Protein AF-0000000086532317 (afdb_homodimer)

InterPro domains:
  IPR041468 ParB/Spo0J, HTH domain [PF17762] (161-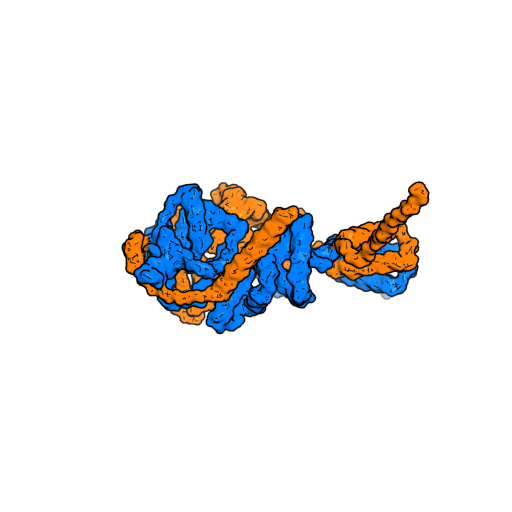223)
  IPR050336 Chromosome-partitioning and nucleoid occlusion protein [PTHR33375] (38-298)

Radius of gyration: 32.98 Å; Cα contacts (8 Å, |Δi|>4): 822; chains: 2; bounding box: 125×92×76 Å

Foldseek 3Di:
DVVVVVVVVVVVVVVVVVVVVVVCVVPPDDDDDDDDPVVVCVVVVPDDDDWDFAFLVQEDADPPLQLDDDDPVLVVVLQVLLVVCLVPNDDQVDFWEWAWDQDPNDTGTHTLACPSNSSSPVVNVVVPHDGGTTTYDYDDPPDDPLNSLLCSQQRPPVPHDALLSVLVSLVVNVVVVDDLVRSCVSNVHDSVSSVLSVVLVVDDPLLSVCCVQQQEPSVVLSVLCVVPPPCSNVQSVVLSVVCVVVVHRHRDPLSRVCNVVVVVCVVCVVVVLVVLVVLVVDPCVVVDDPVVNVVSVVVNVVVVVVVPPDVPPPPPPPDPPPPPPPPDDD/DVVVVVVVVVVVVVVVVVVVVVVCVVPPDDDDDDDDPVVVCVVVVPDDDDWDFAFLVQEDADPPLQLDDDDPVLVVVLQVLLVVCLVPNDDQVDFWEWAWDQDPNDTGTHTLACPSNSSSPVVNVVVPHDGGTTTYDYDDPPDDPLNSLLCSQQRCPVPHDALLSVLVSLVVNVVVVDDLVRSCVSNVHDSVSSVLSVVLVVDDPLLSVCCVQQQEPSVVLSVLCVVPPPCSNVQSVVLSVVCVVVVHRHRDPLSRVCNVVVVVCVVCVVVVLVVLVVLVVDPCVVVDDPVVNVVSVVVNVVVVVVVPPDVPPPPPPPDPPPPPPPPDDD

Structure (mmCIF, N/CA/C/O backbone):
data_AF-0000000086532317-model_v1
#
loop_
_entity.id
_entity.type
_entity.pdbx_description
1 polymer 'ParB/Spo0J HTH domain-containing protein'
#
loop_
_atom_site.group_PDB
_atom_site.id
_atom_site.type_symbol
_atom_site.label_atom_id
_atom_site.label_alt_id
_atom_site.label_comp_id
_atom_site.label_asym_id
_atom_site.label_entity_id
_atom_site.label_seq_id
_atom_site.pdbx_PDB_ins_code
_atom_site.Cartn_x
_atom_site.Cartn_y
_atom_site.Cartn_z
_atom_site.occupancy
_atom_site.B_iso_or_equiv
_atom_site.auth_seq_id
_atom_site.auth_comp_id
_atom_site.auth_asym_id
_atom_site.auth_atom_id
_atom_site.pdbx_PDB_model_num
ATOM 1 N N . MET A 1 1 ? -40.656 24.016 -9.508 1 51.88 1 MET A N 1
ATOM 2 C CA . MET A 1 1 ? -41.125 23.297 -8.328 1 51.88 1 MET A CA 1
ATOM 3 C C . MET A 1 1 ? -41 21.797 -8.508 1 51.88 1 MET A C 1
ATOM 5 O O . MET A 1 1 ? -40.656 21.078 -7.559 1 51.88 1 MET A O 1
ATOM 9 N N . ASN A 1 2 ? -41.062 21.281 -9.781 1 57.91 2 ASN A N 1
ATOM 10 C CA . ASN A 1 2 ? -41.062 19.859 -10.094 1 57.91 2 ASN A CA 1
ATOM 11 C C . ASN A 1 2 ? -39.625 19.312 -10.133 1 57.91 2 ASN A C 1
ATOM 13 O O . ASN A 1 2 ? -39.375 18.172 -9.742 1 57.91 2 ASN A O 1
ATOM 17 N N . ALA A 1 3 ? -38.75 20.141 -10.484 1 60.56 3 ALA A N 1
ATOM 18 C CA . ALA A 1 3 ? -37.375 19.688 -10.633 1 60.56 3 ALA A CA 1
ATOM 19 C C . ALA A 1 3 ? -36.719 19.484 -9.266 1 60.56 3 ALA A C 1
ATOM 21 O O . ALA A 1 3 ? -35.969 18.516 -9.07 1 60.56 3 ALA A O 1
ATOM 22 N N . THR A 1 4 ? -36.969 20.422 -8.297 1 58.62 4 THR A N 1
ATOM 23 C CA . THR A 1 4 ? -36.438 20.297 -6.945 1 58.62 4 THR A CA 1
ATOM 24 C C . THR A 1 4 ? -37 19.062 -6.25 1 58.62 4 THR A C 1
ATOM 26 O O . THR A 1 4 ? -36.25 18.359 -5.543 1 58.62 4 THR A O 1
ATOM 29 N N . ALA A 1 5 ? -38.312 18.828 -6.516 1 60.84 5 ALA A N 1
ATOM 30 C CA . ALA A 1 5 ? -38.938 17.641 -5.953 1 60.84 5 ALA A CA 1
ATOM 31 C C . ALA A 1 5 ? -38.375 16.359 -6.543 1 60.84 5 ALA A C 1
ATOM 33 O O . ALA A 1 5 ? -38.156 15.383 -5.828 1 60.84 5 ALA A O 1
ATOM 34 N N . GLN A 1 6 ? -38.031 16.453 -7.754 1 56.06 6 GLN A N 1
ATOM 35 C CA . GLN A 1 6 ? -37.5 15.281 -8.422 1 56.06 6 GLN A CA 1
ATOM 36 C C . GLN A 1 6 ? -36.062 15.008 -7.969 1 56.06 6 GLN A C 1
ATOM 38 O O . GLN A 1 6 ? -35.688 13.852 -7.773 1 56.06 6 GLN A O 1
ATOM 43 N N . ALA A 1 7 ? -35.281 15.992 -7.762 1 59.16 7 ALA A N 1
ATOM 44 C CA . ALA A 1 7 ? -33.906 15.852 -7.277 1 59.16 7 ALA A CA 1
ATOM 45 C C . ALA A 1 7 ? -33.875 15.32 -5.844 1 59.16 7 ALA A C 1
ATOM 47 O O . ALA A 1 7 ? -33.062 14.461 -5.508 1 59.16 7 ALA A O 1
ATOM 48 N N . THR A 1 8 ? -34.75 15.773 -5.09 1 63.38 8 THR A N 1
ATOM 49 C CA . THR A 1 8 ? -34.875 15.297 -3.715 1 63.38 8 THR A CA 1
ATOM 50 C C . THR A 1 8 ? -35.312 13.836 -3.688 1 63.38 8 THR A C 1
ATOM 52 O O . THR A 1 8 ? -34.812 13.047 -2.881 1 63.38 8 THR A O 1
ATOM 55 N N . GLU A 1 9 ? -36.188 13.5 -4.57 1 65.88 9 GLU A N 1
ATOM 56 C CA . GLU A 1 9 ? -36.656 12.125 -4.641 1 65.88 9 GLU A CA 1
ATOM 57 C C . GLU A 1 9 ? -35.562 11.18 -5.117 1 65.88 9 GLU A C 1
ATOM 59 O O . GLU A 1 9 ? -35.406 10.078 -4.582 1 65.88 9 GLU A O 1
ATOM 64 N N . ASN A 1 10 ? -34.875 11.602 -6.105 1 68.25 10 ASN A N 1
ATOM 65 C CA . ASN A 1 10 ? -33.75 10.797 -6.609 1 68.25 10 ASN A CA 1
ATOM 66 C C . ASN A 1 10 ? -32.656 10.641 -5.562 1 68.25 10 ASN A C 1
ATOM 68 O O . ASN A 1 10 ? -32.062 9.562 -5.43 1 68.25 10 ASN A O 1
ATOM 72 N N . SER A 1 11 ? -32.5 11.695 -4.809 1 73.31 11 SER A N 1
ATOM 73 C CA . SER A 1 11 ? -31.516 11.664 -3.748 1 73.31 11 SER A CA 1
ATOM 74 C C . SER A 1 11 ? -31.922 10.719 -2.627 1 73.31 11 SER A C 1
ATOM 76 O O . SER A 1 11 ? -31.094 9.977 -2.1 1 73.31 11 SER A O 1
ATOM 78 N N . ASP A 1 12 ? -33.188 10.734 -2.35 1 75.44 12 ASP A N 1
ATOM 79 C CA . ASP A 1 12 ? -33.719 9.844 -1.308 1 75.44 12 ASP A CA 1
ATOM 80 C C . ASP A 1 12 ? -33.625 8.383 -1.736 1 75.44 12 ASP A C 1
ATOM 82 O O . ASP A 1 12 ? -33.281 7.512 -0.928 1 75.44 12 ASP A O 1
ATOM 86 N N . LYS A 1 13 ? -34 8.148 -3.02 1 82 13 LYS A N 1
ATOM 87 C CA . LYS A 1 13 ? -33.906 6.785 -3.531 1 82 13 LYS A CA 1
ATOM 88 C C . LYS A 1 13 ? -32.438 6.297 -3.557 1 82 13 LYS A C 1
ATOM 90 O O . LYS A 1 13 ? -32.188 5.141 -3.242 1 82 13 LYS A O 1
ATOM 95 N N . ASP A 1 14 ? -31.547 7.227 -3.85 1 83.31 14 ASP A N 1
ATOM 96 C CA . ASP A 1 14 ? -30.125 6.898 -3.871 1 83.31 14 ASP A CA 1
ATOM 97 C C . ASP A 1 14 ? -29.609 6.594 -2.465 1 83.31 14 ASP A C 1
ATOM 99 O O . ASP A 1 14 ? -28.828 5.66 -2.273 1 83.31 14 ASP A O 1
ATOM 103 N N . GLU A 1 15 ? -30.156 7.336 -1.586 1 86.06 15 GLU A N 1
ATOM 104 C CA . GLU A 1 15 ? -29.766 7.133 -0.192 1 86.06 15 GLU A CA 1
ATOM 105 C C . GLU A 1 15 ? -30.297 5.801 0.338 1 86.06 15 GLU A C 1
ATOM 107 O O . GLU A 1 15 ? -29.578 5.09 1.055 1 86.06 15 GLU A O 1
ATOM 112 N N . GLU A 1 16 ? -31.484 5.504 -0.015 1 87.31 16 GLU A N 1
ATOM 113 C CA . GLU A 1 16 ? -32.062 4.238 0.411 1 87.31 16 GLU A CA 1
ATOM 114 C C . GLU A 1 16 ? -31.312 3.053 -0.176 1 87.31 16 GLU A C 1
ATOM 116 O O . GLU A 1 16 ? -31.078 2.053 0.509 1 87.31 16 GLU A O 1
ATOM 121 N N . ARG A 1 17 ? -31.016 3.184 -1.4 1 88.44 17 ARG A N 1
ATOM 122 C CA . ARG A 1 17 ? -30.234 2.135 -2.057 1 88.44 17 ARG A CA 1
ATOM 123 C C . ARG A 1 17 ? -28.891 1.941 -1.375 1 88.44 17 ARG A C 1
ATOM 125 O O . ARG A 1 17 ? -28.438 0.811 -1.211 1 88.44 17 ARG A O 1
ATOM 132 N N . PHE A 1 18 ? -28.359 3.018 -1.024 1 90.25 18 PHE A N 1
ATOM 133 C CA . PHE A 1 18 ? -27.078 2.973 -0.315 1 90.25 18 PHE A CA 1
ATOM 134 C C . PHE A 1 18 ? -27.219 2.217 1.001 1 90.25 18 PHE A C 1
ATOM 136 O O . PHE A 1 18 ? -26.406 1.342 1.31 1 90.25 18 PHE A O 1
ATOM 143 N N . PHE A 1 19 ? -28.203 2.49 1.719 1 89.06 19 PHE A N 1
ATOM 144 C CA . PHE A 1 19 ? -28.375 1.883 3.031 1 89.06 19 PHE A CA 1
ATOM 145 C C . PHE A 1 19 ? -28.656 0.39 2.906 1 89.06 19 PHE A C 1
ATOM 147 O O . PHE A 1 19 ? -28.156 -0.408 3.707 1 89.06 19 PHE A O 1
ATOM 154 N N . GLN A 1 20 ? -29.391 0.058 1.906 1 89.56 20 GLN A N 1
ATOM 155 C CA . GLN A 1 20 ? -29.688 -1.354 1.68 1 89.56 20 GLN A CA 1
ATOM 156 C C . GLN A 1 20 ? -28.422 -2.123 1.298 1 89.56 20 GLN A C 1
ATOM 158 O O . GLN A 1 20 ? -28.172 -3.215 1.816 1 89.56 20 GLN A O 1
ATOM 163 N N . MET A 1 21 ? -27.719 -1.496 0.453 1 88.56 21 MET A N 1
ATOM 164 C CA . MET A 1 21 ? -26.469 -2.121 0.028 1 88.56 21 MET A CA 1
ATOM 165 C C . MET A 1 21 ? -25.5 -2.271 1.202 1 88.56 21 MET A C 1
ATOM 167 O O . MET A 1 21 ? -24.891 -3.328 1.381 1 88.56 21 MET A O 1
ATOM 171 N N . LEU A 1 22 ? -25.391 -1.288 1.943 1 90.25 22 LEU A N 1
ATOM 172 C CA . LEU A 1 22 ? -24.484 -1.296 3.086 1 90.25 22 LEU A CA 1
ATOM 173 C C . LEU A 1 22 ? -24.891 -2.367 4.094 1 90.25 22 LEU A C 1
ATOM 175 O O . LEU A 1 22 ? -24.031 -3.084 4.617 1 90.25 22 LEU A O 1
ATOM 179 N N . GLU A 1 23 ? -26.172 -2.457 4.316 1 89.62 23 GLU A N 1
ATOM 180 C CA . GLU A 1 23 ? -26.656 -3.457 5.266 1 89.62 23 GLU A CA 1
ATOM 181 C C . GLU A 1 23 ? -26.328 -4.871 4.793 1 89.62 23 GLU A C 1
ATOM 183 O O . GLU A 1 23 ? -25.938 -5.723 5.594 1 89.62 23 GLU A O 1
ATOM 188 N N . LYS A 1 24 ? -26.469 -5.059 3.51 1 89.69 24 LYS A N 1
ATOM 189 C CA . LYS A 1 24 ? -26.125 -6.363 2.941 1 89.69 24 LYS A CA 1
ATOM 190 C C . LYS A 1 24 ? -24.641 -6.672 3.127 1 89.69 24 LYS A C 1
ATOM 192 O O . LYS A 1 24 ? -24.281 -7.805 3.434 1 89.69 24 LYS A O 1
ATOM 197 N N . MET A 1 25 ? -23.891 -5.699 3.006 1 89.31 25 MET A N 1
ATOM 198 C CA . MET A 1 25 ? -22.438 -5.887 3.133 1 89.31 25 MET A CA 1
ATOM 199 C C . MET A 1 25 ? -22.047 -6.105 4.59 1 89.31 25 MET A C 1
ATOM 201 O O . MET A 1 25 ? -21.219 -6.965 4.887 1 89.31 25 MET A O 1
ATOM 205 N N . LEU A 1 26 ? -22.703 -5.406 5.473 1 90.12 26 LEU A N 1
ATOM 206 C CA . LEU A 1 26 ? -22.375 -5.469 6.891 1 90.12 26 LEU A CA 1
ATOM 207 C C . LEU A 1 26 ? -22.75 -6.828 7.477 1 90.12 26 LEU A C 1
ATOM 209 O O . LEU A 1 26 ? -22.078 -7.332 8.375 1 90.12 26 LEU A O 1
ATOM 213 N N . THR A 1 27 ? -23.828 -7.402 6.93 1 90.62 27 THR A N 1
ATOM 214 C CA . THR A 1 27 ? -24.359 -8.633 7.508 1 90.62 27 THR A CA 1
ATOM 215 C C . THR A 1 27 ? -24.109 -9.82 6.574 1 90.62 27 THR A C 1
ATOM 217 O O . THR A 1 27 ? -24.812 -10.828 6.645 1 90.62 27 THR A O 1
ATOM 220 N N . PHE A 1 28 ? -23.172 -9.672 5.68 1 92.25 28 PHE A N 1
ATOM 221 C CA . PHE A 1 28 ? -22.906 -10.719 4.703 1 92.25 28 PHE A CA 1
ATOM 222 C C . PHE A 1 28 ? -22.578 -12.039 5.398 1 92.25 28 PHE A C 1
ATOM 224 O O . PHE A 1 28 ? -21.75 -12.078 6.305 1 92.25 28 PHE A O 1
ATOM 231 N N . GLU A 1 29 ? -23.281 -13.047 5.023 1 89.19 29 GLU A N 1
ATOM 232 C CA . GLU A 1 29 ? -23.047 -14.422 5.473 1 89.19 29 GLU A CA 1
ATOM 233 C C . GLU A 1 29 ? -23.391 -15.422 4.375 1 89.19 29 GLU A C 1
ATOM 235 O O . GLU A 1 29 ? -24.312 -15.211 3.596 1 89.19 29 GLU A O 1
ATOM 240 N N . THR A 1 30 ? -22.547 -16.312 4.246 1 89.5 30 THR A N 1
ATOM 241 C CA . THR A 1 30 ? -22.812 -17.391 3.295 1 89.5 30 THR A CA 1
ATOM 242 C C . THR A 1 30 ? -22.156 -18.688 3.74 1 89.5 30 THR A C 1
ATOM 244 O O . THR A 1 30 ? -21.297 -18.688 4.633 1 89.5 30 THR A O 1
ATOM 247 N N . THR A 1 31 ? -22.672 -19.812 3.285 1 87.75 31 THR A N 1
ATOM 248 C CA . THR A 1 31 ? -22.031 -21.109 3.469 1 87.75 31 THR A CA 1
ATOM 249 C C . THR A 1 31 ? -21.141 -21.453 2.277 1 87.75 31 THR A C 1
ATOM 251 O O . THR A 1 31 ? -21.547 -21.328 1.125 1 87.75 31 THR A O 1
ATOM 254 N N . LEU A 1 32 ? -19.906 -21.75 2.625 1 87.81 32 LEU A N 1
ATOM 255 C CA . LEU A 1 32 ? -18.984 -22.156 1.563 1 87.81 32 LEU A CA 1
ATOM 256 C C . LEU A 1 32 ? -19.141 -23.641 1.246 1 87.81 32 LEU A C 1
ATOM 258 O O . LEU A 1 32 ? -18.781 -24.5 2.062 1 87.81 32 LEU A O 1
ATOM 262 N N . ASP A 1 33 ? -19.781 -23.953 0.149 1 87.62 33 ASP A N 1
ATOM 263 C CA . ASP A 1 33 ? -19.891 -25.312 -0.336 1 87.62 33 ASP A CA 1
ATOM 264 C C . ASP A 1 33 ? -18.875 -25.594 -1.445 1 87.62 33 ASP A C 1
ATOM 266 O O . ASP A 1 33 ? -19.078 -25.188 -2.592 1 87.62 33 ASP A O 1
ATOM 270 N N . PHE A 1 34 ? -17.844 -26.312 -1.051 1 86.94 34 PHE A N 1
ATOM 271 C CA . PHE A 1 34 ? -16.719 -26.5 -1.977 1 86.94 34 PHE A CA 1
ATOM 272 C C . PHE A 1 34 ? -17.016 -27.641 -2.945 1 86.94 34 PHE A C 1
ATOM 274 O O . PHE A 1 34 ? -17.562 -28.672 -2.553 1 86.94 34 PHE A O 1
ATOM 281 N N . GLY A 1 35 ? -16.75 -27.344 -4.215 1 82.62 35 GLY A N 1
ATOM 282 C CA . GLY A 1 35 ? -16.734 -28.391 -5.23 1 82.62 35 GLY A CA 1
ATOM 283 C C . GLY A 1 35 ? -15.336 -28.891 -5.555 1 82.62 35 GLY A C 1
ATOM 284 O O . GLY A 1 35 ? -14.359 -28.469 -4.93 1 82.62 35 GLY A O 1
ATOM 285 N N . GLY A 1 36 ? -15.211 -29.875 -6.449 1 78.88 36 GLY A N 1
ATOM 286 C CA . GLY A 1 36 ? -13.93 -30.422 -6.848 1 78.88 36 GLY A CA 1
ATOM 287 C C . GLY A 1 36 ? -13.203 -29.578 -7.875 1 78.88 36 GLY A C 1
ATOM 288 O O . GLY A 1 36 ? -13.656 -29.453 -9.016 1 78.88 36 GLY A O 1
ATOM 289 N N . SER A 1 37 ? -12.141 -28.953 -7.465 1 82.81 37 SER A N 1
ATOM 290 C CA . SER A 1 37 ? -11.391 -28.078 -8.367 1 82.81 37 SER A CA 1
ATOM 291 C C . SER A 1 37 ? -10.797 -28.859 -9.531 1 82.81 37 SER A C 1
ATOM 293 O O . SER A 1 37 ? -10.914 -28.453 -10.688 1 82.81 37 SER A O 1
ATOM 295 N N . LYS A 1 38 ? -10.203 -30.062 -9.234 1 80.56 38 LYS A N 1
ATOM 296 C CA . LYS A 1 38 ? -9.555 -30.844 -10.281 1 80.56 38 LYS A CA 1
ATOM 297 C C . LYS A 1 38 ? -10.57 -31.297 -11.328 1 80.56 38 LYS A C 1
ATOM 299 O O . LYS A 1 38 ? -10.312 -31.188 -12.531 1 80.56 38 LYS A O 1
ATOM 304 N N . ALA A 1 39 ? -11.711 -31.75 -10.875 1 79.25 39 ALA A N 1
ATOM 305 C CA . ALA A 1 39 ? -12.766 -32.219 -11.781 1 79.25 39 ALA A CA 1
ATOM 306 C C . ALA A 1 39 ? -13.266 -31.062 -12.664 1 79.25 39 ALA A C 1
ATOM 308 O O . ALA A 1 39 ? -13.43 -31.234 -13.875 1 79.25 39 ALA A O 1
ATOM 309 N N . LEU A 1 40 ? -13.461 -29.906 -12.086 1 84.38 40 LEU A N 1
ATOM 310 C CA . LEU A 1 40 ? -13.953 -28.766 -12.852 1 84.38 40 LEU A CA 1
ATOM 311 C C . LEU A 1 40 ? -12.922 -28.297 -13.867 1 84.38 40 LEU A C 1
ATOM 313 O O . LEU A 1 40 ? -13.266 -27.969 -15 1 84.38 40 LEU A O 1
ATOM 317 N N . MET A 1 41 ? -11.68 -28.219 -13.5 1 84.44 41 MET A N 1
ATOM 318 C CA . MET A 1 41 ? -10.633 -27.75 -14.406 1 84.44 41 MET A CA 1
ATOM 319 C C . MET A 1 41 ? -10.539 -28.656 -15.633 1 84.44 41 MET A C 1
ATOM 321 O O . MET A 1 41 ? -10.352 -28.172 -16.75 1 84.44 41 MET A O 1
ATOM 325 N N . ASN A 1 42 ? -10.672 -29.938 -15.398 1 83.12 42 ASN A N 1
ATOM 326 C CA . ASN A 1 42 ? -10.703 -30.859 -16.516 1 83.12 42 ASN A CA 1
ATOM 327 C C . ASN A 1 42 ? -11.914 -30.625 -17.422 1 83.12 42 ASN A C 1
ATOM 329 O O . ASN A 1 42 ? -11.805 -30.641 -18.641 1 83.12 42 ASN A O 1
ATOM 333 N N . GLU A 1 43 ? -13.023 -30.391 -16.766 1 83.62 43 GLU A N 1
ATOM 334 C CA . GLU A 1 43 ? -14.273 -30.188 -17.484 1 83.62 43 GLU A CA 1
ATOM 335 C C . GLU A 1 43 ? -14.203 -28.953 -18.359 1 83.62 43 GLU A C 1
ATOM 337 O O . GLU A 1 43 ? -14.711 -28.953 -19.484 1 83.62 43 GLU A O 1
ATOM 342 N N . ILE A 1 44 ? -13.523 -27.938 -17.938 1 85.69 44 ILE A N 1
ATOM 343 C CA . ILE A 1 44 ? -13.57 -26.672 -18.656 1 85.69 44 ILE A CA 1
ATOM 344 C C . ILE A 1 44 ? -12.312 -26.516 -19.516 1 85.69 44 ILE A C 1
ATOM 346 O O . ILE A 1 44 ? -12.094 -25.453 -20.109 1 85.69 44 ILE A O 1
ATOM 350 N N . GLY A 1 45 ? -11.406 -27.453 -19.547 1 79.69 45 GLY A N 1
ATOM 351 C CA . GLY A 1 45 ? -10.227 -27.453 -20.391 1 79.69 45 GLY A CA 1
ATOM 352 C C . GLY A 1 45 ? -9.133 -26.531 -19.891 1 79.69 45 GLY A C 1
ATOM 353 O O . GLY A 1 45 ? -8.383 -25.953 -20.688 1 79.69 45 GLY A O 1
ATOM 354 N N . ALA A 1 46 ? -9.148 -26.266 -18.562 1 80.25 46 ALA A N 1
ATOM 355 C CA . ALA A 1 46 ? -8.078 -25.438 -18 1 80.25 46 ALA A CA 1
ATOM 356 C C . ALA A 1 46 ? -6.762 -26.203 -17.953 1 80.25 46 ALA A C 1
ATOM 358 O O . ALA A 1 46 ? -6.703 -27.344 -17.469 1 80.25 46 ALA A O 1
ATOM 359 N N . LYS A 1 47 ? -5.68 -25.578 -18.516 1 77.38 47 LYS A N 1
ATOM 360 C CA . LYS A 1 47 ? -4.363 -26.203 -18.547 1 77.38 47 LYS A CA 1
ATOM 361 C C . LYS A 1 47 ? -3.551 -25.859 -17.312 1 77.38 47 LYS A C 1
ATOM 363 O O . LYS A 1 47 ? -3.68 -24.766 -16.766 1 77.38 47 LYS A O 1
ATOM 368 N N . SER A 1 48 ? -2.822 -26.828 -16.906 1 77.81 48 SER A N 1
ATOM 369 C CA . SER A 1 48 ? -1.935 -26.578 -15.766 1 77.81 48 SER A CA 1
ATOM 370 C C . SER A 1 48 ? -0.636 -25.922 -16.219 1 77.81 48 SER A C 1
ATOM 372 O O . SER A 1 48 ? -0.101 -26.25 -17.281 1 77.81 48 SER A O 1
ATOM 374 N N . ARG A 1 49 ? -0.325 -24.812 -15.547 1 74.69 49 ARG A N 1
ATOM 375 C CA . ARG A 1 49 ? 0.979 -24.188 -15.734 1 74.69 49 ARG A CA 1
ATOM 376 C C . ARG A 1 49 ? 1.877 -24.422 -14.523 1 74.69 49 ARG A C 1
ATOM 378 O O . ARG A 1 49 ? 1.432 -24.953 -13.508 1 74.69 49 ARG A O 1
ATOM 385 N N . ASP A 1 50 ? 3.125 -23.969 -14.805 1 74.88 50 ASP A N 1
ATOM 386 C CA . ASP A 1 50 ? 4.098 -24.422 -13.812 1 74.88 50 ASP A CA 1
ATOM 387 C C . ASP A 1 50 ? 4.109 -23.484 -12.594 1 74.88 50 ASP A C 1
ATOM 389 O O . ASP A 1 50 ? 4.426 -22.297 -12.719 1 74.88 50 ASP A O 1
ATOM 393 N N . LEU A 1 51 ? 3.539 -23.891 -11.562 1 86.5 51 LEU A N 1
ATOM 394 C CA . LEU A 1 51 ? 3.801 -23.531 -10.172 1 86.5 51 LEU A CA 1
ATOM 395 C C . LEU A 1 51 ? 4.602 -24.625 -9.469 1 86.5 51 LEU A C 1
ATOM 397 O O . LEU A 1 51 ? 4.094 -25.719 -9.234 1 86.5 51 LEU A O 1
ATOM 401 N N . TYR A 1 52 ? 5.895 -24.266 -9.18 1 89.5 52 TYR A N 1
ATOM 402 C CA . TYR A 1 52 ? 6.762 -25.297 -8.617 1 89.5 52 TYR A CA 1
ATOM 403 C C . TYR A 1 52 ? 6.914 -25.125 -7.109 1 89.5 52 TYR A C 1
ATOM 405 O O . TYR A 1 52 ? 6.961 -24 -6.613 1 89.5 52 TYR A O 1
ATOM 413 N N . GLN A 1 53 ? 6.914 -26.234 -6.441 1 92.62 53 GLN A N 1
ATOM 414 C CA . GLN A 1 53 ? 7.344 -26.234 -5.047 1 92.62 53 GLN A CA 1
ATOM 415 C C . GLN A 1 53 ? 8.859 -26.359 -4.938 1 92.62 53 GLN A C 1
ATOM 417 O O . GLN A 1 53 ? 9.398 -27.469 -4.953 1 92.62 53 GLN A O 1
ATOM 422 N N . VAL A 1 54 ? 9.508 -25.266 -4.773 1 93.62 54 VAL A N 1
ATOM 423 C CA . VAL A 1 54 ? 10.961 -25.188 -4.871 1 93.62 54 VAL A CA 1
ATOM 424 C C . VAL A 1 54 ? 11.578 -25.312 -3.48 1 93.62 54 VAL A C 1
ATOM 426 O O . VAL A 1 54 ? 11.172 -24.609 -2.553 1 93.62 54 VAL A O 1
ATOM 429 N N . PRO A 1 55 ? 12.539 -26.25 -3.289 1 94.12 55 PRO A N 1
ATOM 430 C CA . PRO A 1 55 ? 13.258 -26.281 -2.01 1 94.12 55 PRO A CA 1
ATOM 431 C C . PRO A 1 55 ? 13.938 -24.953 -1.68 1 94.12 55 PRO A C 1
ATOM 433 O O . PRO A 1 55 ? 14.609 -24.375 -2.533 1 94.12 55 PRO A O 1
ATOM 436 N N . ILE A 1 56 ? 13.742 -24.516 -0.452 1 95.5 56 ILE A N 1
ATOM 437 C CA . ILE A 1 56 ? 14.172 -23.188 0.009 1 95.5 56 ILE A CA 1
ATOM 438 C C . ILE A 1 56 ? 15.68 -23.047 -0.191 1 95.5 56 ILE A C 1
ATOM 440 O O . ILE A 1 56 ? 16.156 -21.953 -0.521 1 95.5 56 ILE A O 1
ATOM 444 N N . ALA A 1 57 ? 16.453 -24.062 -0.094 1 92.94 57 ALA A N 1
ATOM 445 C CA . ALA A 1 57 ? 17.922 -24.047 -0.132 1 92.94 57 ALA A CA 1
ATOM 446 C C . ALA A 1 57 ? 18.422 -23.609 -1.502 1 92.94 57 ALA A C 1
ATOM 448 O O . ALA A 1 57 ? 19.562 -23.156 -1.632 1 92.94 57 ALA A O 1
ATOM 449 N N . TYR A 1 58 ? 17.625 -23.656 -2.533 1 93.19 58 TYR A N 1
ATOM 450 C CA . TYR A 1 58 ? 18.062 -23.391 -3.896 1 93.19 58 TYR A CA 1
ATOM 451 C C . TYR A 1 58 ? 17.734 -21.969 -4.305 1 93.19 58 TYR A C 1
ATOM 453 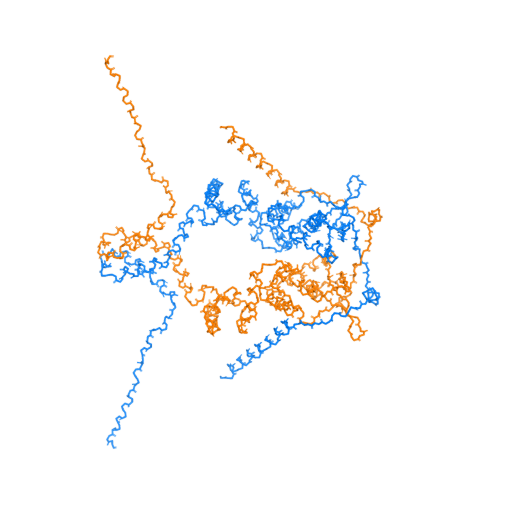O O . TYR A 1 58 ? 18.172 -21.5 -5.359 1 93.19 58 TYR A O 1
ATOM 461 N N . ILE A 1 59 ? 16.938 -21.297 -3.506 1 95.5 59 ILE A N 1
ATOM 462 C CA . ILE A 1 59 ? 16.516 -19.938 -3.818 1 95.5 59 ILE A CA 1
ATOM 463 C C . ILE A 1 59 ? 17.547 -18.938 -3.301 1 95.5 59 ILE A C 1
ATOM 465 O O . ILE A 1 59 ? 17.891 -18.953 -2.117 1 95.5 59 ILE A O 1
ATOM 469 N N . LYS A 1 60 ? 18.062 -18.109 -4.211 1 95.56 60 LYS A N 1
ATOM 470 C CA . LYS A 1 60 ? 19.078 -17.125 -3.848 1 95.56 60 LYS A CA 1
ATOM 471 C C . LYS A 1 60 ? 18.641 -15.719 -4.25 1 95.56 60 LYS A C 1
ATOM 473 O O . LYS A 1 60 ? 17.719 -15.547 -5.059 1 95.56 60 LYS A O 1
ATOM 478 N N . GLU A 1 61 ? 19.25 -14.797 -3.629 1 95.5 61 GLU A N 1
ATOM 479 C CA . GLU A 1 61 ? 19.078 -13.398 -4.023 1 95.5 61 GLU A CA 1
ATOM 480 C C . GLU A 1 61 ? 20.25 -12.914 -4.863 1 95.5 61 GLU A C 1
ATOM 482 O O . GLU A 1 61 ? 21.406 -13.242 -4.574 1 95.5 61 GLU A O 1
ATOM 487 N N . LEU A 1 62 ? 19.969 -12.203 -5.957 1 92.81 62 LEU A N 1
ATOM 488 C CA . LEU A 1 62 ? 21.016 -11.555 -6.734 1 92.81 62 LEU A CA 1
ATOM 489 C C . LEU A 1 62 ? 21.672 -10.445 -5.93 1 92.81 62 LEU A C 1
ATOM 491 O O . LEU A 1 62 ? 21.016 -9.492 -5.516 1 92.81 62 LEU A O 1
ATOM 495 N N . PRO A 1 63 ? 22.922 -10.523 -5.695 1 90.94 63 PRO A N 1
ATOM 496 C CA . PRO A 1 63 ? 23.594 -9.531 -4.852 1 90.94 63 PRO A CA 1
ATOM 497 C C . PRO A 1 63 ? 23.438 -8.109 -5.375 1 90.94 63 PRO A C 1
ATOM 499 O O . PRO A 1 63 ? 23.562 -7.871 -6.582 1 90.94 63 PRO A O 1
ATOM 502 N N . ASP A 1 64 ? 23.062 -7.16 -4.508 1 91.56 64 ASP A N 1
ATOM 503 C CA . ASP A 1 64 ? 23.031 -5.719 -4.719 1 91.56 64 ASP A CA 1
ATOM 504 C C . ASP A 1 64 ? 21.875 -5.32 -5.633 1 91.56 64 ASP A C 1
ATOM 506 O O . ASP A 1 64 ? 21.703 -4.137 -5.945 1 91.56 64 ASP A O 1
ATOM 510 N N . PHE A 1 65 ? 21.125 -6.289 -6.047 1 95.31 65 PHE A N 1
ATOM 511 C CA . PHE A 1 65 ? 20.016 -5.965 -6.945 1 95.31 65 PHE A CA 1
ATOM 512 C C . PHE A 1 65 ? 18.875 -5.324 -6.18 1 95.31 65 PHE A C 1
ATOM 514 O O . PHE A 1 65 ? 18.344 -4.289 -6.594 1 95.31 65 PHE A O 1
ATOM 521 N N . ASN A 1 66 ? 18.422 -6.008 -5.074 1 95 66 ASN A N 1
ATOM 522 C CA . ASN A 1 66 ? 17.359 -5.438 -4.25 1 95 66 ASN A CA 1
ATOM 523 C C . ASN A 1 66 ? 17.844 -4.184 -3.516 1 95 66 ASN A C 1
ATOM 525 O O . ASN A 1 66 ? 18.906 -4.184 -2.908 1 95 66 ASN A O 1
ATOM 529 N N . VAL A 1 67 ? 17.062 -3.115 -3.529 1 95.56 67 VAL A N 1
ATOM 530 C CA . VAL A 1 67 ? 17.5 -1.812 -3.049 1 95.56 67 VAL A CA 1
ATOM 531 C C . VAL A 1 67 ? 16.969 -1.57 -1.639 1 95.56 67 VAL A C 1
ATOM 533 O O . VAL A 1 67 ? 17.234 -0.527 -1.038 1 95.56 67 VAL A O 1
ATOM 536 N N . ARG A 1 68 ? 16.25 -2.51 -1.126 1 93.81 68 ARG A N 1
ATOM 537 C CA . ARG A 1 68 ? 15.594 -2.35 0.167 1 93.81 68 ARG A CA 1
ATOM 538 C C . ARG A 1 68 ? 16.625 -2.203 1.287 1 93.81 68 ARG A C 1
ATOM 540 O O . ARG A 1 68 ? 17.578 -2.975 1.364 1 93.81 68 ARG A O 1
ATOM 547 N N . VAL A 1 69 ? 16.375 -1.184 2.123 1 9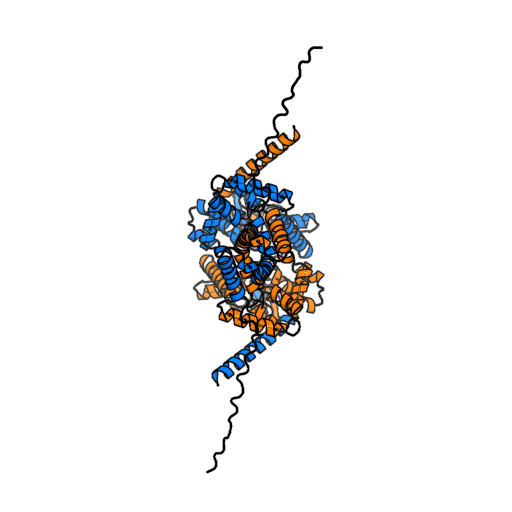0.94 69 VAL A N 1
ATOM 548 C CA . VAL A 1 69 ? 17.188 -0.989 3.326 1 90.94 69 VAL A CA 1
ATOM 549 C C . VAL A 1 69 ? 16.625 -1.836 4.465 1 90.94 69 VAL A C 1
ATOM 551 O O . VAL A 1 69 ? 15.414 -1.82 4.723 1 90.94 69 VAL A O 1
ATOM 554 N N . HIS A 1 70 ? 17.484 -2.578 5.129 1 92.06 70 HIS A N 1
ATOM 555 C CA . HIS A 1 70 ? 17.047 -3.439 6.223 1 92.06 70 HIS A CA 1
ATOM 556 C C . HIS A 1 70 ? 17.172 -2.727 7.566 1 92.06 70 HIS A C 1
ATOM 558 O O . HIS A 1 70 ? 18.078 -3.002 8.344 1 92.06 70 HIS A O 1
ATOM 564 N N . ASP A 1 71 ? 16.219 -1.902 7.773 1 90.06 71 ASP A N 1
ATOM 565 C CA . ASP A 1 71 ? 16.172 -1.146 9.023 1 90.06 71 ASP A CA 1
ATOM 566 C C . ASP A 1 71 ? 15.188 -1.779 10.008 1 90.06 71 ASP A C 1
ATOM 568 O O . ASP A 1 71 ? 14.688 -2.881 9.773 1 90.06 71 ASP A O 1
ATOM 572 N N . GLU A 1 72 ? 15 -1.097 11.094 1 90.19 72 GLU A N 1
ATOM 573 C CA . GLU A 1 72 ? 14.141 -1.626 12.148 1 90.19 72 GLU A CA 1
ATOM 574 C C . GLU A 1 72 ? 12.703 -1.773 11.664 1 90.19 72 GLU A C 1
ATOM 576 O O . GLU A 1 72 ? 12.031 -2.76 11.984 1 90.19 72 GLU A O 1
ATOM 581 N N . ALA A 1 73 ? 12.281 -0.838 10.93 1 85.94 73 ALA A N 1
ATOM 582 C CA . ALA A 1 73 ? 10.922 -0.886 10.406 1 85.94 73 ALA A CA 1
ATOM 583 C C . ALA A 1 73 ? 10.727 -2.088 9.484 1 85.94 73 ALA A C 1
ATOM 585 O O . ALA A 1 73 ? 9.688 -2.746 9.523 1 85.94 73 ALA A O 1
ATOM 586 N N . TYR A 1 74 ? 11.641 -2.314 8.695 1 91.19 74 TYR A N 1
ATOM 587 C CA . TYR A 1 74 ? 11.578 -3.482 7.824 1 91.19 74 TYR A CA 1
ATOM 588 C C . TYR A 1 74 ? 11.609 -4.77 8.641 1 91.19 74 TYR A C 1
ATOM 590 O O . TYR A 1 74 ? 10.867 -5.711 8.352 1 91.19 74 TYR A O 1
ATOM 598 N N . ASP A 1 75 ? 12.422 -4.785 9.609 1 94.75 75 ASP A N 1
ATOM 599 C CA . ASP A 1 75 ? 12.516 -5.965 10.461 1 94.75 75 ASP A CA 1
ATOM 600 C C . ASP A 1 75 ? 11.18 -6.27 11.125 1 94.75 75 ASP A C 1
ATOM 602 O O . ASP A 1 75 ? 10.773 -7.434 11.219 1 94.75 75 ASP A O 1
ATOM 606 N N . GLN A 1 76 ? 10.578 -5.281 11.531 1 90.94 76 GLN A N 1
ATOM 607 C CA . GLN A 1 76 ? 9.258 -5.449 12.125 1 90.94 76 GLN A CA 1
ATOM 608 C C . GLN A 1 76 ? 8.266 -6 11.102 1 90.94 76 GLN A C 1
ATOM 610 O O . GLN A 1 76 ? 7.406 -6.82 11.445 1 90.94 76 GLN A O 1
ATOM 615 N N . HIS A 1 77 ? 8.391 -5.504 9.922 1 89.88 77 HIS A N 1
ATOM 616 C CA . HIS A 1 77 ? 7.539 -6.012 8.852 1 89.88 77 HIS A CA 1
ATOM 617 C C . HIS A 1 77 ? 7.785 -7.496 8.609 1 89.88 77 HIS A C 1
ATOM 619 O O . HIS A 1 77 ? 6.836 -8.273 8.453 1 89.88 77 HIS A O 1
ATOM 625 N N . ILE A 1 78 ? 9.031 -7.883 8.664 1 95.5 78 ILE A N 1
ATOM 626 C CA . ILE A 1 78 ? 9.391 -9.281 8.461 1 95.5 78 ILE A CA 1
ATOM 627 C C . ILE A 1 78 ? 8.852 -10.125 9.625 1 95.5 78 ILE A C 1
ATOM 629 O O . ILE A 1 78 ? 8.375 -11.242 9.414 1 95.5 78 ILE A O 1
ATOM 633 N N . ASP A 1 79 ? 8.891 -9.586 10.797 1 93.12 79 ASP A N 1
ATOM 634 C CA . ASP A 1 79 ? 8.336 -10.273 11.953 1 93.12 79 ASP A CA 1
ATOM 635 C C . ASP A 1 79 ? 6.848 -10.531 11.773 1 93.12 79 ASP A C 1
ATOM 637 O O . ASP A 1 79 ? 6.359 -11.625 12.086 1 93.12 79 ASP A O 1
ATOM 641 N N . PHE A 1 80 ? 6.316 -9.602 11.305 1 86.5 80 PHE A N 1
ATOM 642 C CA . PHE A 1 80 ? 4.883 -9.711 11.062 1 86.5 80 PHE A CA 1
ATOM 643 C C . PHE A 1 80 ? 4.59 -10.805 10.039 1 86.5 80 PHE A C 1
ATOM 645 O O . PHE A 1 80 ? 3.709 -11.641 10.25 1 86.5 80 PHE A O 1
ATOM 652 N N . LEU A 1 81 ? 5.25 -10.773 8.969 1 91.69 81 LEU A N 1
ATOM 653 C CA . LEU A 1 81 ? 5.078 -11.797 7.945 1 91.69 81 LEU A CA 1
ATOM 654 C C . LEU A 1 81 ? 5.379 -13.18 8.5 1 91.69 81 LEU A C 1
ATOM 656 O O . LEU A 1 81 ? 4.652 -14.141 8.227 1 91.69 81 LEU A O 1
ATOM 660 N N . ALA A 1 82 ? 6.402 -13.25 9.281 1 95.69 82 ALA A N 1
ATOM 661 C CA . ALA A 1 82 ? 6.816 -14.523 9.859 1 95.69 82 ALA A CA 1
ATOM 662 C C . ALA A 1 82 ? 5.723 -15.102 10.75 1 95.69 82 ALA A C 1
ATOM 664 O O . ALA A 1 82 ? 5.461 -16.312 10.711 1 95.69 82 ALA A O 1
ATOM 665 N N . GLU A 1 83 ? 5.145 -14.242 11.5 1 90.69 83 GLU A N 1
ATOM 666 C CA . GLU A 1 83 ? 4.062 -14.695 12.375 1 90.69 83 GLU A CA 1
ATOM 667 C C . GLU A 1 83 ? 2.869 -15.195 11.562 1 90.69 83 GLU A C 1
ATOM 669 O O . GLU A 1 83 ? 2.264 -16.203 11.898 1 90.69 83 GLU A O 1
ATOM 674 N N . SER A 1 84 ? 2.568 -14.492 10.508 1 87.81 84 SER A N 1
ATOM 675 C CA . SER A 1 84 ? 1.489 -14.914 9.617 1 87.81 84 SER A CA 1
ATOM 676 C C . SER A 1 84 ? 1.799 -16.266 8.977 1 87.81 84 SER A C 1
ATOM 678 O O . SER A 1 84 ? 0.939 -17.156 8.93 1 87.81 84 SER A O 1
ATOM 680 N N . ILE A 1 85 ? 2.986 -16.438 8.57 1 93.81 85 ILE A N 1
ATOM 681 C CA . ILE A 1 85 ? 3.41 -17.672 7.906 1 93.81 85 ILE A CA 1
ATOM 682 C C . ILE A 1 85 ? 3.41 -18.828 8.906 1 93.81 85 ILE A C 1
ATOM 684 O O . ILE A 1 85 ? 3.029 -19.953 8.562 1 93.81 85 ILE A O 1
ATOM 688 N N . ARG A 1 86 ? 3.801 -18.547 10.094 1 93.69 86 ARG A N 1
ATOM 689 C CA . ARG A 1 86 ? 3.799 -19.578 11.141 1 93.69 86 ARG A CA 1
ATOM 690 C C . ARG A 1 86 ? 2.381 -20.062 11.43 1 93.69 86 ARG A C 1
ATOM 692 O O . ARG A 1 86 ? 2.154 -21.25 11.602 1 93.69 86 ARG A O 1
ATOM 699 N N . LEU A 1 87 ? 1.474 -19.141 11.398 1 84.88 87 LEU A N 1
ATOM 700 C CA . LEU A 1 87 ? 0.097 -19.453 11.773 1 84.88 87 LEU A CA 1
ATOM 701 C C . LEU A 1 87 ? -0.659 -20.062 10.602 1 84.88 87 LEU A C 1
ATOM 703 O O . LEU A 1 87 ? -1.465 -20.984 10.781 1 84.88 87 LEU A O 1
ATOM 707 N N . ASN A 1 88 ? -0.376 -19.609 9.383 1 85.12 88 ASN A N 1
ATOM 708 C CA . ASN A 1 88 ? -1.239 -19.953 8.258 1 85.12 88 ASN A CA 1
ATOM 709 C C . ASN A 1 88 ? -0.487 -20.75 7.195 1 85.12 88 ASN A C 1
ATOM 711 O O . ASN A 1 88 ? -1.09 -21.234 6.242 1 85.12 88 ASN A O 1
ATOM 715 N N . GLY A 1 89 ? 0.821 -20.922 7.41 1 91.25 89 GLY A N 1
ATOM 716 C CA . GLY A 1 89 ? 1.63 -21.438 6.32 1 91.25 89 GLY A CA 1
ATOM 717 C C . GLY A 1 89 ? 1.876 -20.422 5.223 1 91.25 89 GLY A C 1
ATOM 718 O O . GLY A 1 89 ? 1.426 -19.281 5.32 1 91.25 89 GLY A O 1
ATOM 719 N N . PHE A 1 90 ? 2.643 -20.844 4.27 1 93.25 90 PHE A N 1
ATOM 720 C CA . PHE A 1 90 ? 2.885 -19.984 3.115 1 93.25 90 PHE A CA 1
ATOM 721 C C . PHE A 1 90 ? 1.751 -20.094 2.104 1 93.25 90 PHE A C 1
ATOM 723 O O . PHE A 1 90 ? 1.388 -21.203 1.697 1 93.25 90 PHE A O 1
ATOM 730 N N . TYR A 1 91 ? 1.193 -19.031 1.72 1 89.38 91 TYR A N 1
ATOM 731 C CA . TYR A 1 91 ? 0.055 -19.047 0.809 1 89.38 91 TYR A CA 1
ATOM 732 C C . TYR A 1 91 ? 0.479 -19.469 -0.591 1 89.38 91 TYR A C 1
ATOM 734 O O . TYR A 1 91 ? 1.392 -18.875 -1.177 1 89.38 91 TYR A O 1
ATOM 742 N N . GLN A 1 92 ? -0.258 -20.406 -1.118 1 88.88 92 GLN A N 1
ATOM 743 C CA . GLN A 1 92 ? 0.066 -20.938 -2.434 1 88.88 92 GLN A CA 1
ATOM 744 C C . GLN A 1 92 ? -0.302 -19.953 -3.539 1 88.88 92 GLN A C 1
ATOM 746 O O . GLN A 1 92 ? 0.309 -19.969 -4.609 1 88.88 92 GLN A O 1
ATOM 751 N N . ASP A 1 93 ? -1.245 -19.141 -3.281 1 89.88 93 ASP A N 1
ATOM 752 C CA . ASP A 1 93 ? -1.744 -18.219 -4.297 1 89.88 93 ASP A CA 1
ATOM 753 C C . ASP A 1 93 ? -0.917 -16.938 -4.328 1 89.88 93 ASP A C 1
ATOM 755 O O . ASP A 1 93 ? -1.238 -16 -5.062 1 89.88 93 ASP A O 1
ATOM 759 N N . LYS A 1 94 ? 0.102 -16.906 -3.529 1 91.38 94 LYS A N 1
ATOM 760 C CA . LYS A 1 94 ? 1.074 -15.812 -3.559 1 91.38 94 LYS A CA 1
ATOM 761 C C . LYS A 1 94 ? 2.488 -16.344 -3.781 1 91.38 94 LYS A C 1
ATOM 763 O O . LYS A 1 94 ? 3.367 -16.156 -2.939 1 91.38 94 LYS A O 1
ATOM 768 N N . PRO A 1 95 ? 2.701 -16.875 -4.887 1 94.56 95 PRO A N 1
ATOM 769 C CA . PRO A 1 95 ? 3.996 -17.516 -5.129 1 94.56 95 PRO A CA 1
ATOM 770 C C . PRO A 1 95 ? 5.141 -16.5 -5.246 1 94.56 95 PRO A C 1
ATOM 772 O O . PRO A 1 95 ? 4.906 -15.328 -5.535 1 94.56 95 PRO A O 1
ATOM 775 N N . LEU A 1 96 ? 6.332 -17.016 -4.945 1 95.69 96 LEU A N 1
ATOM 776 C CA . LEU A 1 96 ? 7.531 -16.266 -5.305 1 95.69 96 LEU A CA 1
ATOM 777 C C . LEU A 1 96 ? 7.742 -16.266 -6.816 1 95.69 96 LEU A C 1
ATOM 779 O O . LEU A 1 96 ? 7.191 -17.125 -7.52 1 95.69 96 LEU A O 1
ATOM 783 N N . ALA A 1 97 ? 8.484 -15.312 -7.305 1 95.38 97 ALA A N 1
ATOM 784 C CA . ALA A 1 97 ? 8.938 -15.328 -8.688 1 95.38 97 ALA A CA 1
ATOM 785 C C . ALA A 1 97 ? 10.461 -15.305 -8.766 1 95.38 97 ALA A C 1
ATOM 787 O O . ALA A 1 97 ? 11.125 -14.758 -7.887 1 95.38 97 ALA A O 1
ATOM 788 N N . GLY A 1 98 ? 10.969 -15.953 -9.719 1 94.5 98 GLY A N 1
ATOM 789 C CA . GLY A 1 98 ? 12.398 -15.977 -9.969 1 94.5 98 GLY A CA 1
ATOM 790 C C . GLY A 1 98 ? 12.758 -16.344 -11.391 1 94.5 98 GLY A C 1
ATOM 791 O O . GLY A 1 98 ? 11.883 -16.391 -12.266 1 94.5 98 GLY A O 1
ATOM 792 N N . TYR A 1 99 ? 14.055 -16.422 -11.664 1 92.25 99 TYR A N 1
ATOM 793 C CA . TYR A 1 99 ? 14.562 -16.953 -12.93 1 92.25 99 TYR A CA 1
ATOM 794 C C . TYR A 1 99 ? 15.766 -17.859 -12.695 1 92.25 99 TYR A C 1
ATOM 796 O O . TYR A 1 99 ? 16.453 -17.734 -11.68 1 92.25 99 TYR A O 1
ATOM 804 N N . VAL A 1 100 ? 15.883 -18.828 -13.516 1 91.5 100 VAL A N 1
ATOM 805 C CA . VAL A 1 100 ? 17.031 -19.719 -13.453 1 91.5 100 VAL A CA 1
ATOM 806 C C . VAL A 1 100 ? 18.203 -19.125 -14.234 1 91.5 100 VAL A C 1
ATOM 808 O O . VAL A 1 100 ? 18.078 -18.859 -15.438 1 91.5 100 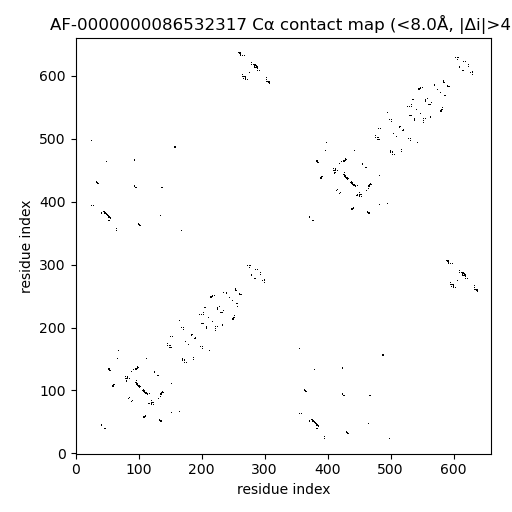VAL A O 1
ATOM 811 N N . ALA A 1 101 ? 19.219 -18.859 -13.523 1 90.69 101 ALA A N 1
ATOM 812 C CA . ALA A 1 101 ? 20.422 -18.312 -14.141 1 90.69 101 ALA A CA 1
ATOM 813 C C . ALA A 1 101 ? 21.469 -19.406 -14.375 1 90.69 101 ALA A C 1
ATOM 815 O O . ALA A 1 101 ? 21.609 -20.312 -13.562 1 90.69 101 ALA A O 1
ATOM 816 N N . SER A 1 102 ? 22.125 -19.25 -15.484 1 87.38 102 SER A N 1
ATOM 817 C CA . SER A 1 102 ? 23.312 -20.062 -15.711 1 87.38 102 SER A CA 1
ATOM 818 C C . SER A 1 102 ? 24.578 -19.344 -15.227 1 87.38 102 SER A C 1
ATOM 820 O O . SER A 1 102 ? 25 -18.359 -15.836 1 87.38 102 SER A O 1
ATOM 822 N N . VAL A 1 103 ? 25.078 -19.766 -14.102 1 83.75 103 VAL A N 1
ATOM 823 C CA . VAL A 1 103 ? 26.266 -19.172 -13.508 1 83.75 103 VAL A CA 1
ATOM 824 C C . VAL A 1 103 ? 27.391 -20.203 -13.453 1 83.75 103 VAL A C 1
ATOM 826 O O . VAL A 1 103 ? 27.312 -21.172 -12.695 1 83.75 103 VAL A O 1
ATOM 829 N N . GLY A 1 104 ? 28.438 -19.953 -14.195 1 84 104 GLY A N 1
ATOM 830 C CA . GLY A 1 104 ? 29.562 -20.875 -14.227 1 84 104 GLY A CA 1
ATOM 831 C C . GLY A 1 104 ? 29.172 -22.297 -14.586 1 84 104 GLY A C 1
ATOM 832 O O . GLY A 1 104 ? 29.656 -23.266 -13.992 1 84 104 GLY A O 1
ATOM 833 N N . GLY A 1 105 ? 28.172 -22.5 -15.336 1 80.31 105 GLY A N 1
ATOM 834 C CA . GLY A 1 105 ? 27.734 -23.812 -15.766 1 80.31 105 GLY A CA 1
ATOM 835 C C . GLY A 1 105 ? 26.719 -24.438 -14.828 1 80.31 105 GLY A C 1
ATOM 836 O O . GLY A 1 105 ? 26.297 -25.578 -15.039 1 80.31 105 GLY A O 1
ATOM 837 N N . LYS A 1 106 ? 26.469 -23.719 -13.758 1 83.69 106 LYS A N 1
ATOM 838 C CA . LYS A 1 106 ? 25.484 -24.219 -12.805 1 83.69 106 LYS A CA 1
ATOM 839 C C . LYS A 1 106 ? 24.219 -23.375 -12.82 1 83.69 106 LYS A C 1
ATOM 841 O O . LYS A 1 106 ? 24.281 -22.172 -13.062 1 83.69 106 LYS A O 1
ATOM 846 N N . ASN A 1 107 ? 23.125 -24.078 -12.586 1 88.19 107 ASN A N 1
ATOM 847 C CA . ASN A 1 107 ? 21.844 -23.375 -12.516 1 88.19 107 ASN A CA 1
ATOM 848 C C . ASN A 1 107 ? 21.562 -22.875 -11.102 1 88.19 107 ASN A C 1
ATOM 850 O O . ASN A 1 107 ? 21.703 -23.625 -10.141 1 88.19 107 ASN A O 1
ATOM 854 N N . VAL A 1 108 ? 21.312 -21.641 -11.078 1 88.75 108 VAL A N 1
ATOM 855 C CA . VAL A 1 108 ? 20.984 -21 -9.812 1 88.75 108 VAL A CA 1
ATOM 856 C C . VAL A 1 108 ? 19.641 -20.281 -9.93 1 88.75 108 VAL A C 1
ATOM 858 O O . VAL A 1 108 ? 19.328 -19.672 -10.953 1 88.75 108 VAL A O 1
ATOM 861 N N . ILE A 1 109 ? 18.781 -20.453 -8.898 1 95.31 109 ILE A N 1
ATOM 862 C CA . ILE A 1 109 ? 17.516 -19.719 -8.883 1 95.31 109 ILE A CA 1
ATOM 863 C C . ILE A 1 109 ? 17.688 -18.375 -8.18 1 95.31 109 ILE A C 1
ATOM 865 O O . ILE A 1 109 ? 18.031 -18.328 -6.996 1 95.31 109 ILE A O 1
ATOM 869 N N . TYR A 1 110 ? 17.438 -17.297 -8.914 1 95.5 110 TYR A N 1
ATOM 870 C CA . TYR A 1 110 ? 17.453 -15.961 -8.32 1 95.5 110 TYR A CA 1
ATOM 871 C C . TYR A 1 110 ? 16.031 -15.43 -8.133 1 95.5 110 TYR A C 1
ATOM 873 O O . TYR A 1 110 ? 15.234 -15.453 -9.07 1 95.5 110 TYR A O 1
ATOM 881 N N . LEU A 1 111 ? 15.797 -14.977 -6.977 1 96.38 111 LEU A N 1
ATOM 882 C CA . LEU A 1 111 ? 14.523 -14.367 -6.609 1 96.38 111 LEU A CA 1
ATOM 883 C C . LEU A 1 111 ? 14.359 -13.008 -7.289 1 96.38 111 LEU A C 1
ATOM 885 O O . LEU A 1 111 ? 15.297 -12.219 -7.336 1 96.38 111 LEU A O 1
ATOM 889 N N . THR A 1 112 ? 13.203 -12.805 -7.863 1 95.06 112 THR A N 1
ATOM 890 C CA . THR A 1 112 ? 12.93 -11.523 -8.508 1 95.06 112 THR A CA 1
ATOM 891 C C . THR A 1 112 ? 11.742 -10.828 -7.848 1 95.06 112 THR A C 1
ATOM 893 O O . THR A 1 112 ? 11.555 -9.617 -8 1 95.06 112 THR A O 1
ATOM 896 N N . ASP A 1 113 ? 10.852 -11.57 -7.172 1 94.81 113 ASP A N 1
ATOM 897 C CA . ASP A 1 113 ? 9.695 -11.055 -6.453 1 94.81 113 ASP A CA 1
ATOM 898 C C . ASP A 1 113 ? 9.406 -11.875 -5.203 1 94.81 113 ASP A C 1
ATOM 900 O O . ASP A 1 113 ? 9.508 -13.109 -5.23 1 94.81 113 ASP A O 1
ATOM 904 N N . GLY A 1 114 ? 9.086 -11.227 -4.152 1 95.56 114 GLY A N 1
ATOM 905 C CA . GLY A 1 114 ? 8.758 -11.922 -2.916 1 95.56 114 GLY A CA 1
ATOM 906 C C . GLY A 1 114 ? 9.906 -11.945 -1.925 1 95.56 114 GLY A C 1
ATOM 907 O O . GLY A 1 114 ? 10.008 -12.867 -1.111 1 95.56 114 GLY A O 1
ATOM 908 N N . TYR A 1 115 ? 10.75 -10.945 -1.919 1 95.88 115 TYR A N 1
ATOM 909 C CA . TYR A 1 115 ? 11.922 -10.883 -1.046 1 95.88 115 TYR A CA 1
ATOM 910 C C . TYR A 1 115 ? 11.508 -10.883 0.42 1 95.88 115 TYR A C 1
ATOM 912 O O . TYR A 1 115 ? 12.07 -11.617 1.231 1 95.88 115 TYR A O 1
ATOM 920 N N . SER A 1 116 ? 10.516 -10.094 0.719 1 95 116 SER A N 1
ATOM 921 C CA . SER A 1 116 ? 10.07 -10 2.105 1 95 116 SER A CA 1
ATOM 922 C C . SER A 1 116 ? 9.406 -11.289 2.562 1 95 116 SER A C 1
ATOM 924 O O . SER A 1 116 ? 9.617 -11.734 3.693 1 95 116 SER A O 1
ATOM 926 N N . ARG A 1 117 ? 8.578 -11.891 1.715 1 95.38 117 ARG A N 1
ATOM 927 C CA . ARG A 1 117 ? 7.965 -13.172 2.045 1 95.38 117 ARG A CA 1
ATOM 928 C C . ARG A 1 117 ? 9.023 -14.25 2.252 1 95.38 117 ARG A C 1
ATOM 930 O O . ARG A 1 117 ? 8.906 -15.078 3.16 1 95.38 117 ARG A O 1
ATOM 937 N N . PHE A 1 118 ? 10.039 -14.227 1.402 1 97.5 118 PHE A N 1
ATOM 938 C CA . PHE A 1 118 ? 11.133 -15.188 1.515 1 97.5 118 PHE A CA 1
ATOM 939 C C . PHE A 1 118 ? 11.852 -15.031 2.848 1 97.5 118 PHE A C 1
ATOM 941 O O . PHE A 1 118 ? 12.109 -16.016 3.539 1 97.5 118 PHE A O 1
ATOM 948 N N . LYS A 1 119 ? 12.125 -13.812 3.213 1 96.88 119 LYS A N 1
ATOM 949 C CA . LYS A 1 119 ? 12.742 -13.539 4.508 1 96.88 119 LYS A CA 1
ATOM 950 C C . LYS A 1 119 ? 11.812 -13.93 5.652 1 96.88 119 LYS A C 1
ATOM 952 O O . LYS A 1 119 ? 12.266 -14.438 6.684 1 96.88 119 LYS A O 1
ATOM 957 N N . GLY A 1 120 ? 10.562 -13.633 5.441 1 97.12 120 GLY A N 1
ATOM 958 C CA . GLY A 1 120 ? 9.562 -14.023 6.426 1 97.12 120 GLY A CA 1
ATOM 959 C C . GLY A 1 120 ? 9.523 -15.516 6.676 1 97.12 120 GLY A C 1
ATOM 960 O O . GLY A 1 120 ? 9.383 -15.961 7.82 1 97.12 120 GLY A O 1
ATOM 961 N N . VAL A 1 121 ? 9.656 -16.328 5.617 1 97.62 121 VAL A N 1
ATOM 962 C CA . VAL A 1 121 ? 9.625 -17.781 5.734 1 97.62 121 VAL A CA 1
ATOM 963 C C . VAL A 1 121 ? 10.828 -18.266 6.547 1 97.62 121 VAL A C 1
ATOM 965 O O . VAL A 1 121 ? 10.695 -19.141 7.406 1 97.62 121 VAL A O 1
ATOM 968 N N . LYS A 1 122 ? 11.969 -17.703 6.246 1 97.19 122 LYS A N 1
ATOM 969 C CA . LYS A 1 122 ? 13.172 -18.078 6.98 1 97.19 122 LYS A CA 1
ATOM 970 C C . LYS A 1 122 ? 13.016 -17.812 8.477 1 97.19 122 LYS A C 1
ATOM 972 O O . LYS A 1 122 ? 13.344 -18.656 9.305 1 97.19 122 LYS A O 1
ATOM 977 N N . ARG A 1 123 ? 12.477 -16.656 8.766 1 97.56 123 ARG A N 1
ATOM 978 C CA . ARG A 1 123 ? 12.242 -16.312 10.156 1 97.56 123 ARG A CA 1
ATOM 979 C C . ARG A 1 123 ? 11.172 -17.219 10.773 1 97.56 123 ARG A C 1
ATOM 981 O O . ARG A 1 123 ? 11.281 -17.594 11.945 1 97.56 123 ARG A O 1
ATOM 988 N N . ALA A 1 124 ? 10.188 -17.516 10.055 1 97.69 124 ALA A N 1
ATOM 989 C CA . ALA A 1 124 ? 9.148 -18.422 10.539 1 97.69 124 ALA A CA 1
ATOM 990 C C . ALA A 1 124 ? 9.727 -19.797 10.867 1 97.69 124 ALA A C 1
ATOM 992 O O . ALA A 1 124 ? 9.367 -20.406 11.883 1 97.69 124 ALA A O 1
ATOM 993 N N . ILE A 1 125 ? 10.602 -20.266 10.023 1 97.38 125 ILE A N 1
ATOM 994 C CA . ILE A 1 125 ? 11.25 -21.562 10.234 1 97.38 125 ILE A CA 1
ATOM 995 C C . ILE A 1 125 ? 12.086 -21.516 11.508 1 97.38 125 ILE A C 1
ATOM 997 O O . ILE A 1 125 ? 12.047 -22.438 12.32 1 97.38 125 ILE A O 1
ATOM 1001 N N . GLU A 1 126 ? 12.75 -20.391 11.688 1 96.81 126 GLU A N 1
ATOM 1002 C CA . GLU A 1 126 ? 13.516 -20.203 12.914 1 96.81 126 GLU A CA 1
ATOM 1003 C C . GLU A 1 126 ? 12.617 -20.25 14.141 1 96.81 126 GLU A C 1
ATOM 1005 O O . GLU A 1 126 ? 13.055 -20.641 15.227 1 96.81 126 GLU A O 1
ATOM 1010 N N . ARG A 1 127 ? 11.422 -19.953 13.953 1 96.19 127 ARG A N 1
ATOM 1011 C CA . ARG A 1 127 ? 10.469 -19.891 15.055 1 96.19 127 ARG A CA 1
ATOM 1012 C C . ARG A 1 127 ? 9.648 -21.188 15.133 1 96.19 127 ARG A C 1
ATOM 1014 O O . ARG A 1 127 ? 8.648 -21.25 15.852 1 96.19 127 ARG A O 1
ATOM 1021 N N . GLY A 1 128 ? 9.969 -22.094 14.273 1 95.62 128 GLY A N 1
ATOM 1022 C CA . GLY A 1 128 ? 9.383 -23.406 14.477 1 95.62 128 GLY A CA 1
ATOM 1023 C C . GLY A 1 128 ? 8.484 -23.844 13.336 1 95.62 128 GLY A C 1
ATOM 1024 O O . GLY A 1 128 ? 7.914 -24.938 13.367 1 95.62 128 GLY A O 1
ATOM 1025 N N . ALA A 1 129 ? 8.336 -23 12.352 1 95.62 129 ALA A N 1
ATOM 1026 C CA . ALA A 1 129 ? 7.535 -23.438 11.211 1 95.62 129 ALA A CA 1
ATOM 1027 C C . ALA A 1 129 ? 8.234 -24.531 10.43 1 95.62 129 ALA A C 1
ATOM 1029 O O . ALA A 1 129 ? 9.461 -24.516 10.273 1 95.62 129 ALA A O 1
ATOM 1030 N N . ASN A 1 130 ? 7.457 -25.5 9.953 1 95.62 130 ASN A N 1
ATOM 1031 C CA . ASN A 1 130 ? 7.988 -26.594 9.148 1 95.62 130 ASN A CA 1
ATOM 1032 C C . ASN A 1 130 ? 7.695 -26.391 7.664 1 95.62 130 ASN A C 1
ATOM 1034 O O . ASN A 1 130 ? 6.75 -26.969 7.125 1 95.62 130 ASN A O 1
ATOM 1038 N N . ILE A 1 131 ? 8.453 -25.609 7.031 1 96 131 ILE A N 1
ATOM 1039 C CA . ILE A 1 131 ? 8.344 -25.281 5.613 1 96 131 ILE A CA 1
ATOM 1040 C C . ILE A 1 131 ? 9.664 -25.594 4.914 1 96 131 ILE A C 1
ATOM 1042 O O . ILE A 1 131 ? 10.719 -25.094 5.316 1 96 131 ILE A O 1
ATOM 1046 N N . THR A 1 132 ? 9.609 -26.422 3.881 1 95 132 THR A N 1
ATOM 1047 C CA . THR A 1 132 ? 10.852 -26.812 3.221 1 95 132 THR A CA 1
ATOM 1048 C C . THR A 1 132 ? 10.867 -26.344 1.769 1 95 132 THR A C 1
ATOM 1050 O O . THR A 1 132 ? 11.922 -26.297 1.138 1 95 132 THR A O 1
ATOM 1053 N N . THR A 1 133 ? 9.641 -26.141 1.232 1 94.88 133 THR A N 1
ATOM 1054 C CA . THR A 1 133 ? 9.516 -25.703 -0.155 1 94.88 133 THR A CA 1
ATOM 1055 C C . THR A 1 133 ? 8.586 -24.5 -0.261 1 94.88 133 THR A C 1
ATOM 1057 O O . THR A 1 133 ? 7.773 -24.25 0.629 1 94.88 133 THR A O 1
ATOM 1060 N N . LEU A 1 134 ? 8.758 -23.75 -1.256 1 95.06 134 LEU A N 1
ATOM 1061 C CA . LEU A 1 134 ? 7.934 -22.578 -1.524 1 95.06 134 LEU A CA 1
ATOM 1062 C C . LEU A 1 134 ? 7.406 -22.594 -2.955 1 95.06 134 LEU A C 1
ATOM 1064 O O . LEU A 1 134 ? 8.117 -23 -3.877 1 95.06 134 LEU A O 1
ATOM 1068 N N . PRO A 1 135 ? 6.148 -22.219 -3.137 1 94.19 135 PRO A N 1
ATOM 1069 C CA . PRO A 1 135 ? 5.641 -22.062 -4.504 1 94.19 135 PRO A CA 1
ATOM 1070 C C . PRO A 1 135 ? 6.344 -20.953 -5.277 1 94.19 135 PRO A C 1
ATOM 1072 O O . PRO A 1 135 ? 6.543 -19.859 -4.742 1 94.19 135 PRO A O 1
ATOM 1075 N N . MET A 1 136 ? 6.746 -21.266 -6.516 1 93.44 136 MET A N 1
ATOM 1076 C CA . MET A 1 136 ? 7.477 -20.281 -7.312 1 93.44 136 MET A CA 1
ATOM 1077 C C . MET A 1 136 ? 7.07 -20.359 -8.781 1 93.44 136 MET A C 1
ATOM 1079 O O . MET A 1 136 ? 6.801 -21.438 -9.297 1 93.44 136 MET A O 1
ATOM 1083 N N . VAL A 1 137 ? 6.996 -19.266 -9.406 1 93.19 137 VAL A N 1
ATOM 1084 C CA . VAL A 1 137 ? 6.812 -19.125 -10.852 1 93.19 137 VAL A CA 1
ATOM 1085 C C . VAL A 1 137 ? 8.07 -18.516 -11.469 1 93.19 137 VAL A C 1
ATOM 1087 O O . VAL A 1 137 ? 8.656 -17.578 -10.922 1 93.19 137 VAL A O 1
ATOM 1090 N N . PHE A 1 138 ? 8.508 -19 -12.602 1 91.31 138 PHE A N 1
ATOM 1091 C CA . PHE A 1 138 ? 9.758 -18.547 -13.195 1 91.31 138 PHE A CA 1
ATOM 1092 C C . PHE A 1 138 ? 9.5 -17.625 -14.375 1 91.31 138 PHE A C 1
ATOM 1094 O O . PHE A 1 138 ? 8.578 -17.844 -15.156 1 91.31 138 PHE A O 1
ATOM 1101 N N . LYS A 1 139 ? 10.32 -16.609 -14.43 1 91 139 LYS A N 1
ATOM 1102 C CA . LYS A 1 139 ? 10.266 -15.641 -15.523 1 91 139 LYS A CA 1
ATOM 1103 C C . LYS A 1 139 ? 10.734 -16.266 -16.828 1 91 139 LYS A C 1
ATOM 1105 O O . LYS A 1 139 ? 11.633 -17.109 -16.844 1 91 139 LYS A O 1
ATOM 1110 N N . PRO A 1 140 ? 10.148 -15.797 -17.922 1 85.56 140 PRO A N 1
ATOM 1111 C CA . PRO A 1 140 ? 10.609 -16.281 -19.219 1 85.56 140 PRO A CA 1
ATOM 1112 C C . PRO A 1 140 ? 11.969 -15.711 -19.625 1 85.56 140 PRO A C 1
ATOM 1114 O O . PRO A 1 140 ? 12.383 -14.672 -19.094 1 85.56 140 PRO A O 1
ATOM 1117 N N . ALA A 1 141 ? 12.609 -16.266 -20.625 1 87.56 141 ALA A N 1
ATOM 1118 C CA . ALA A 1 141 ? 13.93 -15.859 -21.094 1 87.56 141 ALA A CA 1
ATOM 1119 C C . ALA A 1 141 ? 13.875 -14.492 -21.75 1 87.56 141 ALA A C 1
ATOM 1121 O O . ALA A 1 141 ? 14.906 -13.844 -21.953 1 87.56 141 ALA A O 1
ATOM 1122 N N . SER A 1 142 ? 12.68 -14.016 -22.094 1 87.69 142 SER A N 1
ATOM 1123 C CA . SER A 1 142 ? 12.516 -12.727 -22.75 1 87.69 142 SER A CA 1
ATOM 1124 C C . SER A 1 142 ? 12.539 -11.586 -21.734 1 87.69 142 SER A C 1
ATOM 1126 O O . SER A 1 142 ? 12.531 -10.414 -22.109 1 87.69 142 SER A O 1
ATOM 1128 N N . THR A 1 143 ? 12.641 -11.906 -20.438 1 90.5 143 THR A N 1
ATOM 1129 C CA . THR A 1 143 ? 12.664 -10.891 -19.391 1 90.5 143 THR A CA 1
ATOM 1130 C C . THR A 1 143 ? 13.969 -10.094 -19.438 1 90.5 143 THR A C 1
ATOM 1132 O O . THR A 1 143 ? 15.047 -10.68 -19.562 1 90.5 143 THR A O 1
ATOM 1135 N N . SER A 1 144 ? 13.867 -8.758 -19.391 1 93.44 144 SER A N 1
ATOM 1136 C CA . SER A 1 144 ? 15.047 -7.891 -19.406 1 93.44 144 SER A CA 1
ATOM 1137 C C . SER A 1 144 ? 15.414 -7.43 -18 1 93.44 144 SER A C 1
ATOM 1139 O O . SER A 1 144 ? 14.617 -7.559 -17.062 1 93.44 144 SER A O 1
ATOM 1141 N N . LEU A 1 145 ? 16.641 -6.977 -17.891 1 94.5 145 LEU A N 1
ATOM 1142 C CA . LEU A 1 145 ? 17.078 -6.395 -16.625 1 94.5 145 LEU A CA 1
ATOM 1143 C C . LEU A 1 145 ? 16.219 -5.184 -16.266 1 94.5 145 LEU A C 1
ATOM 1145 O O . LEU A 1 145 ? 15.93 -4.953 -15.086 1 94.5 145 LEU A O 1
ATOM 1149 N N . GLU A 1 146 ? 15.82 -4.395 -17.281 1 94.75 146 GLU A N 1
ATOM 1150 C CA . GLU A 1 146 ? 14.938 -3.256 -17.078 1 94.75 146 GLU A CA 1
ATOM 1151 C C . GLU A 1 146 ? 13.609 -3.697 -16.453 1 94.75 146 GLU A C 1
ATOM 1153 O O . GLU A 1 146 ? 13.109 -3.064 -15.523 1 94.75 146 GLU A O 1
ATOM 1158 N N . ASP A 1 147 ? 13.117 -4.844 -16.953 1 92.38 147 ASP A N 1
ATOM 1159 C CA . ASP A 1 147 ? 11.867 -5.383 -16.422 1 92.38 147 ASP A CA 1
ATOM 1160 C C . ASP A 1 147 ? 12 -5.746 -14.945 1 92.38 147 ASP A C 1
ATOM 1162 O O . ASP A 1 147 ? 11.125 -5.426 -14.141 1 92.38 147 ASP A O 1
ATOM 1166 N N . LEU A 1 148 ? 13.109 -6.402 -14.656 1 94.62 148 LEU A N 1
ATOM 1167 C CA . LEU A 1 148 ? 13.336 -6.82 -13.281 1 94.62 148 LEU A CA 1
ATOM 1168 C C . LEU A 1 148 ? 13.508 -5.609 -12.367 1 94.62 148 LEU A C 1
ATOM 1170 O O . LEU A 1 148 ? 13.023 -5.617 -11.227 1 94.62 148 LEU A O 1
ATOM 1174 N N . THR A 1 149 ? 14.172 -4.586 -12.883 1 96.5 149 THR A N 1
ATOM 1175 C CA . THR A 1 149 ? 14.422 -3.383 -12.102 1 96.5 149 THR A CA 1
ATOM 1176 C C . THR A 1 149 ? 13.117 -2.631 -11.836 1 96.5 149 THR A C 1
ATOM 1178 O O . THR A 1 149 ? 12.867 -2.188 -10.711 1 96.5 149 THR A O 1
ATOM 1181 N N . VAL A 1 150 ? 12.266 -2.525 -12.789 1 94.31 150 VAL A N 1
ATOM 1182 C CA . VAL A 1 150 ? 10.969 -1.885 -12.656 1 94.31 150 VAL A CA 1
ATOM 1183 C C . VAL A 1 150 ? 10.125 -2.631 -11.625 1 94.31 150 VAL A C 1
ATOM 1185 O O . VAL A 1 150 ? 9.438 -2.01 -10.812 1 94.31 150 VAL A O 1
ATOM 1188 N N . ALA A 1 151 ? 10.219 -3.926 -11.594 1 92.94 151 ALA A N 1
ATOM 1189 C CA . ALA A 1 151 ? 9.422 -4.777 -10.711 1 92.94 151 ALA A CA 1
ATOM 1190 C C . ALA A 1 151 ? 9.797 -4.562 -9.25 1 92.94 151 ALA A C 1
ATOM 1192 O O . ALA A 1 151 ? 9 -4.844 -8.352 1 92.94 151 ALA A O 1
ATOM 1193 N N . LEU A 1 152 ? 11 -4.035 -8.992 1 94.69 152 LEU A N 1
ATOM 1194 C CA . LEU A 1 152 ? 11.383 -3.73 -7.613 1 94.69 152 LEU A CA 1
ATOM 1195 C C . LEU A 1 152 ? 10.43 -2.715 -6.996 1 94.69 152 LEU A C 1
ATOM 1197 O O . LEU A 1 152 ? 10.211 -2.721 -5.785 1 94.69 152 LEU A O 1
ATOM 1201 N N . VAL A 1 153 ? 9.867 -1.85 -7.844 1 93.19 153 VAL A N 1
ATOM 1202 C CA . VAL A 1 153 ? 8.945 -0.826 -7.355 1 93.19 153 VAL A CA 1
ATOM 1203 C C . VAL A 1 153 ? 7.508 -1.312 -7.504 1 93.19 153 VAL A C 1
ATOM 1205 O O . VAL A 1 153 ? 6.738 -1.292 -6.543 1 93.19 153 VAL A O 1
ATOM 1208 N N . THR A 1 154 ? 7.152 -1.88 -8.633 1 87.31 154 THR A N 1
ATOM 1209 C CA . THR A 1 154 ? 5.758 -2.127 -8.992 1 87.31 154 THR A CA 1
ATOM 1210 C C . THR A 1 154 ? 5.242 -3.389 -8.305 1 87.31 154 THR A C 1
ATOM 1212 O O . THR A 1 154 ? 4.027 -3.576 -8.172 1 87.31 154 THR A O 1
ATOM 1215 N N . SER A 1 155 ? 6.172 -4.227 -7.82 1 84.25 155 SER A N 1
ATOM 1216 C CA . SER A 1 155 ? 5.754 -5.477 -7.195 1 84.25 155 SER A CA 1
ATOM 1217 C C . SER A 1 155 ? 5.887 -5.406 -5.676 1 84.25 155 SER A C 1
ATOM 1219 O O . SER A 1 155 ? 5.727 -6.418 -4.988 1 84.25 155 SER A O 1
ATOM 1221 N N . ASN A 1 156 ? 6.273 -4.27 -5.199 1 79.5 156 ASN A N 1
ATOM 1222 C CA . ASN A 1 156 ? 6.508 -4.117 -3.768 1 79.5 156 ASN A CA 1
ATOM 1223 C C . ASN A 1 156 ? 5.41 -3.287 -3.107 1 79.5 156 ASN A C 1
ATOM 1225 O O . ASN A 1 156 ? 5.699 -2.369 -2.338 1 79.5 156 ASN A O 1
ATOM 1229 N N . GLU A 1 157 ? 4.203 -3.73 -3.342 1 75.38 157 GLU A N 1
ATOM 1230 C CA . GLU A 1 157 ? 3.096 -2.939 -2.814 1 75.38 157 GLU A CA 1
ATOM 1231 C C . GLU A 1 157 ? 2.791 -3.312 -1.367 1 75.38 157 GLU A C 1
ATOM 1233 O O . GLU A 1 157 ? 2.176 -2.533 -0.636 1 75.38 157 GLU A O 1
ATOM 1238 N N . GLY A 1 158 ? 3.279 -4.492 -0.917 1 76.94 158 GLY A N 1
ATOM 1239 C CA . GLY A 1 158 ? 3.1 -4.883 0.472 1 76.94 158 GLY A CA 1
ATOM 1240 C C . GLY A 1 158 ? 3.756 -3.926 1.45 1 76.94 158 GLY A C 1
ATOM 1241 O O . GLY A 1 158 ? 3.182 -3.604 2.492 1 76.94 158 GLY A O 1
ATOM 1242 N N . LYS A 1 159 ? 4.934 -3.568 1.131 1 86.56 159 LYS A N 1
ATOM 1243 C CA . LYS A 1 159 ? 5.68 -2.496 1.782 1 86.56 159 LYS A CA 1
ATOM 1244 C C . LYS A 1 159 ? 6.414 -1.636 0.757 1 86.56 159 LYS A C 1
ATOM 1246 O O . LYS A 1 159 ? 7.559 -1.925 0.401 1 86.56 159 LYS A O 1
ATOM 1251 N N . PRO A 1 160 ? 5.82 -0.64 0.432 1 88.5 160 PRO A N 1
ATOM 1252 C CA . PRO A 1 160 ? 6.387 0.164 -0.653 1 88.5 160 PRO A CA 1
ATOM 1253 C C . PRO A 1 160 ? 7.793 0.67 -0.339 1 88.5 160 PRO A C 1
ATOM 1255 O O . PRO A 1 160 ? 8.109 0.936 0.823 1 88.5 160 PRO A O 1
ATOM 1258 N N . LEU A 1 161 ? 8.578 0.788 -1.437 1 93.88 161 LEU A N 1
ATOM 1259 C CA . LEU A 1 161 ? 9.914 1.367 -1.296 1 93.88 161 LEU A CA 1
ATOM 1260 C C . LEU A 1 161 ? 9.828 2.818 -0.837 1 93.88 161 LEU A C 1
ATOM 1262 O O . LEU A 1 161 ? 8.906 3.545 -1.227 1 93.88 161 LEU A O 1
ATOM 1266 N N . THR A 1 162 ? 10.773 3.209 -0.037 1 93.62 162 THR A N 1
ATOM 1267 C CA . THR A 1 162 ? 10.883 4.602 0.386 1 93.62 162 THR A CA 1
ATOM 1268 C C . THR A 1 162 ? 11.367 5.48 -0.764 1 93.62 162 THR A C 1
ATOM 1270 O O . THR A 1 162 ? 11.875 4.977 -1.768 1 93.62 162 THR A O 1
ATOM 1273 N N . PRO A 1 163 ? 11.227 6.777 -0.562 1 95.19 163 PRO A N 1
ATOM 1274 C CA . PRO A 1 163 ? 11.742 7.668 -1.603 1 95.19 163 PRO A CA 1
ATOM 1275 C C . PRO A 1 163 ? 13.227 7.457 -1.881 1 95.19 163 PRO A C 1
ATOM 1277 O O . PRO A 1 163 ? 13.656 7.523 -3.035 1 95.19 163 PRO A O 1
ATOM 1280 N N . PHE A 1 164 ? 13.945 7.148 -0.86 1 96.25 164 PHE A N 1
ATOM 1281 C CA . PHE A 1 164 ? 15.367 6.875 -1.04 1 96.25 164 PHE A CA 1
ATOM 1282 C C . PHE A 1 164 ? 15.57 5.633 -1.897 1 96.25 164 PHE A C 1
ATOM 1284 O O . PHE A 1 164 ? 16.328 5.664 -2.873 1 96.25 164 PHE A O 1
ATOM 1291 N N . GLU A 1 165 ? 14.93 4.582 -1.612 1 96.75 165 GLU A N 1
ATOM 1292 C CA . GLU A 1 165 ? 15.039 3.324 -2.342 1 96.75 165 GLU A CA 1
ATOM 1293 C C . GLU A 1 165 ? 14.547 3.473 -3.777 1 96.75 165 GLU A C 1
ATOM 1295 O O . GLU A 1 165 ? 15.188 2.996 -4.715 1 96.75 165 GLU A O 1
ATOM 1300 N N . LYS A 1 166 ? 13.438 4.168 -3.938 1 97.44 166 LYS A N 1
ATOM 1301 C CA . LYS A 1 166 ? 12.898 4.422 -5.273 1 97.44 166 LYS A CA 1
ATOM 1302 C C . LYS A 1 166 ? 13.875 5.25 -6.105 1 97.44 166 LYS A C 1
ATOM 1304 O O . LYS A 1 166 ? 13.961 5.074 -7.32 1 97.44 166 LYS A O 1
ATOM 1309 N N . GLY A 1 167 ? 14.516 6.195 -5.383 1 98.25 167 GLY A N 1
ATOM 1310 C CA . GLY A 1 167 ? 15.508 6.996 -6.078 1 98.25 167 GLY A CA 1
ATOM 1311 C C . GLY A 1 167 ? 16.625 6.168 -6.699 1 98.25 167 GLY A C 1
ATOM 1312 O O . GLY A 1 167 ? 17.062 6.445 -7.816 1 98.25 167 GLY A O 1
ATOM 1313 N N . ILE A 1 168 ? 17.031 5.16 -6 1 97.81 168 ILE A N 1
ATOM 1314 C CA . ILE A 1 168 ? 18.062 4.258 -6.508 1 97.81 168 ILE A CA 1
ATOM 1315 C C . ILE A 1 168 ? 17.562 3.568 -7.777 1 97.81 168 ILE A C 1
ATOM 1317 O O . ILE A 1 168 ? 18.281 3.502 -8.773 1 97.81 168 ILE A O 1
ATOM 1321 N N . VAL A 1 169 ? 16.344 3.111 -7.754 1 98.06 169 VAL A N 1
ATOM 1322 C CA . VAL A 1 169 ? 15.766 2.412 -8.891 1 98.06 169 VAL A CA 1
ATOM 1323 C C . VAL A 1 169 ? 15.68 3.357 -10.094 1 98.06 169 VAL A C 1
ATOM 1325 O O . VAL A 1 169 ? 16.031 2.98 -11.211 1 98.06 169 VAL A O 1
ATOM 1328 N N . CYS A 1 170 ? 15.273 4.586 -9.828 1 98.25 170 CYS A N 1
ATOM 1329 C CA . CYS A 1 170 ? 15.164 5.566 -10.898 1 98.25 170 CYS A CA 1
ATOM 1330 C C . CYS A 1 170 ? 16.531 5.848 -11.523 1 98.25 170 CYS A C 1
ATOM 1332 O O . CYS A 1 170 ? 16.656 5.906 -12.742 1 98.25 170 CYS A O 1
ATOM 1334 N N . LYS A 1 171 ? 17.453 6.004 -10.656 1 97.81 171 LYS A N 1
ATOM 1335 C CA . LYS A 1 171 ? 18.797 6.285 -11.148 1 97.81 171 LYS A CA 1
ATOM 1336 C C . LYS A 1 171 ? 19.344 5.117 -11.969 1 97.81 171 LYS A C 1
ATOM 1338 O O . LYS A 1 171 ? 19.984 5.32 -13 1 97.81 171 LYS A O 1
ATOM 1343 N N . ARG A 1 172 ? 19.078 3.904 -11.5 1 97.25 172 ARG A N 1
ATOM 1344 C CA . ARG A 1 172 ? 19.469 2.709 -12.242 1 97.25 172 ARG A CA 1
ATOM 1345 C C . ARG A 1 172 ? 18.844 2.701 -13.633 1 97.25 172 ARG A C 1
ATOM 1347 O O . ARG A 1 172 ? 19.516 2.447 -14.625 1 97.25 172 ARG A O 1
ATOM 1354 N N . LEU A 1 173 ? 17.578 2.961 -13.695 1 97.69 173 LEU A N 1
ATOM 1355 C CA . LEU A 1 173 ? 16.859 2.941 -14.961 1 97.69 173 LEU A CA 1
ATOM 1356 C C . LEU A 1 173 ? 17.359 4.035 -15.898 1 97.69 173 LEU A C 1
ATOM 1358 O O . LEU A 1 173 ? 17.469 3.824 -17.109 1 97.69 173 LEU A O 1
ATOM 1362 N N . GLU A 1 174 ? 17.656 5.168 -15.312 1 97.5 174 GLU A N 1
ATOM 1363 C CA . GLU A 1 174 ? 18.297 6.227 -16.094 1 97.5 174 GLU A CA 1
ATOM 1364 C C . GLU A 1 174 ? 19.625 5.754 -16.688 1 97.5 174 GLU A C 1
ATOM 1366 O O . GLU A 1 174 ? 19.922 6.027 -17.859 1 97.5 174 GLU A O 1
ATOM 1371 N N . GLY A 1 175 ? 20.328 5.047 -15.859 1 96.38 175 GLY A N 1
ATOM 1372 C CA . GLY A 1 175 ? 21.594 4.5 -16.312 1 96.38 175 GLY A CA 1
ATOM 1373 C C . GLY A 1 175 ? 21.453 3.502 -17.453 1 96.38 175 GLY A C 1
ATOM 1374 O O . GLY A 1 175 ? 22.375 3.305 -18.234 1 96.38 175 GLY A O 1
ATOM 1375 N N . TYR A 1 176 ? 20.328 2.834 -17.5 1 96.38 176 TYR A N 1
ATOM 1376 C CA . TYR A 1 176 ? 20.047 1.881 -18.562 1 96.38 176 TYR A CA 1
ATOM 1377 C C . TYR A 1 176 ? 19.625 2.6 -19.844 1 96.38 176 TYR A C 1
ATOM 1379 O O . TYR A 1 176 ? 19.375 1.964 -20.859 1 96.38 176 TYR A O 1
ATOM 1387 N N . GLY A 1 177 ? 19.438 3.926 -19.797 1 96.31 177 GLY A N 1
ATOM 1388 C CA . GLY A 1 177 ? 19.125 4.707 -20.984 1 96.31 177 GLY A CA 1
ATOM 1389 C C . GLY A 1 177 ? 17.688 5.16 -21.047 1 96.31 177 GLY A C 1
ATOM 1390 O O . GLY A 1 177 ? 17.25 5.734 -22.047 1 96.31 177 GLY A O 1
ATOM 1391 N N . MET A 1 178 ? 16.938 4.988 -20.031 1 96.75 178 MET A N 1
ATOM 1392 C CA . MET A 1 178 ? 15.531 5.379 -20.047 1 96.75 178 MET A CA 1
ATOM 1393 C C . MET A 1 178 ? 15.383 6.859 -19.703 1 96.75 178 MET A C 1
ATOM 1395 O O . MET A 1 178 ? 16.078 7.375 -18.828 1 96.75 178 MET A O 1
ATOM 1399 N N . GLU A 1 179 ? 14.414 7.453 -20.344 1 97.75 179 GLU A N 1
ATOM 1400 C CA . GLU A 1 179 ? 14.102 8.852 -20.062 1 97.75 179 GLU A CA 1
ATOM 1401 C C . GLU A 1 179 ? 13.078 8.969 -18.938 1 97.75 179 GLU A C 1
ATOM 1403 O O . GLU A 1 179 ? 12.414 7.984 -18.594 1 97.75 179 GLU A O 1
ATOM 1408 N N . ILE A 1 180 ? 12.953 10.148 -18.453 1 97.75 180 ILE A N 1
ATOM 1409 C CA . ILE A 1 180 ? 12.125 10.422 -17.281 1 97.75 180 ILE A CA 1
ATOM 1410 C C . ILE A 1 180 ? 10.688 9.984 -17.562 1 97.75 180 ILE A C 1
ATOM 1412 O O . ILE A 1 180 ? 10.07 9.312 -16.734 1 97.75 180 ILE A O 1
ATOM 1416 N N . ASP A 1 181 ? 10.18 10.258 -18.703 1 96.62 181 ASP A N 1
ATOM 1417 C CA . ASP A 1 181 ? 8.797 9.945 -19.016 1 96.62 181 ASP A CA 1
ATOM 1418 C C . ASP A 1 181 ? 8.586 8.43 -19.109 1 96.62 181 ASP A C 1
ATOM 1420 O O . ASP A 1 181 ? 7.539 7.926 -18.688 1 96.62 181 ASP A O 1
ATOM 1424 N N . GLU A 1 182 ? 9.531 7.781 -19.625 1 95.88 182 GLU A N 1
ATOM 1425 C CA . GLU A 1 182 ? 9.453 6.328 -19.719 1 95.88 182 GLU A CA 1
ATOM 1426 C C . GLU A 1 182 ? 9.492 5.691 -18.328 1 95.88 182 GLU A C 1
ATOM 1428 O O . GLU A 1 182 ? 8.711 4.785 -18.031 1 95.88 182 GLU A O 1
ATOM 1433 N N . ILE A 1 183 ? 10.406 6.191 -17.469 1 97.44 183 ILE A N 1
ATOM 1434 C CA . ILE A 1 183 ? 10.5 5.699 -16.109 1 97.44 183 ILE A CA 1
ATOM 1435 C C . ILE A 1 183 ? 9.18 5.926 -15.383 1 97.44 183 ILE A C 1
ATOM 1437 O O . ILE A 1 183 ? 8.664 5.02 -14.719 1 97.44 183 ILE A O 1
ATOM 1441 N N . ALA A 1 184 ? 8.625 7.133 -15.539 1 95.5 184 ALA A N 1
ATOM 1442 C CA . ALA A 1 184 ? 7.355 7.5 -14.922 1 95.5 184 ALA A CA 1
ATOM 1443 C C . ALA A 1 184 ? 6.246 6.535 -15.336 1 95.5 184 ALA A C 1
ATOM 1445 O O . ALA A 1 184 ? 5.52 6.016 -14.492 1 95.5 184 ALA A O 1
ATOM 1446 N N . SER A 1 185 ? 6.203 6.238 -16.578 1 90.5 185 SER A N 1
ATOM 1447 C CA . SER A 1 185 ? 5.172 5.359 -17.109 1 90.5 185 SER A CA 1
ATOM 1448 C C . SER A 1 185 ? 5.336 3.934 -16.594 1 90.5 185 SER A C 1
ATOM 1450 O O . SER A 1 185 ? 4.363 3.309 -16.172 1 90.5 185 SER A O 1
ATOM 1452 N N . ARG A 1 186 ? 6.559 3.451 -16.547 1 90.88 186 ARG A N 1
ATOM 1453 C CA . ARG A 1 186 ? 6.816 2.064 -16.172 1 90.88 186 ARG A CA 1
ATOM 1454 C C . ARG A 1 186 ? 6.648 1.857 -14.68 1 90.88 186 ARG A C 1
ATOM 1456 O O . ARG A 1 186 ? 6.203 0.796 -14.234 1 90.88 186 ARG A O 1
ATOM 1463 N N . LEU A 1 187 ? 6.977 2.887 -13.906 1 92.69 187 LEU A N 1
ATOM 1464 C CA . LEU A 1 187 ? 6.883 2.775 -12.453 1 92.69 187 LEU A CA 1
ATOM 1465 C C . LEU A 1 187 ? 5.512 3.229 -11.961 1 92.69 187 LEU A C 1
ATOM 1467 O O . LEU A 1 187 ? 5.188 3.066 -10.781 1 92.69 187 LEU A O 1
ATOM 1471 N N . LYS A 1 188 ? 4.762 3.783 -12.711 1 84.88 188 LYS A N 1
ATOM 1472 C CA . LYS A 1 188 ? 3.426 4.27 -12.375 1 84.88 188 LYS A CA 1
ATOM 1473 C C . LYS A 1 188 ? 3.494 5.395 -11.352 1 84.88 188 LYS A C 1
ATOM 1475 O O . LYS A 1 188 ? 2.766 5.383 -10.352 1 84.88 188 LYS A O 1
ATOM 1480 N N . ILE A 1 189 ? 4.449 6.305 -11.609 1 89 189 ILE A N 1
ATOM 1481 C CA . ILE A 1 189 ? 4.551 7.52 -10.805 1 89 189 ILE A CA 1
ATOM 1482 C C . ILE A 1 189 ? 4.707 8.727 -11.727 1 89 189 ILE A C 1
ATOM 1484 O O . ILE A 1 189 ? 4.891 8.578 -12.938 1 89 189 ILE A O 1
ATOM 1488 N N . SER A 1 190 ? 4.566 9.883 -11.227 1 92.19 190 SER A N 1
ATOM 1489 C CA . SER A 1 190 ? 4.594 11.086 -12.055 1 92.19 190 SER A CA 1
ATOM 1490 C C . SER A 1 190 ? 6.012 11.414 -12.5 1 92.19 190 SER A C 1
ATOM 1492 O O . SER A 1 190 ? 6.977 11.109 -11.797 1 92.19 190 SER A O 1
ATOM 1494 N N . ALA A 1 191 ? 6.066 12.047 -13.672 1 95.62 191 ALA A N 1
ATOM 1495 C CA . ALA A 1 191 ? 7.359 12.523 -14.164 1 95.62 191 ALA A CA 1
ATOM 1496 C C . ALA A 1 191 ? 7.988 13.508 -13.188 1 95.62 191 ALA A C 1
ATOM 1498 O O . ALA A 1 191 ? 9.203 13.492 -12.977 1 95.62 191 ALA A O 1
ATOM 1499 N N . LEU A 1 192 ? 7.16 14.312 -12.586 1 93.75 192 LEU A N 1
ATOM 1500 C CA . LEU A 1 192 ? 7.641 15.273 -11.594 1 93.75 192 LEU A CA 1
ATOM 1501 C C . LEU A 1 192 ? 8.297 14.562 -10.414 1 93.75 192 LEU A C 1
ATOM 1503 O O . LEU A 1 192 ? 9.375 14.953 -9.969 1 93.75 192 LEU A O 1
ATOM 1507 N N . TYR A 1 193 ? 7.691 13.531 -9.969 1 94.69 193 TYR A N 1
ATOM 1508 C CA . TYR A 1 193 ? 8.227 12.773 -8.844 1 94.69 193 TYR A CA 1
ATOM 1509 C C . TYR A 1 193 ? 9.508 12.047 -9.234 1 94.69 193 TYR A C 1
ATOM 1511 O O . TYR A 1 193 ? 10.453 11.977 -8.453 1 94.69 193 TYR A O 1
ATOM 1519 N N . VAL A 1 194 ? 9.555 11.469 -10.438 1 97.81 194 VAL A N 1
ATOM 1520 C CA . VAL A 1 194 ? 10.789 10.859 -10.938 1 97.81 194 VAL A CA 1
ATOM 1521 C C . VAL A 1 194 ? 11.922 11.883 -10.906 1 97.81 194 VAL A C 1
ATOM 1523 O O . VAL A 1 194 ? 13.031 11.578 -10.461 1 97.81 194 VAL A O 1
ATOM 1526 N N . GLY A 1 195 ? 11.586 13.086 -11.383 1 97.25 195 GLY A N 1
ATOM 1527 C CA . GLY A 1 195 ? 12.578 14.148 -11.336 1 97.25 195 GLY A CA 1
ATOM 1528 C C . GLY A 1 195 ? 13.086 14.43 -9.938 1 97.25 195 GLY A C 1
ATOM 1529 O O . GLY A 1 195 ? 14.289 14.594 -9.727 1 97.25 195 GLY A O 1
ATOM 1530 N N . GLN A 1 196 ? 12.195 14.422 -9.016 1 95.62 196 GLN A N 1
ATOM 1531 C CA . GLN A 1 196 ? 12.562 14.648 -7.617 1 95.62 196 GLN A CA 1
ATOM 1532 C C . GLN A 1 196 ? 13.461 13.531 -7.098 1 95.62 196 GLN A C 1
ATOM 1534 O O . GLN A 1 196 ? 14.438 13.789 -6.387 1 95.62 196 GLN A O 1
ATOM 1539 N N . LEU A 1 197 ? 13.141 12.375 -7.438 1 97.81 197 LEU A N 1
ATOM 1540 C CA . LEU A 1 197 ? 13.898 11.219 -6.977 1 97.81 197 LEU A CA 1
ATOM 1541 C C . LEU A 1 197 ? 15.305 11.227 -7.562 1 97.81 197 LEU A C 1
ATOM 1543 O O . LEU A 1 197 ? 16.266 10.898 -6.867 1 97.81 197 LEU A O 1
ATOM 1547 N N . LEU A 1 198 ? 15.398 11.586 -8.828 1 98 198 LEU A N 1
ATOM 1548 C CA . LEU A 1 198 ? 16.703 11.664 -9.469 1 98 198 LEU A CA 1
ATOM 1549 C C . LEU A 1 198 ? 17.547 12.781 -8.859 1 98 198 LEU A C 1
ATOM 1551 O O . LEU A 1 198 ? 18.75 12.617 -8.664 1 98 198 LEU A O 1
ATOM 1555 N N . ARG A 1 199 ? 16.891 13.867 -8.547 1 97.56 199 ARG A N 1
ATOM 1556 C CA . ARG A 1 199 ? 17.594 14.953 -7.871 1 97.56 199 ARG A CA 1
ATOM 1557 C C . ARG A 1 199 ? 18.062 14.523 -6.492 1 97.56 199 ARG A C 1
ATOM 1559 O O . ARG A 1 199 ? 19.156 14.891 -6.062 1 97.56 199 ARG A O 1
ATOM 1566 N N . LEU A 1 200 ? 17.281 13.773 -5.836 1 97.69 200 LEU A N 1
ATOM 1567 C CA . LEU A 1 200 ? 17.656 13.242 -4.531 1 97.69 200 LEU A CA 1
ATOM 1568 C C . LEU A 1 200 ? 18.953 12.43 -4.625 1 97.69 200 LEU A C 1
ATOM 1570 O O . LEU A 1 200 ? 19.812 12.539 -3.754 1 97.69 200 LEU A O 1
ATOM 1574 N N . MET A 1 201 ? 19.078 11.641 -5.711 1 97.12 201 MET A N 1
ATOM 1575 C CA . MET A 1 201 ? 20.25 10.789 -5.895 1 97.12 201 MET A CA 1
ATOM 1576 C C . MET A 1 201 ? 21.469 11.633 -6.262 1 97.12 201 MET A C 1
ATOM 1578 O O . MET A 1 201 ? 22.594 11.141 -6.211 1 97.12 201 MET A O 1
ATOM 1582 N N . GLY A 1 202 ? 21.234 12.859 -6.562 1 95.31 202 GLY A N 1
ATOM 1583 C CA . GLY A 1 202 ? 22.328 13.758 -6.898 1 95.31 202 GLY A CA 1
ATOM 1584 C C . GLY A 1 202 ? 22.781 14.609 -5.723 1 95.31 202 GLY A C 1
ATOM 1585 O O . GLY A 1 202 ? 23.766 15.352 -5.832 1 95.31 202 GLY A O 1
ATOM 1586 N N . LEU A 1 203 ? 22.156 14.508 -4.645 1 96.38 203 LEU A N 1
ATOM 1587 C CA . LEU A 1 203 ? 22.531 15.273 -3.457 1 96.38 203 LEU A CA 1
ATOM 1588 C C . LEU A 1 203 ? 23.844 14.781 -2.873 1 96.38 203 LEU A C 1
ATOM 1590 O O . LEU A 1 203 ? 24.281 13.664 -3.162 1 96.38 203 LEU A O 1
ATOM 1594 N N . PRO A 1 204 ? 24.406 15.617 -2.072 1 94.94 204 PRO A N 1
ATOM 1595 C CA . PRO A 1 204 ? 25.609 15.156 -1.373 1 94.94 204 PRO A CA 1
ATOM 1596 C C . PRO A 1 204 ? 25.375 13.883 -0.567 1 94.94 204 PRO A C 1
ATOM 1598 O O . PRO A 1 204 ? 24.281 13.703 0.002 1 94.94 204 PRO A O 1
ATOM 1601 N N . GLY A 1 205 ? 26.375 13.047 -0.511 1 94.06 205 GLY A N 1
ATOM 1602 C CA . GLY A 1 205 ? 26.266 11.734 0.112 1 94.06 205 GLY A CA 1
ATOM 1603 C C . GLY A 1 205 ? 25.75 11.789 1.534 1 94.06 205 GLY A C 1
ATOM 1604 O O . GLY A 1 205 ? 24.938 10.953 1.933 1 94.06 205 GLY A O 1
ATOM 1605 N N . LYS A 1 206 ? 26.219 12.75 2.178 1 93.75 206 LYS A N 1
ATOM 1606 C CA . LYS A 1 206 ? 25.812 12.875 3.576 1 93.75 206 LYS A CA 1
ATOM 1607 C C . LYS A 1 206 ? 24.312 13.133 3.701 1 93.75 206 LYS A C 1
ATOM 1609 O O . LYS A 1 206 ? 23.672 12.617 4.613 1 93.75 206 LYS A O 1
ATOM 1614 N N . ILE A 1 207 ? 23.781 13.867 2.828 1 94.88 207 ILE A N 1
ATOM 1615 C CA . ILE A 1 207 ? 22.344 14.156 2.844 1 94.88 207 ILE A CA 1
ATOM 1616 C C . ILE A 1 207 ? 21.562 12.906 2.457 1 94.88 207 ILE A C 1
ATOM 1618 O O . ILE A 1 207 ? 20.547 12.586 3.086 1 94.88 207 ILE A O 1
ATOM 1622 N N . ARG A 1 208 ? 22 12.219 1.429 1 95.88 208 ARG A N 1
ATOM 1623 C CA . ARG A 1 208 ? 21.359 10.977 1.028 1 95.88 208 ARG A CA 1
ATOM 1624 C C . ARG A 1 208 ? 21.328 9.977 2.178 1 95.88 208 ARG A C 1
ATOM 1626 O O . ARG A 1 208 ? 20.328 9.281 2.389 1 95.88 208 ARG A O 1
ATOM 1633 N N . LYS A 1 209 ? 22.422 9.953 2.912 1 94.12 209 LYS A N 1
ATOM 1634 C CA . LYS A 1 209 ? 22.484 9.062 4.062 1 94.12 209 LYS A CA 1
ATOM 1635 C C . LYS A 1 209 ? 21.453 9.445 5.125 1 94.12 209 LYS A C 1
ATOM 1637 O O . LYS A 1 209 ? 20.812 8.578 5.711 1 94.12 209 LYS A O 1
ATOM 1642 N N . MET A 1 210 ? 21.281 10.742 5.371 1 92.69 210 MET A N 1
ATOM 1643 C CA . MET A 1 210 ? 20.297 11.227 6.332 1 92.69 210 MET A CA 1
ATOM 1644 C C . MET A 1 210 ? 18.891 10.812 5.918 1 92.69 210 MET A C 1
ATOM 1646 O O . MET A 1 210 ? 18.062 10.461 6.762 1 92.69 210 MET A O 1
ATOM 1650 N N . VAL A 1 211 ? 18.656 10.859 4.637 1 94.06 211 VAL A N 1
ATOM 1651 C CA . VAL A 1 211 ? 17.359 10.477 4.113 1 94.06 211 VAL A CA 1
ATOM 1652 C C . VAL A 1 211 ? 17.156 8.969 4.293 1 94.06 211 VAL A C 1
ATOM 1654 O O . VAL A 1 211 ? 16.094 8.531 4.73 1 94.06 211 VAL A O 1
ATOM 1657 N N . GLN A 1 212 ? 18.188 8.242 3.979 1 93.88 212 GLN A N 1
ATOM 1658 C CA . GLN A 1 212 ? 18.125 6.797 4.133 1 93.88 212 GLN A CA 1
ATOM 1659 C C . GLN A 1 212 ? 17.828 6.41 5.582 1 93.88 212 GLN A C 1
ATOM 1661 O O . GLN A 1 212 ? 17.062 5.473 5.836 1 93.88 212 GLN A O 1
ATOM 1666 N N . GLU A 1 213 ? 18.344 7.168 6.488 1 91.25 213 GLU A N 1
ATOM 1667 C CA . GLU A 1 213 ? 18.219 6.867 7.91 1 91.25 213 GLU A CA 1
ATOM 1668 C C . GLU A 1 213 ? 16.906 7.426 8.477 1 91.25 213 GLU A C 1
ATOM 1670 O O . GLU A 1 213 ? 16.609 7.238 9.656 1 91.25 213 GLU A O 1
ATOM 1675 N N . GLY A 1 214 ? 16.234 8.148 7.676 1 89.19 214 GLY A N 1
ATOM 1676 C CA . GLY A 1 214 ? 14.961 8.703 8.117 1 89.19 214 GLY A CA 1
ATOM 1677 C C . GLY A 1 214 ? 15.117 9.953 8.961 1 89.19 214 GLY A C 1
ATOM 1678 O O . GLY A 1 214 ? 14.164 10.406 9.594 1 89.19 214 GLY A O 1
ATOM 1679 N N . LYS A 1 215 ? 16.266 10.523 9.008 1 88.56 215 LYS A N 1
ATOM 1680 C CA . LYS A 1 215 ? 16.516 11.727 9.797 1 88.56 215 LYS A CA 1
ATOM 1681 C C . LYS A 1 215 ? 15.867 12.953 9.148 1 88.56 215 LYS A C 1
ATOM 1683 O O . LYS A 1 215 ? 15.578 13.938 9.828 1 88.56 215 LYS A O 1
ATOM 1688 N N . ILE A 1 216 ? 15.727 12.859 7.832 1 90.31 216 ILE A N 1
ATOM 1689 C CA . ILE A 1 216 ? 15.07 13.922 7.082 1 90.31 216 ILE A CA 1
ATOM 1690 C C . ILE A 1 216 ? 14.305 13.328 5.898 1 90.31 216 ILE A C 1
ATOM 1692 O O . ILE A 1 216 ? 14.719 12.32 5.332 1 90.31 216 ILE A O 1
ATOM 1696 N N . SER A 1 217 ? 13.188 13.93 5.613 1 91.81 217 SER A N 1
ATOM 1697 C CA . SER A 1 217 ? 12.422 13.461 4.465 1 91.81 217 SER A CA 1
ATOM 1698 C C . SER A 1 217 ? 13.086 13.867 3.152 1 91.81 217 SER A C 1
ATOM 1700 O O . SER A 1 217 ? 13.867 14.82 3.111 1 91.81 217 SER A O 1
ATOM 1702 N N . ALA A 1 218 ? 12.734 13.148 2.145 1 92.69 218 ALA A N 1
ATOM 1703 C CA . ALA A 1 218 ? 13.242 13.469 0.813 1 92.69 218 ALA A CA 1
ATOM 1704 C C . ALA A 1 218 ? 12.852 14.891 0.407 1 92.69 218 ALA A C 1
ATOM 1706 O O . ALA A 1 218 ? 13.68 15.641 -0.123 1 92.69 218 ALA A O 1
ATOM 1707 N N . GLU A 1 219 ? 11.641 15.234 0.694 1 89.5 219 GLU A N 1
ATOM 1708 C CA . GLU A 1 219 ? 11.133 16.547 0.333 1 89.5 219 GLU A CA 1
ATOM 1709 C C . GLU A 1 219 ? 11.914 17.656 1.055 1 89.5 219 GLU A C 1
ATOM 1711 O O . GLU A 1 219 ? 12.328 18.641 0.436 1 89.5 219 GLU A O 1
ATOM 1716 N N . ASN A 1 220 ? 12.117 17.453 2.277 1 89.25 220 ASN A N 1
ATOM 1717 C CA . ASN A 1 220 ? 12.836 18.453 3.066 1 89.25 220 ASN A CA 1
ATOM 1718 C C . ASN A 1 220 ? 14.312 18.516 2.68 1 89.25 220 ASN A C 1
ATOM 1720 O O . ASN A 1 220 ? 14.914 19.594 2.705 1 89.25 220 ASN A O 1
ATOM 1724 N N . ALA A 1 221 ? 14.891 17.422 2.377 1 94.06 221 ALA A N 1
ATOM 1725 C CA . ALA A 1 221 ? 16.281 17.375 1.926 1 94.06 221 ALA A CA 1
ATOM 1726 C C . ALA A 1 221 ? 16.453 18.172 0.639 1 94.06 221 ALA A C 1
ATOM 1728 O O . ALA A 1 221 ? 17.391 18.984 0.526 1 94.06 221 ALA A O 1
ATOM 1729 N N . LEU A 1 222 ? 15.57 17.953 -0.262 1 93.12 222 LEU A N 1
ATOM 1730 C CA . LEU A 1 222 ? 15.625 18.672 -1.532 1 93.12 222 LEU A CA 1
ATOM 1731 C C . LEU A 1 222 ? 15.422 20.172 -1.321 1 93.12 222 LEU A C 1
ATOM 1733 O O . LEU A 1 222 ? 16.109 20.984 -1.932 1 93.12 222 LEU A O 1
ATOM 1737 N N . ALA A 1 223 ? 14.492 20.469 -0.468 1 90.31 223 ALA A N 1
ATOM 1738 C CA . ALA A 1 223 ? 14.227 21.875 -0.158 1 90.31 223 ALA A CA 1
ATOM 1739 C C . ALA A 1 223 ? 15.445 22.531 0.468 1 90.31 223 ALA A C 1
ATOM 1741 O O . ALA A 1 223 ? 15.781 23.672 0.13 1 90.31 223 ALA A O 1
ATOM 1742 N N . ALA A 1 224 ? 16.094 21.844 1.342 1 90.38 224 ALA A N 1
ATOM 1743 C CA . ALA A 1 224 ? 17.281 22.359 2.004 1 90.38 224 ALA A CA 1
ATOM 1744 C C . ALA A 1 224 ? 18.406 22.609 1 1 90.38 224 ALA A C 1
ATOM 1746 O O . ALA A 1 224 ? 19.094 23.625 1.068 1 90.38 224 ALA A O 1
ATOM 1747 N N . GLN A 1 225 ? 18.578 21.672 0.137 1 93.19 225 GLN A N 1
ATOM 1748 C CA . GLN A 1 225 ? 19.609 21.812 -0.88 1 93.19 225 GLN A CA 1
ATOM 1749 C C . GLN A 1 225 ? 19.328 23.031 -1.771 1 93.19 225 GLN A C 1
ATOM 1751 O O . GLN A 1 225 ? 20.25 23.766 -2.121 1 93.19 225 GLN A O 1
ATOM 1756 N N . LYS A 1 226 ? 18.125 23.125 -2.143 1 91.88 226 LYS A N 1
ATOM 1757 C CA . LYS A 1 226 ? 17.734 24.266 -2.979 1 91.88 226 LYS A CA 1
ATOM 1758 C C . LYS A 1 226 ? 17.969 25.578 -2.254 1 91.88 226 LYS A C 1
ATOM 1760 O O . LYS A 1 226 ? 18.484 26.531 -2.842 1 91.88 226 LYS A O 1
ATOM 1765 N N . LYS A 1 227 ? 17.703 25.641 -0.997 1 89 227 LYS A N 1
ATOM 1766 C CA . LYS A 1 227 ? 17.75 26.859 -0.207 1 89 227 LYS A CA 1
ATOM 1767 C C . LYS A 1 227 ? 19.188 27.203 0.202 1 89 227 LYS A C 1
ATOM 1769 O O . LYS A 1 227 ? 19.578 28.375 0.193 1 89 227 LYS A O 1
ATOM 1774 N N . HIS A 1 228 ? 19.984 26.172 0.514 1 91.31 228 HIS A N 1
ATOM 1775 C CA . HIS A 1 228 ? 21.25 26.453 1.178 1 91.31 228 HIS A CA 1
ATOM 1776 C C . HIS A 1 228 ? 22.422 26.062 0.296 1 91.31 228 HIS A C 1
ATOM 1778 O O . HIS A 1 228 ? 23.578 26.312 0.648 1 91.31 228 HIS A O 1
ATOM 1784 N N . GLY A 1 229 ? 22.172 25.391 -0.796 1 92.25 229 GLY A N 1
ATOM 1785 C CA . GLY A 1 229 ? 23.234 25.016 -1.717 1 92.25 229 GLY A CA 1
ATOM 1786 C C . GLY A 1 229 ? 24.344 24.234 -1.055 1 92.25 229 GLY A C 1
ATOM 1787 O O . GLY A 1 229 ? 24.094 23.219 -0.388 1 92.25 229 GLY A O 1
ATOM 1788 N N . ASP A 1 230 ? 25.516 24.828 -1.074 1 92.38 230 ASP A N 1
ATOM 1789 C CA . ASP A 1 230 ? 26.703 24.141 -0.587 1 92.38 230 ASP A CA 1
ATOM 1790 C C . ASP A 1 230 ? 26.703 24.031 0.936 1 92.38 230 ASP A C 1
ATOM 1792 O O . ASP A 1 230 ? 27.422 23.219 1.512 1 92.38 230 ASP A O 1
ATOM 1796 N N . GLN A 1 231 ? 25.906 24.797 1.525 1 93.19 231 GLN A N 1
ATOM 1797 C CA . GLN A 1 231 ? 25.859 24.797 2.984 1 93.19 231 GLN A CA 1
ATOM 1798 C C . GLN A 1 231 ? 24.812 23.828 3.504 1 93.19 231 GLN A C 1
ATOM 1800 O O . GLN A 1 231 ? 24.656 23.641 4.715 1 93.19 231 GLN A O 1
ATOM 1805 N N . ALA A 1 232 ? 24.141 23.172 2.662 1 92.5 232 ALA A N 1
ATOM 1806 C CA . ALA A 1 232 ? 23 22.328 3.029 1 92.5 232 ALA A CA 1
ATOM 1807 C C . ALA A 1 232 ? 23.438 21.203 3.975 1 92.5 232 ALA A C 1
ATOM 1809 O O . ALA A 1 232 ? 22.75 20.906 4.953 1 92.5 232 ALA A O 1
ATOM 1810 N N . VAL A 1 233 ? 24.516 20.656 3.732 1 93.38 233 VAL A N 1
ATOM 1811 C CA . VAL A 1 233 ? 25 19.562 4.559 1 93.38 233 VAL A CA 1
ATOM 1812 C C . VAL A 1 233 ? 25.172 20.031 6 1 93.38 233 VAL A C 1
ATOM 1814 O O . VAL A 1 233 ? 24.672 19.406 6.93 1 93.38 233 VAL A O 1
ATOM 1817 N N . THR A 1 234 ? 25.875 21.125 6.082 1 92.19 234 THR A N 1
ATOM 1818 C CA . THR A 1 234 ? 26.172 21.672 7.402 1 92.19 234 THR A CA 1
ATOM 1819 C C . THR A 1 234 ? 24.875 22.047 8.133 1 92.19 234 THR A C 1
ATOM 1821 O O . THR A 1 234 ? 24.719 21.75 9.32 1 92.19 234 THR A O 1
ATOM 1824 N N . VAL A 1 235 ? 24.047 22.641 7.422 1 89.31 235 VAL A N 1
ATOM 1825 C CA . VAL A 1 235 ? 22.766 23.094 7.996 1 89.31 235 VAL A CA 1
ATOM 1826 C C . VAL A 1 235 ? 21.984 21.875 8.484 1 89.31 235 VAL A C 1
ATOM 1828 O O . VAL A 1 235 ? 21.453 21.875 9.602 1 89.31 235 VAL A O 1
ATOM 1831 N N . LEU A 1 236 ? 21.922 20.875 7.727 1 90.5 236 LEU A N 1
ATOM 1832 C CA . LEU A 1 236 ? 21.125 19.688 8.039 1 90.5 236 LEU A CA 1
ATOM 1833 C C . LEU A 1 236 ? 21.781 18.875 9.156 1 90.5 236 LEU A C 1
ATOM 1835 O O . LEU A 1 236 ? 21.078 18.297 9.992 1 90.5 236 LEU A O 1
ATOM 1839 N N . GLU A 1 237 ? 23.078 18.812 9.141 1 88.44 237 GLU A N 1
ATOM 1840 C CA . GLU A 1 237 ? 23.781 18.125 10.227 1 88.44 237 GLU A CA 1
ATOM 1841 C C . GLU A 1 237 ? 23.516 18.797 11.57 1 88.44 237 GLU A C 1
ATOM 1843 O O . GLU A 1 237 ? 23.297 18.109 12.57 1 88.44 237 GLU A O 1
ATOM 1848 N N . THR A 1 238 ? 23.547 20.047 11.531 1 85.75 238 THR A N 1
ATOM 1849 C CA . THR A 1 238 ? 23.281 20.812 12.742 1 85.75 238 THR A CA 1
ATOM 1850 C C . THR A 1 238 ? 21.828 20.594 13.203 1 85.75 238 THR A C 1
ATOM 1852 O O . THR A 1 238 ? 21.578 20.375 14.391 1 85.75 238 THR A O 1
ATOM 1855 N N . ALA A 1 239 ? 20.969 20.672 12.25 1 83.38 239 ALA A N 1
ATOM 1856 C CA . ALA A 1 239 ? 19.547 20.469 12.555 1 83.38 239 ALA A CA 1
ATOM 1857 C C . ALA A 1 239 ? 19.297 19.078 13.117 1 83.38 239 ALA A C 1
ATOM 1859 O O . ALA A 1 239 ? 18.516 18.906 14.047 1 83.38 239 ALA A O 1
ATOM 1860 N N . SER A 1 240 ? 19.953 18.094 12.562 1 84.19 240 SER A N 1
ATOM 1861 C CA . SER A 1 240 ? 19.797 16.719 13 1 84.19 240 SER A CA 1
ATOM 1862 C C . SER A 1 240 ? 20.344 16.531 14.414 1 84.19 240 SER A C 1
ATOM 1864 O O . SER A 1 240 ? 19.75 15.805 15.219 1 84.19 240 SER A O 1
ATOM 1866 N N . ALA A 1 241 ? 21.406 17.156 14.656 1 80.56 241 ALA A N 1
ATOM 1867 C CA . ALA A 1 241 ? 22 17.078 15.984 1 80.56 241 ALA A CA 1
ATOM 1868 C C . ALA A 1 241 ? 21.094 17.734 17.031 1 80.56 241 ALA A C 1
ATOM 1870 O O . ALA A 1 241 ? 20.938 17.219 18.125 1 80.56 241 ALA A O 1
ATOM 1871 N N . LEU A 1 242 ? 20.516 18.766 16.688 1 75.81 242 LEU A N 1
ATOM 1872 C CA . LEU A 1 242 ? 19.594 19.469 17.578 1 75.81 242 LEU A CA 1
ATOM 1873 C C . LEU A 1 242 ? 18.344 18.641 17.812 1 75.81 242 LEU A C 1
ATOM 1875 O O . LEU A 1 242 ? 17.828 18.578 18.938 1 75.81 242 LEU A O 1
ATOM 1879 N N . ALA A 1 243 ? 17.922 18.094 16.75 1 76.38 243 ALA A N 1
ATOM 1880 C CA . ALA A 1 243 ? 16.734 17.234 16.859 1 76.38 243 ALA A CA 1
ATOM 1881 C C . ALA A 1 243 ? 17 16.047 17.781 1 76.38 243 ALA A C 1
ATOM 1883 O O . ALA A 1 243 ? 16.188 15.742 18.656 1 76.38 243 ALA A O 1
ATOM 1884 N N . LYS A 1 244 ? 18.109 15.469 17.625 1 75.69 244 LYS A N 1
ATOM 1885 C CA . LYS A 1 244 ? 18.484 14.336 18.469 1 75.69 244 LYS A CA 1
ATOM 1886 C C . LYS A 1 244 ? 18.578 14.742 19.938 1 75.69 244 LYS A C 1
ATOM 1888 O O . LYS A 1 244 ? 18.141 14.008 20.812 1 75.69 244 LYS A O 1
ATOM 1893 N N . ALA A 1 245 ? 19.078 15.844 20.109 1 68.62 245 ALA A N 1
ATOM 1894 C CA . ALA A 1 245 ? 19.234 16.359 21.469 1 68.62 245 ALA A CA 1
ATOM 1895 C C . ALA A 1 245 ? 17.891 16.641 22.109 1 68.62 245 ALA A C 1
ATOM 1897 O O . ALA A 1 245 ? 17.734 16.516 23.328 1 68.62 245 ALA A O 1
ATOM 1898 N N . SER A 1 246 ? 16.953 16.922 21.328 1 69.25 246 SER A N 1
ATOM 1899 C CA . SER A 1 246 ? 15.609 17.219 21.828 1 69.25 246 SER A CA 1
ATOM 1900 C C . SER A 1 246 ? 14.734 15.977 21.844 1 69.25 246 SER A C 1
ATOM 1902 O O . SER A 1 246 ? 13.523 16.062 22.047 1 69.25 246 SER A O 1
ATOM 1904 N N . GLY A 1 247 ? 15.305 14.852 21.5 1 71 247 GLY A N 1
ATOM 1905 C CA . GLY A 1 247 ? 14.602 13.586 21.562 1 71 247 GLY A CA 1
ATOM 1906 C C . GLY A 1 247 ? 13.797 13.289 20.312 1 71 247 GLY A C 1
ATOM 1907 O O . GLY A 1 247 ? 12.969 12.375 20.297 1 71 247 GLY A O 1
ATOM 1908 N N . LYS A 1 248 ? 14.062 14.148 19.344 1 66.06 248 LYS A N 1
ATOM 1909 C CA . LYS A 1 248 ? 13.344 13.922 18.094 1 66.06 248 LYS A CA 1
ATOM 1910 C C . LYS A 1 248 ? 14.164 13.062 17.141 1 66.06 248 LYS A C 1
ATOM 1912 O O . LYS A 1 248 ? 15.398 13.125 17.141 1 66.06 248 LYS A O 1
ATOM 1917 N N . THR A 1 249 ? 13.469 12.32 16.312 1 68.38 249 THR A N 1
ATOM 1918 C CA . THR A 1 249 ? 14.188 11.406 15.438 1 68.38 249 THR A CA 1
ATOM 1919 C C . THR A 1 249 ? 14.25 11.961 14.016 1 68.38 249 THR A C 1
ATOM 1921 O O . THR A 1 249 ? 15.047 11.492 13.195 1 68.38 249 THR A O 1
ATOM 1924 N N . ARG A 1 250 ? 13.375 12.969 13.766 1 71.38 250 ARG A N 1
ATOM 1925 C CA . ARG A 1 250 ? 13.344 13.43 12.383 1 71.38 250 ARG A CA 1
ATOM 1926 C C . ARG A 1 250 ? 13.414 14.953 12.305 1 71.38 250 ARG A C 1
ATOM 1928 O O . ARG A 1 250 ? 12.867 15.648 13.164 1 71.38 250 ARG A O 1
ATOM 1935 N N . VAL A 1 251 ? 14.266 15.469 11.406 1 70.19 251 VAL A N 1
ATOM 1936 C CA . VAL A 1 251 ? 14.312 16.891 11.102 1 70.19 251 VAL A CA 1
ATOM 1937 C C . VAL A 1 251 ? 13.062 17.297 10.312 1 70.19 251 VAL A C 1
ATOM 1939 O O . VAL A 1 251 ? 12.766 16.703 9.281 1 70.19 251 VAL A O 1
ATOM 1942 N N . THR A 1 252 ? 12.148 17.844 10.898 1 62.47 252 THR A N 1
ATOM 1943 C CA . THR A 1 252 ? 10.977 18.344 10.195 1 62.47 252 THR A CA 1
ATOM 1944 C C . THR A 1 252 ? 11.203 19.797 9.75 1 62.47 252 THR A C 1
ATOM 1946 O O . THR A 1 252 ? 12.195 20.422 10.125 1 62.47 252 THR A O 1
ATOM 1949 N N . GLY A 1 253 ? 10.391 20.141 8.602 1 57.94 253 GLY A N 1
ATOM 1950 C CA . GLY A 1 253 ? 10.484 21.531 8.211 1 57.94 253 GLY A CA 1
ATOM 1951 C C . GLY A 1 253 ? 10.508 22.484 9.391 1 57.94 253 GLY A C 1
ATOM 1952 O O . GLY A 1 253 ? 11.133 23.547 9.336 1 57.94 253 GLY A O 1
ATOM 1953 N N . LYS A 1 254 ? 9.844 21.953 10.445 1 53.94 254 LYS A N 1
ATOM 1954 C CA . LYS A 1 254 ? 9.719 22.797 11.633 1 53.94 254 LYS A CA 1
ATOM 1955 C C . LYS A 1 254 ? 11.047 22.891 12.375 1 53.94 254 LYS A C 1
ATOM 1957 O O . LYS A 1 254 ? 11.273 23.828 13.141 1 53.94 254 LYS A O 1
ATOM 1962 N N . ASN A 1 255 ? 11.844 21.844 12.148 1 51.69 255 ASN A N 1
ATOM 1963 C CA . ASN A 1 255 ? 13.102 21.797 12.883 1 51.69 255 ASN A CA 1
ATOM 1964 C C . ASN A 1 255 ? 14.242 22.406 12.086 1 51.69 255 ASN A C 1
ATOM 1966 O O . ASN A 1 255 ? 15.398 22.359 12.508 1 51.69 255 ASN A O 1
ATOM 1970 N N . LEU A 1 256 ? 13.922 22.781 10.938 1 50.28 256 LEU A N 1
ATOM 1971 C CA . LEU A 1 256 ? 14.945 23.547 10.227 1 50.28 256 LEU A CA 1
ATOM 1972 C C . LEU A 1 256 ? 15.219 24.875 10.93 1 50.28 256 LEU A C 1
ATOM 1974 O O . LEU A 1 256 ? 14.344 25.422 11.594 1 50.28 256 LEU A O 1
ATOM 1978 N N . PRO A 1 257 ? 16.359 25.281 11.031 1 43.22 257 PRO A N 1
ATOM 1979 C CA . PRO A 1 257 ? 16.578 26.578 11.664 1 43.22 257 PRO A CA 1
ATOM 1980 C C . PRO A 1 257 ? 15.547 27.625 11.242 1 43.22 257 PRO A C 1
ATOM 1982 O O . PRO A 1 257 ? 15.289 27.797 10.047 1 43.22 257 PRO A O 1
ATOM 1985 N N . GLY A 1 258 ? 14.609 28.109 12.188 1 47.16 258 GLY A N 1
ATOM 1986 C CA . GLY A 1 258 ? 13.523 29.047 11.953 1 47.16 258 GLY A CA 1
ATOM 1987 C C . GLY A 1 258 ? 12.148 28.406 12.023 1 47.16 258 GLY A C 1
ATOM 1988 O O . GLY A 1 258 ? 11.133 29.109 12.117 1 47.16 258 GLY A O 1
ATOM 1989 N N . ALA A 1 259 ? 12.094 27.141 11.891 1 51.53 259 ALA A N 1
ATOM 1990 C CA . ALA A 1 259 ? 10.805 26.453 11.82 1 51.53 259 ALA A CA 1
ATOM 1991 C C . ALA A 1 259 ? 10.148 26.375 13.203 1 51.53 259 ALA A C 1
ATOM 1993 O O . ALA A 1 259 ? 8.93 26.484 13.32 1 51.53 259 ALA A O 1
ATOM 1994 N N . GLN A 1 260 ? 10.898 26.125 14.164 1 51.62 260 GLN A N 1
ATOM 1995 C CA . GLN A 1 260 ? 10.344 26.125 15.516 1 51.62 260 GLN A CA 1
ATOM 1996 C C . GLN A 1 260 ? 9.656 27.453 15.82 1 51.62 260 GLN A C 1
ATOM 1998 O O . GLN A 1 260 ? 8.594 27.484 16.453 1 51.62 260 GLN A O 1
ATOM 2003 N N . LEU A 1 261 ? 10.352 28.469 15.375 1 53.38 261 LEU A N 1
ATOM 2004 C CA . LEU A 1 261 ? 9.734 29.781 15.516 1 53.38 261 LEU A CA 1
ATOM 2005 C C . LEU A 1 261 ? 8.359 29.812 14.852 1 53.38 261 LEU A C 1
ATOM 2007 O O . LEU A 1 261 ? 7.395 30.312 15.43 1 53.38 261 LEU A O 1
ATOM 2011 N N . ASP A 1 262 ? 8.32 29.203 13.773 1 59.53 262 ASP A N 1
ATOM 2012 C CA . ASP A 1 262 ? 7.07 29.219 13.023 1 59.53 262 ASP A CA 1
ATOM 2013 C C . ASP A 1 262 ? 6 28.375 13.719 1 59.53 262 ASP A C 1
ATOM 2015 O O . ASP A 1 262 ? 4.836 28.766 13.773 1 59.53 262 ASP A O 1
ATOM 2019 N N . LYS A 1 263 ? 6.344 27.359 14.281 1 62.84 263 LYS A N 1
ATOM 2020 C CA . LYS A 1 263 ? 5.414 26.484 14.992 1 62.84 263 LYS A CA 1
ATOM 2021 C C . LYS A 1 263 ? 4.859 27.172 16.234 1 62.84 263 LYS A C 1
ATOM 2023 O O . LYS A 1 263 ? 3.656 27.125 16.5 1 62.84 263 LYS A O 1
ATOM 2028 N N . VAL A 1 264 ? 5.734 27.766 17.031 1 60.12 264 VAL A N 1
ATOM 2029 C CA . VAL A 1 264 ? 5.312 28.438 18.25 1 60.12 264 VAL A CA 1
ATOM 2030 C C . VAL A 1 264 ? 4.438 29.641 17.906 1 60.12 264 VAL A C 1
ATOM 2032 O O . VAL A 1 264 ? 3.424 29.891 18.562 1 60.12 264 VAL A O 1
ATOM 2035 N N . VAL A 1 265 ? 4.801 30.281 16.844 1 64.81 265 VAL A N 1
ATOM 2036 C CA . VAL A 1 265 ? 4.031 31.453 16.406 1 64.81 265 VAL A CA 1
ATOM 2037 C C . VAL A 1 265 ? 2.645 31 15.938 1 64.81 265 VAL A C 1
ATOM 2039 O O . VAL A 1 265 ? 1.638 31.625 16.281 1 64.81 265 VAL A O 1
ATOM 2042 N N . LYS A 1 266 ? 2.627 29.875 15.352 1 71.12 266 LYS A N 1
ATOM 2043 C CA . LYS A 1 266 ? 1.347 29.375 14.852 1 71.12 266 LYS A CA 1
ATOM 2044 C C . LYS A 1 266 ? 0.486 28.844 15.992 1 71.12 266 LYS A C 1
ATOM 2046 O O . LYS A 1 266 ? -0.731 29.031 16 1 71.12 266 LYS A O 1
ATOM 2051 N N . LYS A 1 267 ? 1.083 28.281 16.922 1 70.62 267 LYS A N 1
ATOM 2052 C CA . LYS A 1 267 ? 0.356 27.75 18.078 1 70.62 267 LYS A CA 1
ATOM 2053 C C . LYS A 1 267 ? -0.27 28.875 18.891 1 70.62 267 LYS A C 1
ATOM 2055 O O . LYS A 1 267 ? -1.359 28.719 19.438 1 70.62 267 LYS A O 1
ATOM 2060 N N . GLN A 1 268 ? 0.366 29.953 18.922 1 71.06 268 GLN A N 1
ATOM 2061 C CA . GLN A 1 268 ? -0.096 31.062 19.734 1 71.06 268 GLN A CA 1
ATOM 2062 C C . GLN A 1 268 ? -0.993 32 18.922 1 71.06 268 GLN A C 1
ATOM 2064 O O . GLN A 1 268 ? -1.384 33.062 19.406 1 71.06 268 GLN A O 1
ATOM 2069 N N . ALA A 1 269 ? -1.304 31.5 17.781 1 78.56 269 ALA A N 1
ATOM 2070 C CA . ALA A 1 269 ? -2.018 32.375 16.844 1 78.56 269 ALA A CA 1
ATOM 2071 C C . ALA A 1 269 ? -3.363 32.812 17.438 1 78.56 269 ALA A C 1
ATOM 2073 O O . ALA A 1 269 ? -3.703 34 17.406 1 78.56 269 ALA A O 1
ATOM 2074 N N . PRO A 1 270 ? -4.09 31.891 18.062 1 76.19 270 PRO A N 1
ATOM 2075 C CA . PRO A 1 270 ? -5.359 32.344 18.641 1 76.19 270 PRO A CA 1
ATOM 2076 C C . PRO A 1 270 ? -5.172 33.344 19.781 1 76.19 270 PRO A C 1
ATOM 2078 O O . PRO A 1 270 ? -5.91 34.312 19.891 1 76.19 270 PRO A O 1
ATOM 2081 N N . ALA A 1 271 ? -4.211 33.125 20.578 1 78.75 271 ALA A N 1
ATOM 2082 C CA . ALA A 1 271 ? -3.934 34.031 21.688 1 78.75 271 ALA A CA 1
ATOM 2083 C C . ALA A 1 271 ? -3.465 35.375 21.172 1 78.75 271 ALA A C 1
ATOM 2085 O O . ALA A 1 271 ? -3.816 36.406 21.734 1 78.75 271 ALA A O 1
ATOM 2086 N N . MET A 1 272 ? -2.766 35.375 20.125 1 83.5 272 MET A N 1
ATOM 2087 C CA . MET A 1 272 ? -2.281 36.594 19.531 1 83.5 272 MET A CA 1
ATOM 2088 C C . MET A 1 272 ? -3.434 37.406 18.938 1 83.5 272 MET A C 1
ATOM 2090 O O . MET A 1 272 ? -3.49 38.625 19.094 1 83.5 272 MET A O 1
ATOM 2094 N N . ALA A 1 273 ? -4.32 36.688 18.328 1 82.19 273 ALA A N 1
ATOM 2095 C CA . ALA A 1 273 ? -5.492 37.344 17.781 1 82.19 273 ALA A CA 1
ATOM 2096 C C . ALA A 1 273 ? -6.34 38 18.875 1 82.19 273 ALA A C 1
ATOM 2098 O O . ALA A 1 273 ? -6.785 39.125 18.734 1 82.19 273 ALA A O 1
ATOM 2099 N N . ASP A 1 274 ? -6.5 37.25 19.891 1 83.38 274 ASP A N 1
ATOM 2100 C CA . ASP A 1 274 ? -7.262 37.75 21.031 1 83.38 274 ASP A CA 1
ATOM 2101 C C . ASP A 1 274 ? -6.586 38.969 21.641 1 83.38 274 ASP A C 1
ATOM 2103 O O . ASP A 1 274 ? -7.262 39.938 22.016 1 83.38 274 ASP A O 1
ATOM 2107 N N . THR A 1 275 ? -5.309 38.938 21.75 1 85.81 275 THR A N 1
ATOM 2108 C CA . THR A 1 275 ? -4.566 40.062 22.312 1 85.81 275 THR A CA 1
ATOM 2109 C C . THR A 1 275 ? -4.66 41.281 21.422 1 85.81 275 THR A C 1
ATOM 2111 O O . THR A 1 275 ? -4.84 42.406 21.906 1 85.81 275 THR A O 1
ATOM 2114 N N . LEU A 1 276 ? -4.57 41.062 20.203 1 87.56 276 LEU A N 1
ATOM 2115 C CA . LEU A 1 276 ? -4.68 42.188 19.266 1 87.56 276 LEU A CA 1
ATOM 2116 C C . LEU A 1 276 ? -6.066 42.812 19.328 1 87.56 276 LEU A C 1
ATOM 2118 O O . LEU A 1 276 ? -6.203 44.031 19.25 1 87.56 276 LEU A O 1
ATOM 2122 N N . ARG A 1 277 ? -7.039 42 19.5 1 86.25 277 ARG A N 1
ATOM 2123 C CA . ARG A 1 277 ? -8.398 42.5 19.672 1 86.25 277 ARG A CA 1
ATOM 2124 C C . ARG A 1 277 ? -8.531 43.312 20.953 1 86.25 277 ARG A C 1
ATOM 2126 O O . ARG A 1 277 ? -9.195 44.344 20.969 1 86.25 277 ARG A O 1
ATOM 2133 N N . SER A 1 278 ? -7.922 42.844 21.938 1 87.56 278 SER A N 1
ATOM 2134 C CA . SER A 1 278 ? -7.941 43.562 23.219 1 87.56 278 SER A CA 1
ATOM 2135 C C . SER A 1 278 ? -7.227 44.906 23.109 1 87.56 278 SER A C 1
ATOM 2137 O O . SER A 1 278 ? -7.664 45.875 23.703 1 87.56 278 SER A O 1
ATOM 2139 N N . VAL A 1 279 ? -6.188 44.875 22.359 1 88.75 279 VAL A N 1
ATOM 2140 C CA . VAL A 1 279 ? -5.449 46.125 22.141 1 88.75 279 VAL A CA 1
ATOM 2141 C C . VAL A 1 279 ? -6.332 47.125 21.406 1 88.75 279 VAL A C 1
ATOM 2143 O O . VAL A 1 279 ? -6.395 48.281 21.781 1 88.75 279 VAL A O 1
ATOM 2146 N N . LYS A 1 280 ? -7.02 46.656 20.469 1 90.25 280 LYS A N 1
ATOM 2147 C CA . LYS A 1 280 ? -7.883 47.531 19.688 1 90.25 280 LYS A CA 1
ATOM 2148 C C . LYS A 1 280 ? -9.031 48.094 20.531 1 90.25 280 LYS A C 1
ATOM 2150 O O . LYS A 1 280 ? -9.422 49.25 20.375 1 90.25 280 LYS A O 1
ATOM 2155 N N . ALA A 1 281 ? -9.461 47.312 21.438 1 88.25 281 ALA A N 1
ATOM 2156 C CA . ALA A 1 281 ? -10.617 47.688 22.266 1 88.25 281 ALA A CA 1
ATOM 2157 C C . ALA A 1 281 ? -10.211 48.594 23.422 1 88.25 281 ALA A C 1
ATOM 2159 O O . ALA A 1 281 ? -11.062 49.219 24.062 1 88.25 281 ALA A O 1
ATOM 2160 N N . ASP A 1 282 ? -8.938 48.719 23.625 1 90.75 282 ASP A N 1
ATOM 2161 C CA . ASP A 1 282 ? -8.445 49.469 24.781 1 90.75 282 ASP A CA 1
ATOM 2162 C C . ASP A 1 282 ? -8.469 50.969 24.484 1 90.75 282 ASP A C 1
ATOM 2164 O O . ASP A 1 282 ? -8.148 51.406 23.375 1 90.75 282 ASP A O 1
ATOM 2168 N N . PRO A 1 283 ? -8.844 51.75 25.422 1 89.62 283 PRO A N 1
ATOM 2169 C CA . PRO A 1 283 ? -8.828 53.219 25.25 1 89.62 283 PRO A CA 1
ATOM 2170 C C . PRO A 1 283 ? -7.441 53.75 24.891 1 89.62 283 PRO A C 1
ATOM 2172 O O . PRO A 1 283 ? -7.328 54.781 24.219 1 89.62 283 PRO A O 1
ATOM 2175 N N . GLY A 1 284 ? -6.406 53.125 25.297 1 88.31 284 GLY A N 1
ATOM 2176 C CA . GLY A 1 284 ? -5.039 53.531 25.016 1 88.31 284 GLY A CA 1
ATOM 2177 C C . GLY A 1 284 ? -4.613 53.25 23.594 1 88.31 284 GLY A C 1
ATOM 2178 O O . GLY A 1 284 ? -3.516 53.625 23.172 1 88.31 284 GLY A O 1
ATOM 2179 N N . TYR A 1 285 ? -5.496 52.531 22.891 1 92.38 285 TYR A N 1
ATOM 2180 C CA . TYR A 1 285 ? -5.223 52.156 21.5 1 92.38 285 TYR A CA 1
ATOM 2181 C C . TYR A 1 285 ? -4.895 53.375 20.656 1 92.38 285 TYR A C 1
ATOM 2183 O O . TYR A 1 285 ? -4.012 53.312 19.797 1 92.38 285 TYR A O 1
ATOM 2191 N N . THR A 1 286 ? -5.473 54.5 20.906 1 91.12 286 THR A N 1
ATOM 2192 C CA . THR A 1 286 ? -5.336 55.719 20.109 1 91.12 286 THR A CA 1
ATOM 2193 C C . THR A 1 286 ? -3.955 56.344 20.312 1 91.12 286 THR A C 1
ATOM 2195 O O . THR A 1 286 ? -3.529 57.188 19.516 1 91.12 286 THR A O 1
ATOM 2198 N N . ALA A 1 287 ? -3.242 55.906 21.312 1 90.19 287 ALA A N 1
ATOM 2199 C CA . ALA A 1 287 ? -1.918 56.438 21.594 1 90.19 287 ALA A CA 1
ATOM 2200 C C . ALA A 1 287 ? -0.85 55.75 20.75 1 90.19 287 ALA A C 1
ATOM 2202 O O . ALA A 1 287 ? 0.281 56.25 20.656 1 90.19 287 ALA A O 1
ATOM 2203 N N . LEU A 1 288 ? -1.237 54.719 20.078 1 91.75 288 LEU A N 1
ATOM 2204 C CA . LEU A 1 288 ? -0.285 54 19.234 1 91.75 288 LEU A CA 1
ATOM 2205 C C . LEU A 1 288 ? -0.095 54.719 17.891 1 91.75 288 LEU A C 1
ATOM 2207 O O . LEU A 1 288 ? -0.998 55.406 17.422 1 91.75 288 LEU A O 1
ATOM 2211 N N . ALA A 1 289 ? 1.093 54.531 17.312 1 91.5 289 ALA A N 1
ATOM 2212 C CA . ALA A 1 289 ? 1.407 55.125 16.031 1 91.5 289 ALA A CA 1
ATOM 2213 C C . ALA A 1 289 ? 0.391 54.719 14.961 1 91.5 289 ALA A C 1
ATOM 2215 O O . ALA A 1 289 ? -0.051 53.594 14.922 1 91.5 289 ALA A O 1
ATOM 2216 N N . PRO A 1 290 ? 0.045 55.719 14.156 1 90.81 290 PRO A N 1
ATOM 2217 C CA . PRO A 1 290 ? -0.946 55.438 13.117 1 90.81 290 PRO A CA 1
ATOM 2218 C C . PRO A 1 290 ? -0.567 54.219 12.242 1 90.81 290 PRO A C 1
ATOM 2220 O O . PRO A 1 290 ? -1.439 53.469 11.82 1 90.81 290 PRO A O 1
ATOM 2223 N N . GLU A 1 291 ? 0.672 54.062 12.016 1 88.31 291 GLU A N 1
ATOM 2224 C CA . GLU A 1 291 ? 1.115 52.969 11.172 1 88.31 291 GLU A CA 1
ATOM 2225 C C . GLU A 1 291 ? 0.834 51.625 11.836 1 88.31 291 GLU A C 1
ATOM 2227 O O . GLU A 1 291 ? 0.457 50.656 11.172 1 88.31 291 GLU A O 1
ATOM 2232 N N . ILE A 1 292 ? 0.977 51.531 13.094 1 89.5 292 ILE A N 1
ATOM 2233 C CA . ILE A 1 292 ? 0.755 50.312 13.852 1 89.5 292 ILE A CA 1
ATOM 2234 C C . ILE A 1 292 ? -0.74 50 13.922 1 89.5 292 ILE A C 1
ATOM 2236 O O . ILE A 1 292 ? -1.156 48.875 13.766 1 89.5 292 ILE A O 1
ATOM 2240 N N . ARG A 1 293 ? -1.489 51.062 14.125 1 91.12 293 ARG A N 1
ATOM 2241 C CA . ARG A 1 293 ? -2.938 50.906 14.195 1 91.12 293 ARG A CA 1
ATOM 2242 C C . ARG A 1 293 ? -3.496 50.406 12.867 1 91.12 293 ARG A C 1
ATOM 2244 O O . ARG A 1 293 ? -4.367 49.531 12.844 1 91.12 293 ARG A O 1
ATOM 2251 N N . GLU A 1 294 ? -2.998 50.969 11.805 1 87.44 294 GLU A N 1
ATOM 2252 C CA . GLU A 1 294 ? -3.426 50.531 10.477 1 87.44 294 GLU A CA 1
ATOM 2253 C C . GLU A 1 294 ? -3.086 49.062 10.242 1 87.44 294 GLU A C 1
ATOM 2255 O O . GLU A 1 294 ? -3.896 48.312 9.695 1 87.44 294 GLU A O 1
ATOM 2260 N N . LYS A 1 295 ? -1.892 48.719 10.609 1 86.88 295 LYS A N 1
ATOM 2261 C CA . LYS A 1 295 ? -1.453 47.344 10.461 1 86.88 295 LYS A CA 1
ATOM 2262 C C . LYS A 1 295 ? -2.326 46.375 11.281 1 86.88 295 LYS A C 1
ATOM 2264 O O . LYS A 1 295 ? -2.738 45.344 10.789 1 86.88 295 LYS A O 1
ATOM 2269 N N . LEU A 1 296 ? -2.576 46.75 12.484 1 89.12 296 LEU A N 1
ATOM 2270 C CA . LEU A 1 296 ? -3.391 45.938 13.398 1 89.12 296 LEU A CA 1
ATOM 2271 C C . LEU A 1 296 ? -4.809 45.781 12.867 1 89.12 296 LEU A C 1
ATOM 2273 O O . LEU A 1 296 ? -5.355 44.688 12.859 1 89.12 296 LEU A O 1
ATOM 2277 N N . GLU A 1 297 ? -5.406 46.844 12.391 1 87 297 GLU A N 1
ATOM 2278 C CA . GLU A 1 297 ? -6.766 46.812 11.867 1 87 297 GLU A CA 1
ATOM 2279 C C . GLU A 1 297 ? -6.855 45.938 10.609 1 87 297 GLU A C 1
ATOM 2281 O O . GLU A 1 297 ? -7.82 45.188 10.43 1 87 297 GLU A O 1
ATOM 2286 N N . SER A 1 298 ? -5.883 46.062 9.727 1 84.94 298 SER A N 1
ATOM 2287 C CA . SER A 1 298 ? -5.848 45.281 8.508 1 84.94 298 SER A CA 1
ATOM 2288 C C . SER A 1 298 ? -5.777 43.781 8.836 1 84.94 298 SER A C 1
ATOM 2290 O O . SER A 1 298 ? -6.477 42.969 8.219 1 84.94 298 SER A O 1
ATOM 2292 N N . LEU A 1 299 ? -4.973 43.5 9.805 1 84.38 299 LEU A N 1
ATOM 2293 C CA . LEU A 1 299 ? -4.797 42.094 10.203 1 84.38 299 LEU A CA 1
ATOM 2294 C C . LEU A 1 299 ? -6.078 41.531 10.805 1 84.38 299 LEU A C 1
ATOM 2296 O O . LEU A 1 299 ? -6.5 40.438 10.461 1 84.38 299 LEU A O 1
ATOM 2300 N N . LEU A 1 300 ? -6.754 42.312 11.656 1 84 300 LEU A N 1
ATOM 2301 C CA . LEU A 1 300 ? -7.969 41.844 12.32 1 84 300 LEU A CA 1
ATOM 2302 C C . LEU A 1 300 ? -9.117 41.75 11.328 1 84 300 LEU A C 1
ATOM 2304 O O . LEU A 1 300 ? -9.969 40.844 11.445 1 84 300 LEU A O 1
ATOM 2308 N N . THR A 1 301 ? -9.117 42.594 10.352 1 79.38 301 THR A N 1
ATOM 2309 C CA . THR A 1 301 ? -10.117 42.531 9.289 1 79.38 301 THR A CA 1
ATOM 2310 C C . THR A 1 301 ? -9.961 41.25 8.484 1 79.38 301 THR A C 1
ATOM 2312 O O . THR A 1 301 ? -10.953 40.594 8.164 1 79.38 301 THR A O 1
ATOM 2315 N N . ALA A 1 302 ? -8.789 40.906 8.219 1 75.56 302 ALA A N 1
ATOM 2316 C CA . ALA A 1 302 ? -8.516 39.688 7.477 1 75.56 302 ALA A CA 1
ATOM 2317 C C . ALA A 1 302 ? -8.945 38.469 8.273 1 75.56 302 ALA A C 1
ATOM 2319 O O . ALA A 1 302 ? -9.508 37.5 7.707 1 75.56 302 ALA A O 1
ATOM 2320 N N . ILE A 1 303 ? -8.734 38.5 9.5 1 75.38 303 ILE A N 1
ATOM 2321 C CA . ILE A 1 303 ? -9.07 37.375 10.383 1 75.38 303 ILE A CA 1
ATOM 2322 C C . ILE A 1 303 ? -10.586 37.281 10.539 1 75.38 303 ILE A C 1
ATOM 2324 O O . ILE A 1 303 ? -11.156 36.188 10.477 1 75.38 303 ILE A O 1
ATOM 2328 N N . ASP A 1 304 ? -11.242 38.406 10.695 1 71.75 304 ASP A N 1
ATOM 2329 C CA . ASP A 1 304 ? -12.68 38.469 10.898 1 71.75 304 ASP A CA 1
ATOM 2330 C C . ASP A 1 304 ? -13.438 38.094 9.625 1 71.75 304 ASP A C 1
ATOM 2332 O O . ASP A 1 304 ? -14.531 37.531 9.68 1 71.75 304 ASP A O 1
ATOM 2336 N N . ALA A 1 305 ? -12.883 38.5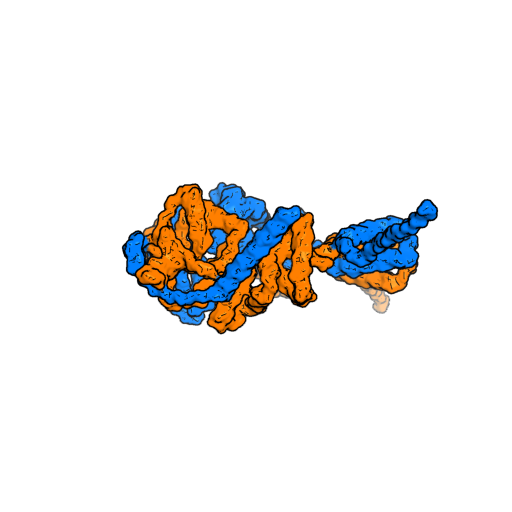 8.547 1 63.88 305 ALA A N 1
ATOM 2337 C CA . ALA A 1 305 ? -13.469 38.125 7.262 1 63.88 305 ALA A CA 1
ATOM 2338 C C . ALA A 1 305 ? -13.531 36.625 7.113 1 63.88 305 ALA A C 1
ATOM 2340 O O . ALA A 1 305 ? -14.422 36.094 6.434 1 63.88 305 ALA A O 1
ATOM 2341 N N . ALA A 1 306 ? -12.68 36.094 7.812 1 58.59 306 ALA A N 1
ATOM 2342 C CA . ALA A 1 306 ? -12.641 34.656 7.727 1 58.59 306 ALA A CA 1
ATOM 2343 C C . ALA A 1 306 ? -13.641 34 8.688 1 58.59 306 ALA A C 1
ATOM 2345 O O . ALA A 1 306 ? -13.938 32.812 8.594 1 58.59 306 ALA A O 1
ATOM 2346 N N . LYS A 1 307 ? -14.133 34.688 9.852 1 54.38 307 LYS A N 1
ATOM 2347 C CA . LYS A 1 307 ? -15.125 34.188 10.805 1 54.38 307 LYS A CA 1
ATOM 2348 C C . LYS A 1 307 ? -16.469 33.969 10.125 1 54.38 307 LYS A C 1
ATOM 2350 O O . LYS A 1 307 ? -17.281 33.188 10.586 1 54.38 307 LYS A O 1
ATOM 2355 N N . GLY A 1 308 ? -16.688 33.781 8.969 1 46.81 308 GLY A N 1
ATOM 2356 C CA . GLY A 1 308 ? -17.969 33.625 8.305 1 46.81 308 GLY A CA 1
ATOM 2357 C C . GLY A 1 308 ? -19.094 34.344 8.992 1 46.81 308 GLY A C 1
ATOM 2358 O O . GLY A 1 308 ? -18.922 34.906 10.078 1 46.81 308 GLY A O 1
ATOM 2359 N N . PRO A 1 309 ? -20.297 34.688 8.398 1 39.31 309 PRO A N 1
ATOM 2360 C CA . PRO A 1 309 ? -21.438 35.438 8.953 1 39.31 309 PRO A CA 1
ATOM 2361 C C . PRO A 1 309 ? -21.875 34.906 10.305 1 39.31 309 PRO A C 1
ATOM 2363 O O . PRO A 1 309 ? -22.078 33.688 10.469 1 39.31 309 PRO A O 1
ATOM 2366 N N . SER A 1 310 ? -21.391 35.375 11.391 1 36.47 310 SER A N 1
ATOM 2367 C CA . SER A 1 310 ? -21.953 35.031 12.695 1 36.47 310 SER A CA 1
ATOM 2368 C C . SER A 1 310 ? -23.469 35.219 12.703 1 36.47 310 SER A C 1
ATOM 2370 O O . SER A 1 310 ? -23.984 36.219 12.156 1 36.47 310 SER A O 1
ATOM 2372 N N . ARG A 1 311 ? -24.312 34.219 12.898 1 36.47 311 ARG A N 1
ATOM 2373 C CA . ARG A 1 311 ? -25.766 34.312 12.977 1 36.47 311 ARG A CA 1
ATOM 2374 C C . ARG A 1 311 ? -26.203 35.469 13.828 1 36.47 311 ARG A C 1
ATOM 2376 O O . ARG A 1 311 ? -27.375 35.875 13.789 1 36.47 311 ARG A O 1
ATOM 2383 N N . ASP A 1 312 ? -25.5 35.812 14.883 1 34.31 312 ASP A N 1
ATOM 2384 C CA . ASP A 1 312 ? -26.203 36.656 15.836 1 34.31 312 ASP A CA 1
ATOM 2385 C C . ASP A 1 312 ? -26.359 38.062 15.289 1 34.31 312 ASP A C 1
ATOM 2387 O O . ASP A 1 312 ? -26.578 39 16.062 1 34.31 312 ASP A O 1
ATOM 2391 N N . ASP A 1 313 ? -25.984 38.375 14.062 1 32.44 313 ASP A N 1
ATOM 2392 C CA . ASP A 1 313 ? -26.484 39.688 13.773 1 32.44 313 ASP A CA 1
ATOM 2393 C C . ASP A 1 313 ? -28 39.75 13.82 1 32.44 313 ASP A C 1
ATOM 2395 O O . ASP A 1 313 ? -28.672 39 13.094 1 32.44 313 ASP A O 1
ATOM 2399 N N . PRO A 1 314 ? -28.531 40.125 14.945 1 32.62 314 PRO A N 1
ATOM 2400 C CA . PRO A 1 314 ? -30 40.25 14.984 1 32.62 314 PRO A CA 1
ATOM 2401 C C . PRO A 1 314 ? -30.578 40.812 13.68 1 32.62 314 PRO A C 1
ATOM 2403 O O . PRO A 1 314 ? -30.016 41.75 13.102 1 32.62 314 PRO A O 1
ATOM 2406 N N . GLN A 1 315 ? -30.984 39.938 12.781 1 32.31 315 GLN A N 1
ATOM 2407 C CA . GLN A 1 315 ? -31.844 40.469 11.727 1 32.31 315 GLN A CA 1
ATOM 2408 C C . GLN A 1 315 ? -32.688 41.625 12.25 1 32.31 315 GLN A C 1
ATOM 2410 O O . GLN A 1 315 ? -33.438 41.469 13.227 1 32.31 315 GLN A O 1
ATOM 2415 N N . ASP A 1 316 ? -32.219 42.844 12.18 1 31.17 316 ASP A N 1
ATOM 2416 C CA . ASP A 1 316 ? -33.125 43.969 12.336 1 31.17 316 ASP A CA 1
ATOM 2417 C C . ASP A 1 316 ? -34.531 43.625 11.844 1 31.17 316 ASP A C 1
ATOM 2419 O O . ASP A 1 316 ? -34.719 43.312 10.672 1 31.17 316 ASP A O 1
ATOM 2423 N N . ALA A 1 317 ? -35.312 43 12.742 1 33.09 317 ALA A N 1
ATOM 2424 C CA . ALA A 1 317 ? -36.75 42.875 12.539 1 33.09 317 ALA A CA 1
ATOM 2425 C C . ALA A 1 317 ? -37.312 44.062 11.766 1 33.09 317 ALA A C 1
ATOM 2427 O O . ALA A 1 317 ? -37.25 45.219 12.234 1 33.09 317 ALA A O 1
ATOM 2428 N N . ALA A 1 318 ? -37.25 44 10.453 1 33.06 318 ALA A N 1
ATOM 2429 C CA . ALA A 1 318 ? -38.094 44.938 9.703 1 33.06 318 ALA A CA 1
ATOM 2430 C C . ALA A 1 318 ? -39.406 45.156 10.422 1 33.06 318 ALA A C 1
ATOM 2432 O O . ALA A 1 318 ? -40.094 44.219 10.805 1 33.06 318 ALA A O 1
ATOM 2433 N N . GLU A 1 319 ? -39.562 46.25 11.164 1 32.41 319 GLU A N 1
ATOM 2434 C CA . GLU A 1 319 ? -40.781 46.75 11.766 1 32.41 319 GLU A CA 1
ATOM 2435 C C . GLU A 1 319 ? -42 46.469 10.875 1 32.41 319 GLU A C 1
ATOM 2437 O O . GLU A 1 319 ? -41.938 46.719 9.664 1 32.41 319 GLU A O 1
ATOM 2442 N N . PRO A 1 320 ? -42.781 45.438 11.258 1 31.66 320 PRO A N 1
ATOM 2443 C CA . PRO A 1 320 ? -44 45.281 10.469 1 31.66 320 PRO A CA 1
ATOM 2444 C C . PRO A 1 320 ? -44.625 46.594 10.047 1 31.66 320 PRO A C 1
ATOM 2446 O O . PRO A 1 320 ? -44.688 47.531 10.828 1 31.66 320 PRO A O 1
ATOM 2449 N N . ALA A 1 321 ? -44.406 46.969 8.758 1 32.66 321 ALA A N 1
ATOM 2450 C CA . ALA A 1 321 ? -45.125 48.125 8.227 1 32.66 321 ALA A CA 1
ATOM 2451 C C . ALA A 1 321 ? -46.562 48.188 8.719 1 32.66 321 ALA A C 1
ATOM 2453 O O . ALA A 1 321 ? -47.312 47.219 8.555 1 32.66 321 ALA A O 1
ATOM 2454 N N . THR A 1 322 ? -46.844 48.719 9.93 1 31.58 322 THR A N 1
ATOM 2455 C CA . THR A 1 322 ? -48.188 49.062 10.391 1 31.58 322 THR A CA 1
ATOM 2456 C C . THR A 1 322 ? -49 49.656 9.258 1 31.58 322 THR A C 1
ATOM 2458 O O . THR A 1 322 ? -48.656 50.656 8.68 1 31.58 322 THR A O 1
ATOM 2461 N N . THR A 1 323 ? -49.594 48.719 8.352 1 31.95 323 THR A N 1
ATOM 2462 C CA . THR A 1 323 ? -50.656 49.156 7.453 1 31.95 323 THR A CA 1
ATOM 2463 C C . THR A 1 323 ? -51.688 50.031 8.195 1 31.95 323 THR A C 1
ATOM 2465 O O . THR A 1 323 ? -52.375 49.531 9.086 1 31.95 323 THR A O 1
ATOM 2468 N N . THR A 1 324 ? -51.281 51.25 8.648 1 29.98 324 THR A N 1
ATOM 2469 C CA . THR A 1 324 ? -52.312 52.188 9.125 1 29.98 324 THR A CA 1
ATOM 2470 C C . THR A 1 324 ? -53.438 52.281 8.117 1 29.98 324 THR A C 1
ATOM 2472 O O . THR A 1 324 ? -53.219 52.656 6.961 1 29.98 324 THR A O 1
ATOM 2475 N N . GLY A 1 325 ? -54.438 51.281 8.141 1 27.69 325 GLY A N 1
ATOM 2476 C CA . GLY A 1 325 ? -55.75 51.375 7.555 1 27.69 325 GLY A CA 1
ATOM 2477 C C . GLY A 1 325 ? -56.438 52.719 7.789 1 27.69 325 GLY A C 1
ATOM 2478 O O . GLY A 1 325 ? -56.938 52.969 8.883 1 27.69 325 GLY A O 1
ATOM 2479 N N . GLU A 1 326 ? -55.75 53.875 7.539 1 26.44 326 GLU A N 1
ATOM 2480 C CA . GLU A 1 326 ? -56.625 55.031 7.641 1 26.44 326 GLU A CA 1
ATOM 2481 C C . GLU A 1 326 ? -57.812 54.875 6.703 1 26.44 326 GLU A C 1
ATOM 2483 O O . GLU A 1 326 ? -57.656 54.844 5.48 1 26.44 326 GLU A O 1
ATOM 2488 N N . ALA A 1 327 ? -58.781 54 7.066 1 29.14 327 ALA A N 1
ATOM 2489 C CA . ALA A 1 327 ? -60.125 54.125 6.492 1 29.14 327 ALA A CA 1
ATOM 2490 C C . ALA A 1 327 ? -60.562 55.594 6.492 1 29.14 327 ALA A C 1
ATOM 2492 O O . ALA A 1 327 ? -60.75 56.188 7.551 1 29.14 327 ALA A O 1
ATOM 2493 N N . SER A 1 328 ? -59.938 56.344 5.578 1 24.09 328 SER A N 1
ATOM 2494 C CA . SER A 1 328 ? -60.562 57.656 5.344 1 24.09 328 SER A CA 1
ATOM 2495 C C . SER A 1 328 ? -62.094 57.531 5.277 1 24.09 328 SER A C 1
ATOM 2497 O O . SER A 1 328 ? -62.625 56.5 4.922 1 24.09 328 SER A O 1
ATOM 2499 N N . ALA A 1 329 ? -62.656 58.531 5.844 1 28.53 329 ALA A N 1
ATOM 2500 C CA . ALA A 1 329 ? -63.969 59.156 6.039 1 28.53 329 ALA A CA 1
ATOM 2501 C C . ALA A 1 329 ? -64.75 59.25 4.723 1 28.53 329 ALA A C 1
ATOM 2503 O O . ALA A 1 329 ? -65.875 59.688 4.695 1 28.53 329 ALA A O 1
ATOM 2504 N N . ALA A 1 330 ? -64.375 58.562 3.506 1 24.05 330 ALA A N 1
ATOM 2505 C CA . ALA A 1 330 ? -65.562 58.938 2.76 1 24.05 330 ALA A CA 1
ATOM 2506 C C . ALA A 1 330 ? -66.75 58.062 3.16 1 24.05 330 ALA A C 1
ATOM 2508 O O . ALA A 1 330 ? -66.562 56.875 3.475 1 24.05 330 ALA A O 1
ATOM 2509 N N . MET B 1 1 ? 40.094 10.969 25.234 1 51.09 1 MET B N 1
ATOM 2510 C CA . MET B 1 1 ? 40.562 11.445 23.938 1 51.09 1 MET B CA 1
ATOM 2511 C C . MET B 1 1 ? 40.5 10.328 22.891 1 51.09 1 MET B C 1
ATOM 2513 O O . MET B 1 1 ? 40.188 10.57 21.734 1 51.09 1 MET B O 1
ATOM 2517 N N . ASN B 1 2 ? 40.625 9.039 23.359 1 56.69 2 ASN B N 1
ATOM 2518 C CA . ASN B 1 2 ? 40.688 7.887 22.469 1 56.69 2 ASN B CA 1
ATOM 2519 C C . ASN B 1 2 ? 39.312 7.422 22.031 1 56.69 2 ASN B C 1
ATOM 2521 O O . ASN B 1 2 ? 39.125 6.941 20.906 1 56.69 2 ASN B O 1
ATOM 2525 N N . ALA B 1 3 ? 38.438 7.621 22.859 1 60.53 3 ALA B N 1
ATOM 2526 C CA . ALA B 1 3 ? 37.094 7.145 22.562 1 60.53 3 ALA B CA 1
ATOM 2527 C C . ALA B 1 3 ? 36.406 8.016 21.5 1 60.53 3 ALA B C 1
ATOM 2529 O O . ALA B 1 3 ? 35.719 7.508 20.609 1 60.53 3 ALA B O 1
ATOM 2530 N N . THR B 1 4 ? 36.562 9.383 21.578 1 57.44 4 THR B N 1
ATOM 2531 C CA . THR B 1 4 ? 36 10.289 20.594 1 57.44 4 THR B CA 1
ATOM 2532 C C . THR B 1 4 ? 36.594 10.031 19.219 1 57.44 4 THR B C 1
ATOM 2534 O O . THR B 1 4 ? 35.906 10.07 18.203 1 57.44 4 THR B O 1
ATOM 2537 N N . ALA B 1 5 ? 37.938 9.742 19.234 1 60.53 5 ALA B N 1
ATOM 2538 C CA . ALA B 1 5 ? 38.625 9.43 17.984 1 60.53 5 ALA B CA 1
ATOM 2539 C C . ALA B 1 5 ? 38.156 8.109 17.391 1 60.53 5 ALA B C 1
ATOM 2541 O O . ALA B 1 5 ? 37.969 8 16.172 1 60.53 5 ALA B O 1
ATOM 2542 N N . GLN B 1 6 ? 37.844 7.223 18.234 1 55.53 6 GLN B N 1
ATOM 2543 C CA . GLN B 1 6 ? 37.406 5.918 17.766 1 55.53 6 GLN B CA 1
ATOM 2544 C C . GLN B 1 6 ? 35.969 6 17.234 1 55.53 6 GLN B C 1
ATOM 2546 O O . GLN B 1 6 ? 35.625 5.367 16.219 1 55.53 6 GLN B O 1
ATOM 2551 N N . ALA B 1 7 ? 35.125 6.758 17.828 1 59 7 ALA B N 1
ATOM 2552 C CA . ALA B 1 7 ? 33.75 6.953 17.359 1 59 7 ALA B CA 1
ATOM 2553 C C . ALA B 1 7 ? 33.719 7.688 16.031 1 59 7 ALA B C 1
ATOM 2555 O O . ALA B 1 7 ? 32.938 7.336 15.133 1 59 7 ALA B O 1
ATOM 2556 N N . THR B 1 8 ? 34.531 8.617 15.891 1 63.19 8 THR B N 1
ATOM 2557 C CA . THR B 1 8 ? 34.625 9.344 14.633 1 63.19 8 THR B CA 1
ATOM 2558 C C . THR B 1 8 ? 35.188 8.438 13.531 1 63.19 8 THR B C 1
ATOM 2560 O O . THR B 1 8 ? 34.719 8.492 12.391 1 63.19 8 THR B O 1
ATOM 2563 N N . GLU B 1 9 ? 36.062 7.602 13.875 1 65.38 9 GLU B N 1
ATOM 2564 C CA . GLU B 1 9 ? 36.625 6.672 12.898 1 65.38 9 GLU B CA 1
ATOM 2565 C C . GLU B 1 9 ? 35.625 5.629 12.477 1 65.38 9 GLU B C 1
ATOM 2567 O O . GLU B 1 9 ? 35.5 5.301 11.289 1 65.38 9 GLU B O 1
ATOM 2572 N N . ASN B 1 10 ? 34.938 5.129 13.422 1 67.69 10 ASN B N 1
ATOM 2573 C CA . ASN B 1 10 ? 33.875 4.152 13.117 1 67.69 10 ASN B CA 1
ATOM 2574 C C . ASN B 1 10 ? 32.75 4.77 12.281 1 67.69 10 ASN B C 1
ATOM 2576 O O . ASN B 1 10 ? 32.25 4.129 11.367 1 67.69 10 ASN B O 1
ATOM 2580 N N . SER B 1 11 ? 32.531 6.039 12.586 1 73.19 11 SER B N 1
ATOM 2581 C CA . SER B 1 11 ? 31.5 6.754 11.836 1 73.19 11 SER B CA 1
ATOM 2582 C C . SER B 1 11 ? 31.938 6.996 10.391 1 73.19 11 SER B C 1
ATOM 2584 O O . SER B 1 11 ? 31.156 6.852 9.461 1 73.19 11 SER B O 1
ATOM 2586 N N . ASP B 1 12 ? 33.219 7.281 10.242 1 75.44 12 ASP B N 1
ATOM 2587 C CA . ASP B 1 12 ? 33.75 7.508 8.906 1 75.44 12 ASP B CA 1
ATOM 2588 C C . ASP B 1 12 ? 33.75 6.219 8.094 1 75.44 12 ASP B C 1
ATOM 2590 O O . ASP B 1 12 ? 33.469 6.23 6.895 1 75.44 12 ASP B O 1
ATOM 2594 N N . LYS B 1 13 ? 34.188 5.133 8.781 1 81 13 LYS B N 1
ATOM 2595 C CA . LYS B 1 13 ? 34.188 3.846 8.094 1 81 13 LYS B CA 1
ATOM 2596 C C . LYS B 1 13 ? 32.781 3.418 7.707 1 81 13 LYS B C 1
ATOM 2598 O O . LYS B 1 13 ? 32.562 2.877 6.621 1 81 13 LYS B O 1
ATOM 2603 N N . ASP B 1 14 ? 31.812 3.76 8.562 1 83.25 14 ASP B N 1
ATOM 2604 C CA . ASP B 1 14 ? 30.422 3.443 8.289 1 83.25 14 ASP B CA 1
ATOM 2605 C C . ASP B 1 14 ? 29.875 4.27 7.125 1 83.25 14 ASP B C 1
ATOM 2607 O O . ASP B 1 14 ? 29.156 3.754 6.273 1 83.25 14 ASP B O 1
ATOM 2611 N N . GLU B 1 15 ? 30.328 5.441 7.117 1 85.81 15 GLU B N 1
ATOM 2612 C CA . GLU B 1 15 ? 29.922 6.332 6.039 1 85.81 15 GLU B CA 1
ATOM 2613 C C . GLU B 1 15 ? 30.516 5.883 4.703 1 85.81 15 GLU B C 1
ATOM 2615 O O . GLU B 1 15 ? 29.828 5.914 3.678 1 85.81 15 GLU B O 1
ATOM 2620 N N . GLU B 1 16 ? 31.734 5.484 4.73 1 87.12 16 GLU B N 1
ATOM 2621 C CA . GLU B 1 16 ? 32.375 5.004 3.51 1 87.12 16 GLU B CA 1
ATOM 2622 C C . GLU B 1 16 ? 31.703 3.74 2.986 1 87.12 16 GLU B C 1
ATOM 2624 O O . GLU B 1 16 ? 31.516 3.586 1.779 1 87.12 16 GLU B O 1
ATOM 2629 N N . ARG B 1 17 ? 31.438 2.887 3.883 1 88.31 17 ARG B N 1
ATOM 2630 C CA . ARG B 1 17 ? 30.75 1.659 3.508 1 88.31 17 ARG B CA 1
ATOM 2631 C C . ARG B 1 17 ? 29.391 1.967 2.879 1 88.31 17 ARG B C 1
ATOM 2633 O O . ARG B 1 17 ? 29 1.322 1.906 1 88.31 17 ARG B O 1
ATOM 2640 N N . PHE B 1 18 ? 28.797 2.906 3.453 1 90.12 18 PHE B N 1
ATOM 2641 C CA . PHE B 1 18 ? 27.5 3.338 2.918 1 90.12 18 PHE B CA 1
ATOM 2642 C C . PHE B 1 18 ? 27.656 3.838 1.486 1 90.12 18 PHE B C 1
ATOM 2644 O O . PHE B 1 18 ? 26.875 3.455 0.605 1 90.12 18 PHE B O 1
ATOM 2651 N N . PHE B 1 19 ? 28.594 4.629 1.239 1 88.88 19 PHE B N 1
ATOM 2652 C CA . PHE B 1 19 ? 28.766 5.23 -0.077 1 88.88 19 PHE B CA 1
ATOM 2653 C C . PHE B 1 19 ? 29.141 4.172 -1.109 1 88.88 19 PHE B C 1
ATOM 2655 O O . PHE B 1 19 ? 28.672 4.219 -2.25 1 88.88 19 PHE B O 1
ATOM 2662 N N . GLN B 1 20 ? 29.906 3.229 -0.684 1 89.44 20 GLN B N 1
ATOM 2663 C CA . GLN B 1 20 ? 30.281 2.15 -1.59 1 89.44 20 GLN B CA 1
ATOM 2664 C C . GLN B 1 20 ? 29.078 1.284 -1.95 1 89.44 20 GLN B C 1
ATOM 2666 O O . GLN B 1 20 ? 28.891 0.942 -3.117 1 89.44 20 GLN B O 1
ATOM 2671 N N . MET B 1 21 ? 28.375 1.022 -0.941 1 88.62 21 MET B N 1
ATOM 2672 C CA . MET B 1 21 ? 27.172 0.221 -1.163 1 88.62 21 MET B CA 1
ATOM 2673 C C . MET B 1 21 ? 26.188 0.951 -2.076 1 88.62 21 MET B C 1
ATOM 2675 O O . MET B 1 21 ? 25.641 0.355 -3.002 1 88.62 21 MET B O 1
ATOM 2679 N N . LEU B 1 22 ? 26.016 2.156 -1.819 1 90.31 22 LEU B N 1
ATOM 2680 C CA . LEU B 1 22 ? 25.078 2.961 -2.602 1 90.31 22 LEU B CA 1
ATOM 2681 C C . LEU B 1 22 ? 25.516 3.035 -4.062 1 90.31 22 LEU B C 1
ATOM 2683 O O . LEU B 1 22 ? 24.688 2.91 -4.969 1 90.31 22 LEU B O 1
ATOM 2687 N N . GLU B 1 23 ? 26.797 3.205 -4.242 1 89.75 23 GLU B N 1
ATOM 2688 C CA . GLU B 1 23 ? 27.312 3.289 -5.605 1 89.75 23 GLU B CA 1
ATOM 2689 C C . GLU B 1 23 ? 27.078 1.987 -6.367 1 89.75 23 GLU B C 1
ATOM 2691 O O . GLU B 1 23 ? 26.719 2.008 -7.547 1 89.75 23 GLU B O 1
ATOM 2696 N N . LYS B 1 24 ? 27.25 0.907 -5.668 1 89.94 24 LYS B N 1
ATOM 2697 C CA . LYS B 1 24 ? 27 -0.394 -6.281 1 89.94 24 LYS B CA 1
ATOM 2698 C C . LYS B 1 24 ? 25.531 -0.542 -6.68 1 89.94 24 LYS B C 1
ATOM 2700 O O . LYS B 1 24 ? 25.219 -1.072 -7.746 1 89.94 24 LYS B O 1
ATOM 2705 N N . MET B 1 25 ? 24.719 -0.036 -5.887 1 89.81 25 MET B N 1
ATOM 2706 C CA . MET B 1 25 ? 23.297 -0.145 -6.152 1 89.81 25 MET B CA 1
ATOM 2707 C C . MET B 1 25 ? 22.875 0.782 -7.289 1 89.81 25 MET B C 1
ATOM 2709 O O . MET B 1 25 ? 22.094 0.397 -8.156 1 89.81 25 MET B O 1
ATOM 2713 N N . LEU B 1 26 ? 23.469 1.947 -7.328 1 90.31 26 LEU B N 1
ATOM 2714 C CA . LEU B 1 26 ? 23.125 2.959 -8.32 1 90.31 26 LEU B CA 1
ATOM 2715 C C . LEU B 1 26 ? 23.547 2.525 -9.719 1 90.31 26 LEU B C 1
ATOM 2717 O O . LEU B 1 26 ? 22.875 2.834 -10.703 1 90.31 26 LEU B O 1
ATOM 2721 N N . THR B 1 27 ? 24.656 1.787 -9.758 1 90.5 27 THR B N 1
ATOM 2722 C CA . THR B 1 27 ? 25.234 1.441 -11.047 1 90.5 27 THR B CA 1
ATOM 2723 C C . THR B 1 27 ? 25.078 -0.051 -11.328 1 90.5 27 THR B C 1
ATOM 2725 O O . THR B 1 27 ? 25.844 -0.623 -12.109 1 90.5 27 THR B O 1
ATOM 2728 N N . PHE B 1 28 ? 24.156 -0.671 -10.648 1 92.62 28 PHE B N 1
ATOM 2729 C CA . PHE B 1 28 ? 23.969 -2.109 -10.805 1 92.62 28 PHE B CA 1
ATOM 2730 C C . PHE B 1 28 ? 23.703 -2.473 -12.258 1 92.62 28 PHE B C 1
ATOM 2732 O O . PHE B 1 28 ? 22.859 -1.859 -12.922 1 92.62 28 PHE B O 1
ATOM 2739 N N . GLU B 1 29 ? 24.484 -3.373 -12.758 1 88.94 29 GLU B N 1
ATOM 2740 C CA . GLU B 1 29 ? 24.328 -3.947 -14.086 1 88.94 29 GLU B CA 1
ATOM 2741 C C . GLU B 1 29 ? 24.75 -5.414 -14.109 1 88.94 29 GLU B C 1
ATOM 2743 O O . GLU B 1 29 ? 25.672 -5.812 -13.398 1 88.94 29 GLU B O 1
ATOM 2748 N N . THR B 1 30 ? 23.969 -6.156 -14.727 1 89.44 30 THR B N 1
ATOM 2749 C CA . THR B 1 30 ? 24.312 -7.559 -14.898 1 89.44 30 THR B CA 1
ATOM 2750 C C . THR B 1 30 ? 23.719 -8.117 -16.188 1 89.44 30 THR B C 1
ATOM 2752 O O . THR B 1 30 ? 22.844 -7.492 -16.781 1 89.44 30 THR B O 1
ATOM 2755 N N . THR B 1 31 ? 24.328 -9.188 -16.719 1 87.62 31 THR B N 1
ATOM 2756 C CA . THR B 1 31 ? 23.75 -9.93 -17.828 1 87.62 31 THR B CA 1
ATOM 2757 C C . THR B 1 31 ? 22.906 -11.094 -17.312 1 87.62 31 THR B C 1
ATOM 2759 O O . THR B 1 31 ? 23.344 -11.852 -16.453 1 87.62 31 THR B O 1
ATOM 2762 N N . LEU B 1 32 ? 21.688 -11.094 -17.812 1 87.5 32 LEU B N 1
ATOM 2763 C CA . LEU B 1 32 ? 20.812 -12.211 -17.438 1 87.5 32 LEU B CA 1
ATOM 2764 C C . LEU B 1 32 ? 21.062 -13.414 -18.328 1 87.5 32 LEU B C 1
ATOM 2766 O O . LEU B 1 32 ? 20.734 -13.383 -19.531 1 87.5 32 LEU B O 1
ATOM 2770 N N . ASP B 1 33 ? 21.734 -14.406 -17.812 1 87.06 33 ASP B N 1
ATOM 2771 C CA . ASP B 1 33 ? 21.938 -15.672 -18.531 1 87.06 33 ASP B CA 1
ATOM 2772 C C . ASP B 1 33 ? 20.953 -16.734 -18.031 1 87.06 33 ASP B C 1
ATOM 2774 O O . ASP B 1 33 ? 21.172 -17.328 -16.953 1 87.06 33 ASP B O 1
ATOM 2778 N N . PHE B 1 34 ? 19.953 -16.969 -18.844 1 86.62 34 PHE B N 1
ATOM 2779 C CA . PHE B 1 34 ? 18.875 -17.844 -18.406 1 86.62 34 PHE B CA 1
ATOM 2780 C C . PHE B 1 34 ? 19.25 -19.312 -18.625 1 86.62 34 PHE B C 1
ATOM 2782 O O . PHE B 1 34 ? 19.844 -19.656 -19.641 1 86.62 34 PHE B O 1
ATOM 2789 N N . GLY B 1 35 ? 19 -20.078 -17.562 1 82.06 35 GLY B N 1
ATOM 2790 C CA . GLY B 1 35 ? 19.078 -21.531 -17.672 1 82.06 35 GLY B CA 1
ATOM 2791 C C . GLY B 1 35 ? 17.719 -22.188 -17.875 1 82.06 35 GLY B C 1
ATOM 2792 O O . GLY B 1 35 ? 16.703 -21.5 -17.969 1 82.06 35 GLY B O 1
ATOM 2793 N N . GLY B 1 36 ? 17.656 -23.516 -18.047 1 78.31 36 GLY B N 1
ATOM 2794 C CA . GLY B 1 36 ? 16.422 -24.25 -18.219 1 78.31 36 GLY B CA 1
ATOM 2795 C C . GLY B 1 36 ? 15.68 -24.5 -16.922 1 78.31 36 GLY B C 1
ATOM 2796 O O . GLY B 1 36 ? 16.156 -25.25 -16.062 1 78.31 36 GLY B O 1
ATOM 2797 N N . SER B 1 37 ? 14.562 -23.844 -16.734 1 82.25 37 SER B N 1
ATOM 2798 C CA . SER B 1 37 ? 13.797 -23.984 -15.508 1 82.25 37 SER B CA 1
ATOM 2799 C C . SER B 1 37 ? 13.281 -25.406 -15.344 1 82.25 37 SER B C 1
ATOM 2801 O O . SER B 1 37 ? 13.406 -26 -14.266 1 82.25 37 SER B O 1
ATOM 2803 N N . LYS B 1 38 ? 12.75 -26.016 -16.438 1 80.12 38 LYS B N 1
ATOM 2804 C CA . LYS B 1 38 ? 12.172 -27.359 -16.359 1 80.12 38 LYS B CA 1
ATOM 2805 C C . LYS B 1 38 ? 13.234 -28.391 -15.977 1 80.12 38 LYS B C 1
ATOM 2807 O O . LYS B 1 38 ? 13 -29.234 -15.117 1 80.12 38 LYS B O 1
ATOM 2812 N N . ALA B 1 39 ? 14.391 -28.297 -16.578 1 78.81 39 ALA B N 1
ATOM 2813 C CA . ALA B 1 39 ? 15.484 -29.219 -16.297 1 78.81 39 ALA B CA 1
ATOM 2814 C C . ALA B 1 39 ? 15.945 -29.094 -14.852 1 78.81 39 ALA B C 1
ATOM 2816 O O . ALA B 1 39 ? 16.141 -30.094 -14.172 1 78.81 39 ALA B O 1
ATOM 2817 N N . LEU B 1 40 ? 16.062 -27.875 -14.359 1 84 40 LEU B N 1
ATOM 2818 C CA . LEU B 1 40 ? 16.516 -27.672 -12.984 1 84 40 LEU B CA 1
ATOM 2819 C C . LEU B 1 40 ? 15.484 -28.188 -11.984 1 84 40 LEU B C 1
ATOM 2821 O O . LEU B 1 40 ? 15.836 -28.797 -10.977 1 84 40 LEU B O 1
ATOM 2825 N N . MET B 1 41 ? 14.227 -27.922 -12.188 1 84 41 MET B N 1
ATOM 2826 C CA . MET B 1 41 ? 13.18 -28.359 -11.273 1 84 41 MET B CA 1
ATOM 2827 C C . MET B 1 41 ? 13.172 -29.875 -11.133 1 84 41 MET B C 1
ATOM 2829 O O . MET B 1 41 ? 12.984 -30.406 -10.039 1 84 41 MET B O 1
ATOM 2833 N N . ASN B 1 42 ? 13.367 -30.531 -12.242 1 82.62 42 ASN B N 1
ATOM 2834 C CA . ASN B 1 42 ? 13.477 -32 -12.195 1 82.62 42 ASN B CA 1
ATOM 2835 C C . ASN B 1 42 ? 14.695 -32.438 -11.398 1 82.62 42 ASN B C 1
ATOM 2837 O O . ASN B 1 42 ? 14.609 -33.375 -10.602 1 82.62 42 ASN B O 1
ATOM 2841 N N . GLU B 1 43 ? 15.766 -31.734 -11.633 1 83.31 43 GLU B N 1
ATOM 2842 C CA . GLU B 1 43 ? 17.031 -32.062 -10.969 1 83.31 43 GLU B CA 1
ATOM 2843 C C . GLU B 1 43 ? 16.906 -31.922 -9.461 1 83.31 43 GLU B C 1
ATOM 2845 O O . GLU B 1 43 ? 17.438 -32.75 -8.703 1 83.31 43 GLU B O 1
ATOM 2850 N N . ILE B 1 44 ? 16.172 -30.953 -9 1 85.56 44 ILE B N 1
ATOM 2851 C CA . ILE B 1 44 ? 16.172 -30.656 -7.57 1 85.56 44 ILE B CA 1
ATOM 2852 C C . ILE B 1 44 ? 14.93 -31.266 -6.918 1 85.56 44 ILE B C 1
ATOM 2854 O O . ILE B 1 44 ? 14.672 -31.031 -5.734 1 85.56 44 ILE B O 1
ATOM 2858 N N . GLY B 1 45 ? 14.07 -31.953 -7.613 1 79.75 45 GLY B N 1
ATOM 2859 C CA . GLY B 1 45 ? 12.914 -32.656 -7.078 1 79.75 45 GLY B CA 1
ATOM 2860 C C . GLY B 1 45 ? 11.758 -31.734 -6.746 1 79.75 45 GLY B C 1
ATOM 2861 O O . GLY B 1 45 ? 11.008 -31.984 -5.809 1 79.75 45 GLY B O 1
ATOM 2862 N N . ALA B 1 46 ? 11.742 -30.547 -7.43 1 80.19 46 ALA B N 1
ATOM 2863 C CA . ALA B 1 46 ? 10.617 -29.641 -7.227 1 80.19 46 ALA B CA 1
ATOM 2864 C C . ALA B 1 46 ? 9.344 -30.203 -7.844 1 80.19 46 ALA B C 1
ATOM 2866 O O . ALA B 1 46 ? 9.336 -30.625 -9.008 1 80.19 46 ALA B O 1
ATOM 2867 N N . LYS B 1 47 ? 8.234 -30.25 -7.035 1 77.81 47 LYS B N 1
ATOM 2868 C CA . LYS B 1 47 ? 6.961 -30.781 -7.508 1 77.81 47 LYS B CA 1
ATOM 2869 C C . LYS B 1 47 ? 6.094 -29.688 -8.109 1 77.81 47 LYS B C 1
ATOM 2871 O O . LYS B 1 47 ? 6.121 -28.547 -7.652 1 77.81 47 LYS B O 1
ATOM 2876 N N . SER B 1 48 ? 5.422 -30.078 -9.133 1 77.38 48 SER B N 1
ATOM 2877 C CA . SER B 1 48 ? 4.488 -29.141 -9.75 1 77.38 48 SER B CA 1
ATOM 2878 C C . SER B 1 48 ? 3.176 -29.078 -8.977 1 77.38 48 SER B C 1
ATOM 2880 O O . SER B 1 48 ? 2.697 -30.094 -8.469 1 77.38 48 SER B O 1
ATOM 2882 N N . ARG B 1 49 ? 2.781 -27.844 -8.648 1 75.25 49 ARG B N 1
ATOM 2883 C CA . ARG B 1 49 ? 1.448 -27.609 -8.102 1 75.25 49 ARG B CA 1
ATOM 2884 C C . ARG B 1 49 ? 0.551 -26.922 -9.117 1 75.25 49 ARG B C 1
ATOM 2886 O O . ARG B 1 49 ? 1.018 -26.5 -10.18 1 75.25 49 ARG B O 1
ATOM 2893 N N . ASP B 1 50 ? -0.718 -26.922 -8.664 1 75.19 50 ASP B N 1
ATOM 2894 C CA . ASP B 1 50 ? -1.665 -26.516 -9.703 1 75.19 50 ASP B CA 1
ATOM 2895 C C . ASP B 1 50 ? -1.773 -24.984 -9.781 1 75.19 50 ASP B C 1
ATOM 2897 O O . ASP B 1 50 ? -2.182 -24.344 -8.812 1 75.19 50 ASP B O 1
ATOM 2901 N N . LEU B 1 51 ? -1.203 -24.438 -10.742 1 87.19 51 LEU B N 1
ATOM 2902 C CA . LEU B 1 51 ? -1.533 -23.156 -11.359 1 87.19 51 LEU B CA 1
ATOM 2903 C C . LEU B 1 51 ? -2.309 -23.359 -12.656 1 87.19 51 LEU B C 1
ATOM 2905 O O . LEU B 1 51 ? -1.734 -23.766 -13.664 1 87.19 51 LEU B O 1
ATOM 2909 N N . TYR B 1 52 ? -3.627 -23.062 -12.562 1 89.38 52 TYR B N 1
ATOM 2910 C CA . TYR B 1 52 ? -4.465 -23.375 -13.719 1 89.38 52 TYR B CA 1
ATOM 2911 C C . TYR B 1 52 ? -4.664 -22.125 -14.586 1 89.38 52 TYR B C 1
ATOM 2913 O O . TYR B 1 52 ? -4.789 -21.016 -14.07 1 89.38 52 TYR B O 1
ATOM 2921 N N . GLN B 1 53 ? -4.617 -22.359 -15.867 1 92.56 53 GLN B N 1
ATOM 2922 C CA . GLN B 1 53 ? -5.078 -21.344 -16.797 1 92.56 53 GLN B CA 1
ATOM 2923 C C . GLN B 1 53 ? -6.586 -21.422 -17 1 92.56 53 GLN B C 1
ATOM 2925 O O . GLN B 1 53 ? -7.062 -22.188 -17.844 1 92.56 53 GLN B O 1
ATOM 2930 N N . VAL B 1 54 ? -7.297 -20.625 -16.312 1 93.44 54 VAL B N 1
ATOM 2931 C CA . VAL B 1 54 ? -8.75 -20.734 -16.219 1 93.44 54 VAL B CA 1
ATOM 2932 C C . VAL B 1 54 ? -9.398 -19.797 -17.25 1 93.44 54 VAL B C 1
ATOM 2934 O O . VAL B 1 54 ? -9.055 -18.609 -17.328 1 93.44 54 VAL B O 1
ATOM 2937 N N . PRO B 1 55 ? -10.32 -20.328 -18.109 1 94 55 PRO B N 1
ATOM 2938 C CA . PRO B 1 55 ? -11.062 -19.422 -18.984 1 94 55 PRO B CA 1
ATOM 2939 C C . PRO B 1 55 ? -11.82 -18.344 -18.219 1 94 55 PRO B C 1
ATOM 2941 O O . PRO B 1 55 ? -12.508 -18.641 -17.25 1 94 55 PRO B O 1
ATOM 2944 N N . ILE B 1 56 ? -11.688 -17.125 -18.703 1 95.38 56 ILE B N 1
ATOM 2945 C CA . ILE B 1 56 ? -12.195 -15.93 -18.031 1 95.38 56 ILE B CA 1
ATOM 2946 C C . ILE B 1 56 ? -13.703 -16.062 -17.812 1 95.38 56 ILE B C 1
ATOM 2948 O O . ILE B 1 56 ? -14.234 -15.625 -16.797 1 95.38 56 ILE B O 1
ATOM 2952 N N . ALA B 1 57 ? -14.43 -16.703 -18.672 1 92.75 57 ALA B N 1
ATOM 2953 C CA . ALA B 1 57 ? -15.891 -16.812 -18.672 1 92.75 57 ALA B CA 1
ATOM 2954 C C . ALA B 1 57 ? -16.391 -17.578 -17.438 1 92.75 57 ALA B C 1
ATOM 2956 O O . ALA B 1 57 ? -17.547 -17.438 -17.047 1 92.75 57 ALA B O 1
ATOM 2957 N N . TYR B 1 58 ? -15.555 -18.344 -16.781 1 93.06 58 TYR B N 1
ATOM 2958 C CA . TYR B 1 58 ? -15.977 -19.203 -15.688 1 93.06 58 TYR B CA 1
ATOM 2959 C C . TYR B 1 58 ? -15.711 -18.562 -14.336 1 93.06 58 TYR B C 1
ATOM 2961 O O . TYR B 1 58 ? -16.141 -19.062 -13.305 1 93.06 58 TYR B O 1
ATOM 2969 N N . ILE B 1 59 ? -14.977 -17.469 -14.344 1 95.38 59 ILE B N 1
ATOM 2970 C CA . ILE B 1 59 ? -14.617 -16.781 -13.109 1 95.38 59 ILE B CA 1
ATOM 2971 C C . ILE B 1 59 ? -15.727 -15.797 -12.727 1 95.38 59 ILE B C 1
ATOM 2973 O O . ILE B 1 59 ? -16.094 -14.93 -13.523 1 95.38 59 ILE B O 1
ATOM 2977 N N . LYS B 1 60 ? -16.25 -15.953 -11.516 1 95.38 60 LYS B N 1
ATOM 2978 C CA . LYS B 1 60 ? -17.312 -15.086 -11.039 1 95.38 60 LYS B CA 1
ATOM 2979 C C . LYS B 1 60 ? -16.953 -14.438 -9.711 1 95.38 60 LYS B C 1
ATOM 2981 O O . L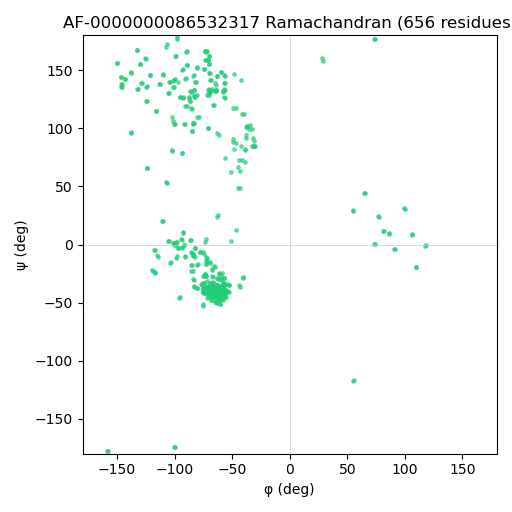YS B 1 60 ? -16.031 -14.875 -9.031 1 95.38 60 LYS B O 1
ATOM 2986 N N . GLU B 1 61 ? -17.641 -13.406 -9.438 1 95.44 61 GLU B N 1
ATOM 2987 C CA . GLU B 1 61 ? -17.531 -12.773 -8.133 1 95.44 61 GLU B CA 1
ATOM 2988 C C . GLU B 1 61 ? -18.703 -13.141 -7.238 1 95.44 61 GLU B C 1
ATOM 2990 O O . GLU B 1 61 ? -19.844 -13.203 -7.707 1 95.44 61 GLU B O 1
ATOM 2995 N N . LEU B 1 62 ? -18.438 -13.477 -5.977 1 92.62 62 LEU B N 1
ATOM 2996 C CA . LEU B 1 62 ? -19.5 -13.695 -5.004 1 92.62 62 LEU B CA 1
ATOM 2997 C C . LEU B 1 62 ? -20.25 -12.398 -4.719 1 92.62 62 LEU B C 1
ATOM 2999 O O . LEU B 1 62 ? -19.656 -11.422 -4.258 1 92.62 62 LEU B O 1
ATOM 3003 N N . PRO B 1 63 ? -21.484 -12.344 -4.965 1 90.75 63 PRO B N 1
ATOM 3004 C CA . PRO B 1 63 ? -22.234 -11.094 -4.797 1 90.75 63 PRO B CA 1
ATOM 3005 C C . PRO B 1 63 ? -22.156 -10.539 -3.379 1 90.75 63 PRO B C 1
ATOM 3007 O O . PRO B 1 63 ? -22.25 -11.297 -2.41 1 90.75 63 PRO B O 1
ATOM 3010 N N . ASP B 1 64 ? -21.844 -9.258 -3.236 1 91.38 64 ASP B N 1
ATOM 3011 C CA . ASP B 1 64 ? -21.891 -8.461 -2.014 1 91.38 64 ASP B CA 1
ATOM 3012 C C . ASP B 1 64 ? -20.734 -8.82 -1.08 1 91.38 64 ASP B C 1
ATOM 3014 O O . ASP B 1 64 ? -20.625 -8.266 0.015 1 91.38 64 ASP B O 1
ATOM 3018 N N . PHE B 1 65 ? -19.922 -9.727 -1.518 1 95.19 65 PHE B N 1
ATOM 3019 C CA . PHE B 1 65 ? -18.812 -10.117 -0.653 1 95.19 65 PHE B CA 1
ATOM 3020 C C . PHE B 1 65 ? -17.719 -9.062 -0.648 1 95.19 65 PHE B C 1
ATOM 3022 O O . PHE B 1 65 ? -17.234 -8.664 0.415 1 95.19 65 PHE B O 1
ATOM 3029 N N . ASN B 1 66 ? -17.266 -8.648 -1.883 1 95 66 ASN B N 1
ATOM 3030 C CA . ASN B 1 66 ? -16.266 -7.598 -1.975 1 95 66 ASN B CA 1
ATOM 3031 C C . ASN B 1 66 ? -16.812 -6.246 -1.532 1 95 66 ASN B C 1
ATOM 3033 O O . ASN B 1 66 ? -17.891 -5.84 -1.977 1 95 66 ASN B O 1
ATOM 3037 N N . VAL B 1 67 ? -16.109 -5.52 -0.685 1 95.44 67 VAL B N 1
ATOM 3038 C CA . VAL B 1 67 ? -16.641 -4.324 -0.036 1 95.44 67 VAL B CA 1
ATOM 3039 C C . VAL B 1 67 ? -16.172 -3.078 -0.778 1 95.44 67 VAL B C 1
ATOM 3041 O O . VAL B 1 67 ? -16.516 -1.956 -0.403 1 95.44 67 VAL B O 1
ATOM 3044 N N . ARG B 1 68 ? -15.414 -3.268 -1.789 1 93.81 68 ARG B N 1
ATOM 3045 C CA . ARG B 1 68 ? -14.805 -2.156 -2.51 1 93.81 68 ARG B CA 1
ATOM 3046 C C . ARG B 1 68 ? -15.859 -1.279 -3.168 1 93.81 68 ARG B C 1
ATOM 3048 O O . ARG B 1 68 ? -16.781 -1.787 -3.818 1 93.81 68 ARG B O 1
ATOM 3055 N N . VAL B 1 69 ? -15.695 0.025 -2.965 1 90.94 69 VAL B N 1
ATOM 3056 C CA . VAL B 1 69 ? -16.547 1.005 -3.637 1 90.94 69 VAL B CA 1
ATOM 3057 C C . VAL B 1 69 ? -15.961 1.336 -5.008 1 90.94 69 VAL B C 1
ATOM 3059 O O . VAL B 1 69 ? -14.766 1.605 -5.137 1 90.94 69 VAL B O 1
ATOM 3062 N N . HIS B 1 70 ? -16.812 1.306 -6.016 1 92.06 70 HIS B N 1
ATOM 3063 C CA . HIS B 1 70 ? -16.359 1.584 -7.371 1 92.06 70 HIS B CA 1
ATOM 3064 C C . HIS B 1 70 ? -16.547 3.055 -7.727 1 92.06 70 HIS B C 1
ATOM 3066 O O . HIS B 1 70 ? -17.469 3.408 -8.453 1 92.06 70 HIS B O 1
ATOM 3072 N N . ASP B 1 71 ? -15.641 3.805 -7.234 1 89.94 71 ASP B N 1
ATOM 3073 C CA . ASP B 1 71 ? -15.664 5.242 -7.492 1 89.94 71 ASP B CA 1
ATOM 3074 C C . ASP B 1 71 ? -14.672 5.617 -8.594 1 89.94 71 ASP B C 1
ATOM 3076 O O . ASP B 1 71 ? -14.109 4.746 -9.25 1 89.94 71 ASP B O 1
ATOM 3080 N N . GLU B 1 72 ? -14.555 6.895 -8.781 1 90 72 GLU B N 1
ATOM 3081 C CA . GLU B 1 72 ? -13.688 7.391 -9.852 1 90 72 GLU B CA 1
ATOM 3082 C C . GLU B 1 72 ? -12.234 7.012 -9.609 1 90 72 GLU B C 1
ATOM 3084 O O . GLU B 1 72 ? -11.516 6.637 -10.539 1 90 72 GLU B O 1
ATOM 3089 N N . ALA B 1 73 ? -11.859 7.094 -8.398 1 85.81 73 ALA B N 1
ATOM 3090 C CA . ALA B 1 73 ? -10.477 6.75 -8.055 1 85.81 73 ALA B CA 1
ATOM 3091 C C . ALA B 1 73 ? -10.195 5.277 -8.344 1 85.81 73 ALA B C 1
ATOM 3093 O O . ALA B 1 73 ? -9.117 4.934 -8.836 1 85.81 73 ALA B O 1
ATOM 3094 N N . TYR B 1 74 ? -11.07 4.48 -8.016 1 91.12 74 TYR B N 1
ATOM 3095 C CA . TYR B 1 74 ? -10.922 3.061 -8.32 1 91.12 74 TYR B CA 1
ATOM 3096 C C . TYR B 1 74 ? -10.898 2.82 -9.82 1 91.12 74 TYR B C 1
ATOM 3098 O O . TYR B 1 74 ? -10.094 2.027 -10.32 1 91.12 74 TYR B O 1
ATOM 3106 N N . ASP B 1 75 ? -11.742 3.496 -10.5 1 94.62 75 ASP B N 1
ATOM 3107 C CA . ASP B 1 75 ? -11.789 3.357 -11.953 1 94.62 75 ASP B CA 1
ATOM 3108 C C . ASP B 1 75 ? -10.453 3.727 -12.586 1 94.62 75 ASP B C 1
ATOM 3110 O O . ASP B 1 75 ? -9.992 3.055 -13.508 1 94.62 75 ASP B O 1
ATOM 3114 N N . GLN B 1 76 ? -9.914 4.719 -12.094 1 90.94 76 GLN B N 1
ATOM 3115 C CA . GLN B 1 76 ? -8.602 5.125 -12.578 1 90.94 76 GLN B CA 1
ATOM 3116 C C . GLN B 1 76 ? -7.551 4.051 -12.289 1 90.94 76 GLN B C 1
ATOM 3118 O O . GLN B 1 76 ? -6.66 3.816 -13.109 1 90.94 76 GLN B O 1
ATOM 3123 N N . HIS B 1 77 ? -7.672 3.49 -11.133 1 89.94 77 HIS B N 1
ATOM 3124 C CA . HIS B 1 77 ? -6.766 2.4 -10.781 1 89.94 77 HIS B CA 1
ATOM 3125 C C . HIS B 1 77 ? -6.922 1.228 -11.75 1 89.94 77 HIS B C 1
ATOM 3127 O O . HIS B 1 77 ? -5.93 0.653 -12.195 1 89.94 77 HIS B O 1
ATOM 3133 N N . ILE B 1 78 ? -8.148 0.933 -12.117 1 95.56 78 ILE B N 1
ATOM 3134 C CA . ILE B 1 78 ? -8.422 -0.158 -13.047 1 95.56 78 ILE B CA 1
ATOM 3135 C C . ILE B 1 78 ? -7.863 0.19 -14.422 1 95.56 78 ILE B C 1
ATOM 3137 O O . ILE B 1 78 ? -7.316 -0.673 -15.117 1 95.56 78 ILE B O 1
ATOM 3141 N N . ASP B 1 79 ? -7.969 1.427 -14.789 1 93.25 79 ASP B N 1
ATOM 3142 C CA . ASP B 1 79 ? -7.406 1.877 -16.062 1 93.25 79 ASP B CA 1
ATOM 3143 C C . ASP B 1 79 ? -5.895 1.652 -16.094 1 93.25 79 ASP B C 1
ATOM 3145 O O . ASP B 1 79 ? -5.355 1.2 -17.109 1 93.25 79 ASP B O 1
ATOM 3149 N N . PHE B 1 80 ? -5.41 1.947 -15.07 1 86.69 80 PHE B N 1
ATOM 3150 C CA . PHE B 1 80 ? -3.967 1.772 -14.961 1 86.69 80 PHE B CA 1
ATOM 3151 C C . PHE B 1 80 ? -3.588 0.303 -15.094 1 86.69 80 PHE B C 1
ATOM 3153 O O . PHE B 1 80 ? -2.666 -0.038 -15.844 1 86.69 80 PHE B O 1
ATOM 3160 N N . LEU B 1 81 ? -4.223 -0.52 -14.391 1 91.75 81 LEU B N 1
ATOM 3161 C CA . LEU B 1 81 ? -3.965 -1.953 -14.477 1 91.75 81 LEU B CA 1
ATOM 3162 C C . LEU B 1 81 ? -4.203 -2.467 -15.891 1 91.75 81 LEU B C 1
ATOM 3164 O O . LEU B 1 81 ? -3.418 -3.264 -16.406 1 91.75 81 LEU B O 1
ATOM 3168 N N . ALA B 1 82 ? -5.234 -1.979 -16.484 1 95.69 82 ALA B N 1
ATOM 3169 C CA . ALA B 1 82 ? -5.594 -2.406 -17.828 1 95.69 82 ALA B CA 1
ATOM 3170 C C . ALA B 1 82 ? -4.492 -2.061 -18.828 1 95.69 82 ALA B C 1
ATOM 3172 O O . ALA B 1 82 ? -4.156 -2.865 -19.703 1 95.69 82 ALA B O 1
ATOM 3173 N N . GLU B 1 83 ? -3.986 -0.898 -18.672 1 90.75 83 GLU B N 1
ATOM 3174 C CA . GLU B 1 83 ? -2.906 -0.48 -19.562 1 90.75 83 GLU B CA 1
ATOM 3175 C C . GLU B 1 83 ? -1.666 -1.348 -19.375 1 90.75 83 GLU B C 1
ATOM 3177 O O . GLU B 1 83 ? -1.014 -1.731 -20.344 1 90.75 83 GLU B O 1
ATOM 3182 N N . SER B 1 84 ? -1.37 -1.656 -18.125 1 87.81 84 SER B N 1
ATOM 3183 C CA . SER B 1 84 ? -0.243 -2.537 -17.844 1 87.81 84 SER B CA 1
ATOM 3184 C C . SER B 1 84 ? -0.458 -3.924 -18.438 1 87.81 84 SER B C 1
ATOM 3186 O O . SER B 1 84 ? 0.453 -4.492 -19.047 1 87.81 84 SER B O 1
ATOM 3188 N N . ILE B 1 85 ? -1.619 -4.418 -18.328 1 93.81 85 ILE B N 1
ATOM 3189 C CA . ILE B 1 85 ? -1.956 -5.75 -18.812 1 93.81 85 ILE B CA 1
ATOM 3190 C C . ILE B 1 85 ? -1.916 -5.758 -20.344 1 93.81 85 ILE B C 1
ATOM 3192 O O . ILE B 1 85 ? -1.461 -6.73 -20.953 1 93.81 85 ILE B O 1
ATOM 3196 N N . ARG B 1 86 ? -2.361 -4.715 -20.938 1 93.62 86 ARG B N 1
ATOM 3197 C CA . ARG B 1 86 ? -2.328 -4.598 -22.391 1 93.62 86 ARG B CA 1
ATOM 3198 C C . ARG B 1 86 ? -0.895 -4.621 -22.906 1 93.62 86 ARG B C 1
ATOM 3200 O O . ARG B 1 86 ? -0.606 -5.266 -23.922 1 93.62 86 ARG B O 1
ATOM 3207 N N . LEU B 1 87 ? -0.041 -3.984 -22.172 1 84.88 87 LEU B N 1
ATOM 3208 C CA . LEU B 1 87 ? 1.341 -3.826 -22.625 1 84.88 87 LEU B CA 1
ATOM 3209 C C . LEU B 1 87 ? 2.162 -5.07 -22.297 1 84.88 87 LEU B C 1
ATOM 3211 O O . LEU B 1 87 ? 3.01 -5.484 -23.078 1 84.88 87 LEU B O 1
ATOM 3215 N N . ASN B 1 88 ? 1.894 -5.695 -21.156 1 85 88 ASN B N 1
ATOM 3216 C CA . ASN B 1 88 ? 2.805 -6.719 -20.656 1 85 88 ASN B CA 1
ATOM 3217 C C . ASN B 1 88 ? 2.127 -8.086 -20.578 1 85 88 ASN B C 1
ATOM 3219 O O . ASN B 1 88 ? 2.783 -9.086 -20.297 1 85 88 ASN B O 1
ATOM 3223 N N . GLY B 1 89 ? 0.825 -8.117 -20.875 1 91.19 89 GLY B N 1
ATOM 3224 C CA . GLY B 1 89 ? 0.077 -9.32 -20.578 1 91.19 89 GLY B CA 1
ATOM 3225 C C . GLY B 1 89 ? -0.204 -9.492 -19.094 1 91.19 89 GLY B C 1
ATOM 3226 O O . GLY B 1 89 ? 0.182 -8.648 -18.281 1 91.19 89 GLY B O 1
ATOM 3227 N N . PHE B 1 90 ? -0.923 -10.531 -18.797 1 93.25 90 PHE B N 1
ATOM 3228 C CA . PHE B 1 90 ? -1.19 -10.844 -17.391 1 93.25 90 PHE B CA 1
ATOM 3229 C C . PHE B 1 90 ? -0.03 -11.617 -16.781 1 93.25 90 PHE B C 1
ATOM 3231 O O . PHE B 1 90 ? 0.402 -12.633 -17.328 1 93.25 90 PHE B O 1
ATOM 3238 N N . TYR B 1 91 ? 0.472 -11.164 -15.719 1 89.38 91 TYR B N 1
ATOM 3239 C CA . TYR B 1 91 ? 1.631 -11.789 -15.094 1 89.38 91 TYR B CA 1
ATOM 3240 C C . TYR B 1 91 ? 1.266 -13.148 -14.5 1 89.38 91 TYR B C 1
ATOM 3242 O O . TYR B 1 91 ? 0.33 -13.258 -13.703 1 89.38 91 TYR B O 1
ATOM 3250 N N . GLN B 1 92 ? 2.074 -14.125 -14.828 1 88.81 92 GLN B N 1
ATOM 3251 C CA . GLN B 1 92 ? 1.817 -15.492 -14.375 1 88.81 92 GLN B CA 1
ATOM 3252 C C . GLN B 1 92 ? 2.162 -15.648 -12.898 1 88.81 92 GLN B C 1
ATOM 3254 O O . GLN B 1 92 ? 1.584 -16.5 -12.203 1 88.81 92 GLN B O 1
ATOM 3259 N N . ASP B 1 93 ? 3.057 -14.859 -12.422 1 89.88 93 ASP B N 1
ATOM 3260 C CA . ASP B 1 93 ? 3.531 -14.984 -11.047 1 89.88 93 ASP B CA 1
ATOM 3261 C C . ASP B 1 93 ? 2.637 -14.203 -10.078 1 89.88 93 ASP B C 1
ATOM 3263 O O . ASP B 1 93 ? 2.93 -14.117 -8.891 1 89.88 93 ASP B O 1
ATOM 3267 N N . LYS B 1 94 ? 1.597 -13.641 -10.609 1 91.38 94 LYS B N 1
ATOM 3268 C CA . LYS B 1 94 ? 0.564 -13 -9.797 1 91.38 94 LYS B CA 1
ATOM 3269 C C . LYS B 1 94 ? -0.811 -13.602 -10.086 1 91.38 94 LYS B C 1
ATOM 3271 O O . LYS B 1 94 ? -1.719 -12.891 -10.523 1 91.38 94 LYS B O 1
ATOM 3276 N N . PRO B 1 95 ? -0.965 -14.781 -9.758 1 94.56 95 PRO B N 1
ATOM 3277 C CA . PRO B 1 95 ? -2.213 -15.461 -10.117 1 94.56 95 PRO B CA 1
ATOM 3278 C C . PRO B 1 95 ? -3.41 -14.953 -9.32 1 94.56 95 PRO B C 1
ATOM 3280 O O . PRO B 1 95 ? -3.24 -14.383 -8.234 1 94.56 95 PRO B O 1
ATOM 3283 N N . LEU B 1 96 ? -4.582 -15.125 -9.93 1 95.69 96 LEU B N 1
ATOM 3284 C CA . LEU B 1 96 ? -5.812 -14.969 -9.156 1 95.69 96 LEU B CA 1
ATOM 3285 C C . LEU B 1 96 ? -5.984 -16.125 -8.172 1 95.69 96 LEU B C 1
ATOM 3287 O O . LEU B 1 96 ? -5.371 -17.188 -8.336 1 95.69 96 LEU B O 1
ATOM 3291 N N . ALA B 1 97 ? -6.766 -15.898 -7.156 1 95.31 97 ALA B N 1
ATOM 3292 C CA . ALA B 1 97 ? -7.18 -16.969 -6.258 1 95.31 97 ALA B CA 1
ATOM 3293 C C . ALA B 1 97 ? -8.703 -17.094 -6.219 1 95.31 97 ALA B C 1
ATOM 3295 O O . ALA B 1 97 ? -9.414 -16.109 -6.398 1 95.31 97 ALA B O 1
ATOM 3296 N N . GLY B 1 98 ? -9.148 -18.266 -6.086 1 94.5 98 GLY B N 1
ATOM 3297 C CA . GLY B 1 98 ? -10.57 -18.547 -5.969 1 94.5 98 GLY B CA 1
ATOM 3298 C C . GLY B 1 98 ? -10.867 -19.891 -5.316 1 94.5 98 GLY B C 1
ATOM 3299 O O . GLY B 1 98 ? -9.969 -20.531 -4.77 1 94.5 98 GLY B O 1
ATOM 3300 N N . TYR B 1 99 ? -12.156 -20.219 -5.219 1 92.06 99 TYR B N 1
ATOM 3301 C CA . TYR B 1 99 ? -12.594 -21.547 -4.801 1 92.06 99 TYR B CA 1
ATOM 3302 C C . TYR B 1 99 ? -13.758 -22.031 -5.668 1 92.06 99 TYR B C 1
ATOM 3304 O O . TYR B 1 99 ? -14.477 -21.219 -6.262 1 92.06 99 TYR B O 1
ATOM 3312 N N . VAL B 1 100 ? -13.797 -23.281 -5.848 1 91.38 100 VAL B N 1
ATOM 3313 C CA . VAL B 1 100 ? -14.891 -23.891 -6.59 1 91.38 100 VAL B CA 1
ATOM 3314 C C . VAL B 1 100 ? -16.062 -24.156 -5.652 1 91.38 100 VAL B C 1
ATOM 3316 O O . VAL B 1 100 ? -15.938 -24.875 -4.664 1 91.38 100 VAL B O 1
ATOM 3319 N N . ALA B 1 101 ? -17.125 -23.516 -5.957 1 90.5 101 ALA B N 1
ATOM 3320 C CA . ALA B 1 101 ? -18.344 -23.672 -5.168 1 90.5 101 ALA B CA 1
ATOM 3321 C C . ALA B 1 101 ? -19.328 -24.625 -5.859 1 90.5 101 ALA B C 1
ATOM 3323 O O . ALA B 1 101 ? -19.422 -24.625 -7.09 1 90.5 101 ALA B O 1
ATOM 3324 N N . SER B 1 102 ? -19.953 -25.406 -5.035 1 87.25 102 SER B N 1
ATOM 3325 C CA . SER B 1 102 ? -21.078 -26.188 -5.523 1 87.25 102 SER B CA 1
ATOM 3326 C C . SER B 1 102 ? -22.391 -25.422 -5.336 1 87.25 102 SER B C 1
ATOM 3328 O O . SER B 1 102 ? -22.859 -25.266 -4.207 1 87.25 102 SER B O 1
ATOM 3330 N N . VAL B 1 103 ? -22.906 -24.875 -6.406 1 83.5 103 VAL B N 1
ATOM 3331 C CA . VAL B 1 103 ? -24.156 -24.109 -6.375 1 83.5 103 VAL B CA 1
ATOM 3332 C C . VAL B 1 103 ? -25.219 -24.812 -7.215 1 83.5 103 VAL B C 1
ATOM 3334 O O . VAL B 1 103 ? -25.109 -24.875 -8.438 1 83.5 103 VAL B O 1
ATOM 3337 N N . GLY B 1 104 ? -26.266 -25.266 -6.562 1 83.81 104 GLY B N 1
ATOM 3338 C CA . GLY B 1 104 ? -27.328 -25.953 -7.262 1 83.81 104 GLY B CA 1
ATOM 3339 C C . GLY B 1 104 ? -26.844 -27.141 -8.078 1 83.81 104 GLY B C 1
ATOM 3340 O O . GLY B 1 104 ? -27.297 -27.359 -9.203 1 83.81 104 GLY B O 1
ATOM 3341 N N . GLY B 1 105 ? -25.812 -27.766 -7.703 1 80.25 105 GLY B N 1
ATOM 3342 C CA . GLY B 1 105 ? -25.297 -28.938 -8.398 1 80.25 105 GLY B CA 1
ATOM 3343 C C . GLY B 1 105 ? -24.266 -28.594 -9.469 1 80.25 105 GLY B C 1
ATOM 3344 O O . GLY B 1 105 ? -23.781 -29.469 -10.164 1 80.25 105 GLY B O 1
ATOM 3345 N N . LYS B 1 106 ? -24.094 -27.297 -9.633 1 83.5 106 LYS B N 1
ATOM 3346 C CA . LYS B 1 106 ? -23.109 -26.859 -10.617 1 83.5 106 LYS B CA 1
ATOM 3347 C C . LYS B 1 106 ? -21.891 -26.234 -9.938 1 83.5 106 LYS B C 1
ATOM 3349 O O . LYS B 1 106 ? -22 -25.625 -8.875 1 83.5 106 LYS B O 1
ATOM 3354 N N . ASN B 1 107 ? -20.766 -26.469 -10.594 1 88 107 ASN B N 1
ATOM 3355 C CA . ASN B 1 107 ? -19.531 -25.875 -10.078 1 88 107 ASN B CA 1
ATOM 3356 C C . ASN B 1 107 ? -19.312 -24.469 -10.633 1 88 107 ASN B C 1
ATOM 3358 O O . ASN B 1 107 ? -19.438 -24.25 -11.836 1 88 107 ASN B O 1
ATOM 3362 N N . VAL B 1 108 ? -19.125 -23.609 -9.703 1 88.38 108 VAL B N 1
ATOM 3363 C CA . VAL B 1 108 ? -18.859 -22.219 -10.055 1 88.38 108 VAL B CA 1
ATOM 3364 C C . VAL B 1 108 ? -17.547 -21.766 -9.414 1 88.38 108 VAL B C 1
ATOM 3366 O O . VAL B 1 108 ? -17.266 -22.125 -8.266 1 88.38 108 VAL B O 1
ATOM 3369 N N . ILE B 1 109 ? -16.719 -21.047 -10.188 1 95.25 109 ILE B N 1
ATOM 3370 C CA . ILE B 1 109 ? -15.492 -20.5 -9.633 1 95.25 109 ILE B CA 1
ATOM 3371 C C . ILE B 1 109 ? -15.766 -19.094 -9.086 1 95.25 109 ILE B C 1
ATOM 3373 O O . ILE B 1 109 ? -16.141 -18.188 -9.836 1 95.25 109 ILE B O 1
ATOM 3377 N N . TYR B 1 110 ? -15.547 -18.922 -7.785 1 95.31 110 TYR B N 1
ATOM 3378 C CA . TYR B 1 110 ? -15.648 -17.594 -7.18 1 95.31 110 TYR B CA 1
ATOM 3379 C C . TYR B 1 110 ? -14.266 -17.031 -6.867 1 95.31 110 TYR B C 1
ATOM 3381 O O . TYR B 1 110 ? -13.445 -17.703 -6.246 1 95.31 110 TYR B O 1
ATOM 3389 N N . LEU B 1 111 ? -14.086 -15.844 -7.289 1 96.38 111 LEU B N 1
ATOM 3390 C CA . LEU B 1 111 ? -12.859 -15.102 -7.039 1 96.38 111 LEU B CA 1
ATOM 3391 C C . LEU B 1 111 ? -12.75 -14.711 -5.566 1 96.38 111 LEU B C 1
ATOM 3393 O O . LEU B 1 111 ? -13.734 -14.273 -4.961 1 96.38 111 LEU B O 1
ATOM 3397 N N . THR B 1 112 ? -11.594 -14.93 -5 1 95.06 112 THR B N 1
ATOM 3398 C CA . THR B 1 112 ? -11.375 -14.547 -3.607 1 95.06 112 THR B CA 1
ATOM 3399 C C . THR B 1 112 ? -10.242 -13.539 -3.494 1 95.06 112 THR B C 1
ATOM 3401 O O . THR B 1 112 ? -10.117 -12.852 -2.477 1 95.06 112 THR B O 1
ATOM 3404 N N . ASP B 1 113 ? -9.336 -13.453 -4.477 1 94.88 113 ASP B N 1
ATOM 3405 C CA . ASP B 1 113 ? -8.219 -12.516 -4.531 1 94.88 113 ASP B CA 1
ATOM 3406 C C . ASP B 1 113 ? -7.918 -12.102 -5.973 1 94.88 113 ASP B C 1
ATOM 3408 O O . ASP B 1 113 ? -7.957 -12.938 -6.879 1 94.88 113 ASP B O 1
ATOM 3412 N N . GLY B 1 114 ? -7.656 -10.867 -6.164 1 95.62 114 GLY B N 1
ATOM 3413 C CA . GLY B 1 114 ? -7.324 -10.383 -7.492 1 95.62 114 GLY B CA 1
ATOM 3414 C C . GLY B 1 114 ? -8.5 -9.727 -8.195 1 95.62 114 GLY B C 1
ATOM 3415 O O . GLY B 1 114 ? -8.578 -9.734 -9.43 1 95.62 114 GLY B O 1
ATOM 3416 N N . TYR B 1 115 ? -9.398 -9.109 -7.473 1 95.88 115 TYR B N 1
ATOM 3417 C CA . TYR B 1 115 ? -10.594 -8.484 -8.023 1 95.88 115 TYR B CA 1
ATOM 3418 C C . TYR B 1 115 ? -10.227 -7.359 -8.984 1 95.88 115 TYR B C 1
ATOM 3420 O O . TYR B 1 115 ? -10.773 -7.266 -10.086 1 95.88 115 TYR B O 1
ATOM 3428 N N . SER B 1 116 ? -9.289 -6.555 -8.578 1 95.06 116 SER B N 1
ATOM 3429 C CA . SER B 1 116 ? -8.891 -5.426 -9.414 1 95.06 116 SER B CA 1
ATOM 3430 C C . SER B 1 116 ? -8.164 -5.898 -10.672 1 95.06 116 SER B C 1
ATOM 3432 O O . SER B 1 116 ? -8.375 -5.352 -11.758 1 95.06 116 SER B O 1
ATOM 3434 N N . ARG B 1 117 ? -7.281 -6.883 -10.531 1 95.44 117 ARG B N 1
ATOM 3435 C CA . ARG B 1 117 ? -6.609 -7.441 -11.695 1 95.44 117 ARG B CA 1
ATOM 3436 C C . ARG B 1 117 ? -7.613 -8.055 -12.664 1 95.44 117 ARG B C 1
ATOM 3438 O O . ARG B 1 117 ? -7.477 -7.91 -13.883 1 95.44 117 ARG B O 1
ATOM 3445 N N . PHE B 1 118 ? -8.602 -8.734 -12.117 1 97.5 118 PHE B N 1
ATOM 3446 C CA . PHE B 1 118 ? -9.641 -9.344 -12.938 1 97.5 118 PHE B CA 1
ATOM 3447 C C . PHE B 1 118 ? -10.406 -8.289 -13.719 1 97.5 118 PHE B C 1
ATOM 3449 O O . PHE B 1 118 ? -10.625 -8.43 -14.922 1 97.5 118 PHE B O 1
ATOM 3456 N N . LYS B 1 119 ? -10.766 -7.227 -13.062 1 96.94 119 LYS B N 1
ATOM 3457 C CA . LYS B 1 119 ? -11.43 -6.109 -13.727 1 96.94 119 LYS B CA 1
ATOM 3458 C C . LYS B 1 119 ? -10.508 -5.453 -14.75 1 96.94 119 LYS B C 1
ATOM 3460 O O . LYS B 1 119 ? -10.961 -5.039 -15.82 1 96.94 119 LYS B O 1
ATOM 3465 N N . GLY B 1 120 ? -9.266 -5.348 -14.359 1 97.19 120 GLY B N 1
ATOM 3466 C CA . GLY B 1 120 ? -8.273 -4.809 -15.273 1 97.19 120 GLY B CA 1
ATOM 3467 C C . GLY B 1 120 ? -8.156 -5.602 -16.562 1 97.19 120 GLY B C 1
ATOM 3468 O O . GLY B 1 120 ? -8.023 -5.023 -17.641 1 97.19 120 GLY B O 1
ATOM 3469 N N . VAL B 1 121 ? -8.219 -6.941 -16.469 1 97.62 121 VAL B N 1
ATOM 3470 C CA . VAL B 1 121 ? -8.109 -7.805 -17.641 1 97.62 121 VAL B CA 1
ATOM 3471 C C . VAL B 1 121 ? -9.305 -7.578 -18.578 1 97.62 121 VAL B C 1
ATOM 3473 O O . VAL B 1 121 ? -9.148 -7.504 -19.797 1 97.62 121 VAL B O 1
ATOM 3476 N N . LYS B 1 122 ? -10.469 -7.484 -17.969 1 97.12 122 LYS B N 1
ATOM 3477 C CA . LYS B 1 122 ? -11.664 -7.25 -18.781 1 97.12 122 LYS B CA 1
ATOM 3478 C C . LYS B 1 122 ? -11.555 -5.945 -19.562 1 97.12 122 LYS B C 1
ATOM 3480 O O . LYS B 1 122 ? -11.859 -5.902 -20.75 1 97.12 122 LYS B O 1
ATOM 3485 N N . ARG B 1 123 ? -11.094 -4.953 -18.875 1 97.56 123 ARG B N 1
ATOM 3486 C CA . ARG B 1 123 ? -10.914 -3.658 -19.531 1 97.56 123 ARG B CA 1
ATOM 3487 C C . ARG B 1 123 ? -9.812 -3.729 -20.578 1 97.56 123 ARG B C 1
ATOM 3489 O O . ARG B 1 123 ? -9.922 -3.107 -21.641 1 97.56 123 ARG B O 1
ATOM 3496 N N . ALA B 1 124 ? -8.789 -4.418 -20.312 1 97.69 124 ALA B N 1
ATOM 3497 C CA . ALA B 1 124 ? -7.711 -4.598 -21.281 1 97.69 124 ALA B CA 1
ATOM 3498 C C . ALA B 1 124 ? -8.219 -5.285 -22.547 1 97.69 124 ALA B C 1
ATOM 3500 O O . ALA B 1 124 ? -7.844 -4.906 -23.656 1 97.69 124 ALA B O 1
ATOM 3501 N N . ILE B 1 125 ? -9.039 -6.273 -22.375 1 97.38 125 ILE B N 1
ATOM 3502 C CA . ILE B 1 125 ? -9.625 -7 -23.5 1 97.38 125 ILE B CA 1
ATOM 3503 C C . ILE B 1 125 ? -10.484 -6.059 -24.328 1 97.38 125 ILE B C 1
ATOM 3505 O O . ILE B 1 125 ? -10.414 -6.066 -25.562 1 97.38 125 ILE B O 1
ATOM 3509 N N . GLU B 1 126 ? -11.219 -5.227 -23.625 1 96.81 126 GLU B N 1
ATOM 3510 C CA . GLU B 1 126 ? -12.031 -4.223 -24.312 1 96.81 126 GLU B CA 1
ATOM 3511 C C . GLU B 1 126 ? -11.156 -3.277 -25.125 1 96.81 126 GLU B C 1
ATOM 3513 O O . GLU B 1 126 ? -11.594 -2.748 -26.156 1 96.81 126 GLU B O 1
ATOM 3518 N N . ARG B 1 127 ? -9.984 -3.158 -24.75 1 96.12 127 ARG B N 1
ATOM 3519 C CA . ARG B 1 127 ? -9.055 -2.24 -25.406 1 96.12 127 ARG B CA 1
ATOM 3520 C C . ARG B 1 127 ? -8.172 -2.979 -26.406 1 96.12 127 ARG B C 1
ATOM 3522 O O . ARG B 1 127 ? -7.184 -2.424 -26.891 1 96.12 127 ARG B O 1
ATOM 3529 N N . GLY B 1 128 ? -8.406 -4.234 -26.531 1 95.62 128 GLY B N 1
ATOM 3530 C CA . GLY B 1 128 ? -7.754 -4.918 -27.625 1 95.62 128 GLY B CA 1
ATOM 3531 C C . GLY B 1 128 ? -6.809 -6.016 -27.188 1 95.62 128 GLY B C 1
ATOM 3532 O O . GLY B 1 128 ? -6.172 -6.672 -28.016 1 95.62 128 GLY B O 1
ATOM 3533 N N . ALA B 1 129 ? -6.688 -6.203 -25.891 1 95.56 129 ALA B N 1
ATOM 3534 C CA . ALA B 1 129 ? -5.836 -7.297 -25.438 1 95.56 129 ALA B CA 1
ATOM 3535 C C . ALA B 1 129 ? -6.457 -8.648 -25.781 1 95.56 129 ALA B C 1
ATOM 3537 O O . ALA B 1 129 ? -7.676 -8.82 -25.688 1 95.56 129 ALA B O 1
ATOM 3538 N N . ASN B 1 130 ? -5.605 -9.594 -26.172 1 95.56 130 ASN B N 1
ATOM 3539 C CA . ASN B 1 130 ? -6.059 -10.945 -26.469 1 95.56 130 ASN B CA 1
ATOM 3540 C C . ASN B 1 130 ? -5.734 -11.906 -25.328 1 95.56 130 ASN B C 1
ATOM 3542 O O . ASN B 1 130 ? -4.746 -12.633 -25.375 1 95.56 130 ASN B O 1
ATOM 3546 N N . ILE B 1 131 ? -6.527 -11.914 -24.344 1 95.88 131 ILE B N 1
ATOM 3547 C CA . ILE B 1 131 ? -6.402 -12.758 -23.156 1 95.88 131 ILE B CA 1
ATOM 3548 C C . ILE B 1 131 ? -7.684 -13.562 -22.953 1 95.88 131 ILE B C 1
ATOM 3550 O O . ILE B 1 131 ? -8.773 -12.992 -22.891 1 95.88 131 ILE B O 1
ATOM 3554 N N . THR B 1 132 ? -7.559 -14.891 -22.891 1 94.81 132 THR B N 1
ATOM 3555 C CA . THR B 1 132 ? -8.75 -15.727 -22.797 1 94.81 132 THR B CA 1
ATOM 3556 C C . THR B 1 132 ? -8.766 -16.5 -21.484 1 94.81 132 THR B C 1
ATOM 3558 O O . THR B 1 132 ? -9.805 -17 -21.047 1 94.81 132 THR B O 1
ATOM 3561 N N . THR B 1 133 ? -7.535 -16.688 -20.938 1 94.81 133 THR B N 1
ATOM 3562 C CA . THR B 1 133 ? -7.406 -17.438 -19.688 1 94.81 133 THR B CA 1
ATOM 3563 C C . THR B 1 133 ? -6.551 -16.672 -18.688 1 94.81 133 THR B C 1
ATOM 3565 O O . THR B 1 133 ? -5.77 -15.797 -19.078 1 94.81 133 THR B O 1
ATOM 3568 N N . LEU B 1 134 ? -6.742 -16.922 -17.469 1 94.88 134 LEU B N 1
ATOM 3569 C CA . LEU B 1 134 ? -5.977 -16.312 -16.391 1 94.88 134 LEU B CA 1
ATOM 3570 C C . LEU B 1 134 ? -5.41 -17.375 -15.453 1 94.88 134 LEU B C 1
ATOM 3572 O O . LEU B 1 134 ? -6.078 -18.359 -15.164 1 94.88 134 LEU B O 1
ATOM 3576 N N . PRO B 1 135 ? -4.164 -17.188 -15.016 1 94.12 135 PRO B N 1
ATOM 3577 C CA . PRO B 1 135 ? -3.631 -18.078 -13.992 1 94.12 135 PRO B CA 1
ATOM 3578 C C . PRO B 1 135 ? -4.371 -17.969 -12.664 1 94.12 135 PRO B C 1
ATOM 3580 O O . PRO B 1 135 ? -4.637 -16.859 -12.195 1 94.12 135 PRO B O 1
ATOM 3583 N N . MET B 1 136 ? -4.727 -19.141 -12.086 1 93.25 136 MET B N 1
ATOM 3584 C CA . MET B 1 136 ? -5.488 -19.125 -10.836 1 93.25 136 MET B CA 1
ATOM 3585 C C . MET B 1 136 ? -5.039 -20.266 -9.922 1 93.25 136 MET B C 1
ATOM 3587 O O . MET B 1 136 ? -4.691 -21.344 -10.383 1 93.25 136 MET B O 1
ATOM 3591 N N . VAL B 1 137 ? -5.004 -20 -8.68 1 93.06 137 VAL B N 1
ATOM 3592 C CA . VAL B 1 137 ? -4.789 -20.984 -7.621 1 93.06 137 VAL B CA 1
ATOM 3593 C C . VAL B 1 137 ? -6.062 -21.125 -6.785 1 93.06 137 VAL B C 1
ATOM 3595 O O . VAL B 1 137 ? -6.715 -20.125 -6.469 1 93.06 137 VAL B O 1
ATOM 3598 N N . PHE B 1 138 ? -6.438 -22.312 -6.414 1 91.25 138 PHE B N 1
ATOM 3599 C CA . PHE B 1 138 ? -7.699 -22.531 -5.719 1 91.25 138 PHE B CA 1
ATOM 3600 C C . PHE B 1 138 ? -7.461 -22.781 -4.234 1 91.25 138 PHE B C 1
ATOM 3602 O O . PHE B 1 138 ? -6.508 -23.469 -3.859 1 91.25 138 PHE B O 1
ATOM 3609 N N . LYS B 1 139 ? -8.344 -22.203 -3.455 1 91 139 LYS B N 1
ATOM 3610 C CA . LYS B 1 139 ? -8.312 -22.375 -2.006 1 91 139 LYS B CA 1
ATOM 3611 C C . LYS B 1 139 ? -8.711 -23.797 -1.621 1 91 139 LYS B C 1
ATOM 3613 O O . LYS B 1 139 ? -9.562 -24.406 -2.268 1 91 139 LYS B O 1
ATOM 3618 N N . PRO B 1 140 ? -8.125 -24.281 -0.535 1 85.69 140 PRO B N 1
ATOM 3619 C CA . PRO B 1 140 ? -8.531 -25.609 -0.055 1 85.69 140 PRO B CA 1
ATOM 3620 C C . PRO B 1 140 ? -9.906 -25.594 0.604 1 85.69 140 PRO B C 1
ATOM 3622 O O . PRO B 1 140 ? -10.391 -24.547 1.018 1 85.69 140 PRO B O 1
ATOM 3625 N N . ALA B 1 141 ? -10.484 -26.766 0.823 1 87.56 141 ALA B N 1
ATOM 3626 C CA . ALA B 1 141 ? -11.82 -26.922 1.405 1 87.56 141 ALA B CA 1
ATOM 3627 C C . ALA B 1 141 ? -11.82 -26.516 2.877 1 87.56 141 ALA B C 1
ATOM 3629 O O . ALA B 1 141 ? -12.883 -26.281 3.461 1 87.56 141 ALA B O 1
ATOM 3630 N N . SER B 1 142 ? -10.656 -26.391 3.475 1 87.56 142 SER B N 1
ATOM 3631 C CA . SER B 1 142 ? -10.547 -26.031 4.883 1 87.56 142 SER B CA 1
ATOM 3632 C C . SER B 1 142 ? -10.664 -24.516 5.062 1 87.56 142 SER B C 1
ATOM 3634 O O . SER B 1 142 ? -10.719 -24.016 6.191 1 87.56 142 SER B O 1
ATOM 3636 N N . THR B 1 143 ? -10.773 -23.75 3.971 1 90.38 143 THR B N 1
ATOM 3637 C CA . THR B 1 143 ? -10.875 -22.297 4.051 1 90.38 143 THR B CA 1
ATOM 3638 C C . THR B 1 143 ? -12.219 -21.891 4.641 1 90.38 143 THR B C 1
ATOM 3640 O O . THR B 1 143 ? -13.266 -22.422 4.254 1 90.38 143 THR B O 1
ATOM 3643 N N . SER B 1 144 ? -12.195 -20.969 5.617 1 93.38 144 SER B N 1
ATOM 3644 C CA . SER B 1 144 ? -13.422 -20.484 6.246 1 93.38 144 SER B CA 1
ATOM 3645 C C . SER B 1 144 ? -13.852 -19.141 5.66 1 93.38 144 SER B C 1
ATOM 3647 O O . SER B 1 144 ? -13.07 -18.484 4.969 1 93.38 144 SER B O 1
ATOM 3649 N N . LEU B 1 145 ? -15.109 -18.828 5.902 1 94.38 145 LEU B N 1
ATOM 3650 C CA . LEU B 1 145 ? -15.609 -17.516 5.5 1 94.38 145 LEU B CA 1
ATOM 3651 C C . LEU B 1 145 ? -14.828 -16.406 6.191 1 94.38 145 LEU B C 1
ATOM 3653 O O . LEU B 1 145 ? -14.586 -15.352 5.598 1 94.38 145 LEU B O 1
ATOM 3657 N N . GLU B 1 146 ? -14.445 -16.641 7.465 1 94.62 146 GLU B N 1
ATOM 3658 C CA . GLU B 1 146 ? -13.633 -15.68 8.203 1 94.62 146 GLU B CA 1
ATOM 3659 C C . GLU B 1 146 ? -12.305 -15.43 7.5 1 94.62 146 GLU B C 1
ATOM 3661 O O . GLU B 1 146 ? -11.867 -14.281 7.371 1 94.62 146 GLU B O 1
ATOM 3666 N N . ASP B 1 147 ? -11.734 -16.516 6.973 1 92.25 147 ASP B N 1
ATOM 3667 C CA . ASP B 1 147 ? -10.469 -16.406 6.258 1 92.25 147 ASP B CA 1
ATOM 3668 C C . ASP B 1 147 ? -10.617 -15.547 5.004 1 92.25 147 ASP B C 1
ATOM 3670 O O . ASP B 1 147 ? -9.789 -14.68 4.734 1 92.25 147 ASP B O 1
ATOM 3674 N N . LEU B 1 148 ? -11.695 -15.82 4.297 1 94.56 148 LEU B N 1
ATOM 3675 C CA . LEU B 1 148 ? -11.945 -15.07 3.068 1 94.56 148 LEU B CA 1
ATOM 3676 C C . LEU B 1 148 ? -12.195 -13.602 3.371 1 94.56 148 LEU B C 1
ATOM 3678 O O . LEU B 1 148 ? -11.75 -12.719 2.633 1 94.56 148 LEU B O 1
ATOM 3682 N N . THR B 1 149 ? -12.906 -13.359 4.457 1 96.38 149 THR B N 1
ATOM 3683 C CA . THR B 1 149 ? -13.234 -11.984 4.84 1 96.38 149 THR B CA 1
ATOM 3684 C C . THR B 1 149 ? -11.984 -11.227 5.266 1 96.38 149 THR B C 1
ATOM 3686 O O . THR B 1 149 ? -11.789 -10.078 4.863 1 96.38 149 THR B O 1
ATOM 3689 N N . VAL B 1 150 ? -11.117 -11.82 5.996 1 94.25 150 VAL B N 1
ATOM 3690 C CA . VAL B 1 150 ? -9.859 -11.227 6.426 1 94.25 150 VAL B CA 1
ATOM 3691 C C . VAL B 1 150 ? -9 -10.891 5.207 1 94.25 150 VAL B C 1
ATOM 3693 O O . VAL B 1 150 ? -8.375 -9.836 5.156 1 94.25 150 VAL B O 1
ATOM 3696 N N . ALA B 1 151 ? -9.023 -11.719 4.215 1 92.94 151 ALA B N 1
ATOM 3697 C CA . ALA B 1 151 ? -8.195 -11.57 3.018 1 92.94 151 ALA B CA 1
ATOM 3698 C C . ALA B 1 151 ? -8.625 -10.352 2.207 1 92.94 151 ALA B C 1
ATOM 3700 O O . ALA B 1 151 ? -7.836 -9.82 1.42 1 92.94 151 ALA B O 1
ATOM 3701 N N . LEU B 1 152 ? -9.875 -9.883 2.385 1 94.56 152 LEU B N 1
ATOM 3702 C CA . LEU B 1 152 ? -10.305 -8.672 1.699 1 94.56 152 LEU B CA 1
ATOM 3703 C C . LEU B 1 152 ? -9.422 -7.484 2.082 1 94.56 152 LEU B C 1
ATOM 3705 O O . LEU B 1 152 ? -9.234 -6.562 1.284 1 94.56 152 LEU B O 1
ATOM 3709 N N . VAL B 1 153 ? -8.883 -7.527 3.307 1 93.12 153 VAL B N 1
ATOM 3710 C CA . VAL B 1 153 ? -8.039 -6.434 3.777 1 93.12 153 VAL B CA 1
ATOM 3711 C C . VAL B 1 153 ? -6.57 -6.785 3.547 1 93.12 153 VAL B C 1
ATOM 3713 O O . VAL B 1 153 ? -5.824 -6 2.949 1 93.12 153 VAL B O 1
ATOM 3716 N N . THR B 1 154 ? -6.148 -7.984 3.883 1 87.19 154 THR B N 1
ATOM 3717 C CA . THR B 1 154 ? -4.734 -8.336 3.963 1 87.19 154 THR B CA 1
ATOM 3718 C C . THR B 1 154 ? -4.168 -8.617 2.574 1 87.19 154 THR B C 1
ATOM 3720 O O . THR B 1 154 ? -2.951 -8.578 2.375 1 87.19 154 THR B O 1
ATOM 3723 N N . SER B 1 155 ? -5.07 -8.852 1.591 1 84 155 SER B N 1
ATOM 3724 C CA . SER B 1 155 ? -4.598 -9.172 0.248 1 84 155 SER B CA 1
ATOM 3725 C C . SER B 1 155 ? -4.777 -7.996 -0.703 1 84 155 SER B C 1
ATOM 3727 O O . SER B 1 155 ? -4.594 -8.133 -1.914 1 84 155 SER B O 1
ATOM 3729 N N . ASN B 1 156 ? -5.246 -6.91 -0.167 1 79.25 156 ASN B N 1
ATOM 3730 C CA . ASN B 1 156 ? -5.523 -5.742 -0.999 1 79.25 156 ASN B CA 1
ATOM 3731 C C . ASN B 1 156 ? -4.484 -4.645 -0.789 1 79.25 156 ASN B C 1
ATOM 3733 O O . ASN B 1 156 ? -4.84 -3.477 -0.609 1 79.25 156 ASN B O 1
ATOM 3737 N N . GLU B 1 157 ? -3.242 -5.051 -0.933 1 75.5 157 GLU B N 1
ATOM 3738 C CA . GLU B 1 157 ? -2.191 -4.078 -0.664 1 75.5 157 GLU B CA 1
ATOM 3739 C C . GLU B 1 157 ? -1.901 -3.223 -1.896 1 75.5 157 GLU B C 1
ATOM 3741 O O . GLU B 1 157 ? -1.343 -2.131 -1.784 1 75.5 157 GLU B O 1
ATOM 3746 N N . GLY B 1 158 ? -2.338 -3.691 -3.096 1 77.12 158 GLY B N 1
ATOM 3747 C CA . GLY B 1 158 ? -2.174 -2.898 -4.305 1 77.12 158 GLY B CA 1
ATOM 3748 C C . GLY B 1 158 ? -2.908 -1.571 -4.25 1 77.12 158 GLY B C 1
ATOM 3749 O O . GLY B 1 158 ? -2.377 -0.544 -4.68 1 77.12 158 GLY B O 1
ATOM 3750 N N . LYS B 1 159 ? -4.094 -1.64 -3.801 1 86.62 159 LYS B N 1
ATOM 3751 C CA . LYS B 1 159 ? -4.918 -0.488 -3.445 1 86.62 159 LYS B CA 1
ATOM 3752 C C . LYS B 1 159 ? -5.672 -0.736 -2.143 1 86.62 159 LYS B C 1
ATOM 3754 O O . LYS B 1 159 ? -6.781 -1.278 -2.156 1 86.62 159 LYS B O 1
ATOM 3759 N N . PRO B 1 160 ? -5.137 -0.281 -1.16 1 88.44 160 PRO B N 1
ATOM 3760 C CA . PRO B 1 160 ? -5.723 -0.6 0.144 1 88.44 160 PRO B CA 1
ATOM 3761 C C . PRO B 1 160 ? -7.164 -0.115 0.278 1 88.44 160 PRO B C 1
ATOM 3763 O O . PRO B 1 160 ? -7.527 0.913 -0.299 1 88.44 160 PRO B O 1
ATOM 3766 N N . LEU B 1 161 ? -7.934 -0.907 1.068 1 93.75 161 LEU B N 1
ATOM 3767 C CA . LEU B 1 161 ? -9.297 -0.494 1.381 1 93.75 161 LEU B CA 1
ATOM 3768 C C . LEU B 1 161 ? -9.305 0.812 2.17 1 93.75 161 LEU B C 1
ATOM 3770 O O . LEU B 1 161 ? -8.406 1.052 2.986 1 93.75 161 LEU B O 1
ATOM 3774 N N . THR B 1 162 ? -10.289 1.612 1.918 1 93.56 162 THR B N 1
ATOM 3775 C CA . THR B 1 162 ? -10.484 2.84 2.684 1 93.56 162 THR B CA 1
ATOM 3776 C C . THR B 1 162 ? -10.984 2.527 4.09 1 93.56 162 THR B C 1
ATOM 3778 O O . THR B 1 162 ? -11.43 1.412 4.363 1 93.56 162 THR B O 1
ATOM 3781 N N . PRO B 1 163 ? -10.914 3.531 4.934 1 95.06 163 PRO B N 1
ATOM 3782 C CA . PRO B 1 163 ? -11.445 3.309 6.281 1 95.06 163 PRO B CA 1
ATOM 3783 C C . PRO B 1 163 ? -12.914 2.879 6.27 1 95.06 163 PRO B C 1
ATOM 3785 O O . PRO B 1 163 ? -13.32 2.029 7.07 1 95.06 163 PRO B O 1
ATOM 3788 N N . PHE B 1 164 ? -13.641 3.402 5.352 1 96.19 164 PHE B N 1
ATOM 3789 C CA . PHE B 1 164 ? -15.039 3.008 5.23 1 96.19 164 PHE B CA 1
ATOM 3790 C C . PHE B 1 164 ? -15.156 1.534 4.859 1 96.19 164 PHE B C 1
ATOM 3792 O O . PHE B 1 164 ? -15.883 0.78 5.512 1 96.19 164 PHE B O 1
ATOM 3799 N N . GLU B 1 165 ? -14.469 1.097 3.893 1 96.69 165 GLU B N 1
ATOM 3800 C CA . GLU B 1 165 ? -14.484 -0.286 3.424 1 96.69 165 GLU B CA 1
ATOM 3801 C C . GLU B 1 165 ? -13.961 -1.238 4.496 1 96.69 165 GLU B C 1
ATOM 3803 O O . GLU B 1 165 ? -14.555 -2.293 4.738 1 96.69 165 GLU B O 1
ATOM 3808 N N . LYS B 1 166 ? -12.891 -0.847 5.152 1 97.38 166 LYS B N 1
ATOM 3809 C CA . LYS B 1 166 ? -12.336 -1.652 6.234 1 97.38 166 LYS B CA 1
ATOM 3810 C C . LYS B 1 166 ? -13.336 -1.786 7.387 1 97.38 166 LYS B C 1
ATOM 3812 O O . LYS B 1 166 ? -13.383 -2.822 8.055 1 97.38 166 LYS B O 1
ATOM 3817 N N . GLY B 1 167 ? -14.047 -0.653 7.605 1 98.19 167 GLY B N 1
ATOM 3818 C CA . GLY B 1 167 ? -15.062 -0.707 8.641 1 98.19 167 GLY B CA 1
ATOM 3819 C C . GLY B 1 167 ? -16.109 -1.782 8.398 1 98.19 167 GLY B C 1
ATOM 3820 O O . GLY B 1 167 ? -16.531 -2.465 9.336 1 98.19 167 GLY B O 1
ATOM 3821 N N . ILE B 1 168 ? -16.484 -1.937 7.168 1 97.75 168 ILE B N 1
ATOM 3822 C CA . ILE B 1 168 ? -17.453 -2.967 6.801 1 97.75 168 ILE B CA 1
ATOM 3823 C C . ILE B 1 168 ? -16.891 -4.348 7.133 1 97.75 168 ILE B C 1
ATOM 3825 O O . ILE B 1 168 ? -17.578 -5.18 7.727 1 97.75 168 ILE B O 1
ATOM 3829 N N . VAL B 1 169 ? -15.641 -4.566 6.801 1 98 169 VAL B N 1
ATOM 3830 C CA . VAL B 1 169 ? -14.992 -5.848 7.043 1 98 169 VAL B CA 1
ATOM 3831 C C . VAL B 1 169 ? -14.93 -6.121 8.547 1 98 169 VAL B C 1
ATOM 3833 O O . VAL B 1 169 ? -15.234 -7.23 8.992 1 98 169 VAL B O 1
ATOM 3836 N N . CYS B 1 170 ? -14.602 -5.094 9.312 1 98.19 170 CYS B N 1
ATOM 3837 C CA . CYS B 1 170 ? -14.516 -5.25 10.758 1 98.19 170 CYS B CA 1
ATOM 3838 C C . CYS B 1 170 ? -15.883 -5.609 11.344 1 98.19 170 CYS B C 1
ATOM 3840 O O . CYS B 1 170 ? -15.977 -6.496 12.195 1 98.19 170 CYS B O 1
ATOM 3842 N N . LYS B 1 171 ? -16.828 -4.902 10.859 1 97.69 171 LYS B N 1
ATOM 3843 C CA . LYS B 1 171 ? -18.172 -5.164 11.359 1 97.69 171 LYS B CA 1
ATOM 3844 C C . LYS B 1 171 ? -18.625 -6.578 11.016 1 97.69 171 LYS B C 1
ATOM 3846 O O . LYS B 1 171 ? -19.25 -7.258 11.828 1 97.69 171 LYS B O 1
ATOM 3851 N N . ARG B 1 172 ? -18.312 -7.016 9.797 1 97.25 172 ARG B N 1
ATOM 3852 C CA . ARG B 1 172 ? -18.625 -8.383 9.383 1 97.25 172 ARG B CA 1
ATOM 3853 C C . ARG B 1 172 ? -17.953 -9.391 10.305 1 97.25 172 ARG B C 1
ATOM 3855 O O . ARG B 1 172 ? -18.594 -10.344 10.758 1 97.25 172 ARG B O 1
ATOM 3862 N N . LEU B 1 173 ? -16.719 -9.203 10.578 1 97.56 173 LEU B N 1
ATOM 3863 C CA . LEU B 1 173 ? -15.953 -10.125 11.414 1 97.56 173 LEU B CA 1
ATOM 3864 C C . LEU B 1 173 ? -16.5 -10.133 12.844 1 97.56 173 LEU B C 1
ATOM 3866 O O . LEU B 1 173 ? -16.562 -11.188 13.477 1 97.56 173 LEU B O 1
ATOM 3870 N N . GLU B 1 174 ? -16.875 -8.969 13.305 1 97.38 174 GLU B N 1
ATOM 3871 C CA . GLU B 1 174 ? -17.547 -8.898 14.602 1 97.38 174 GLU B CA 1
ATOM 3872 C C . GLU B 1 174 ? -18.828 -9.727 14.602 1 97.38 174 GLU B C 1
ATOM 3874 O O . GLU B 1 174 ? -19.109 -10.438 15.57 1 97.38 174 GLU B O 1
ATOM 3879 N N . GLY B 1 175 ? -19.516 -9.602 13.508 1 96.31 175 GLY B N 1
ATOM 3880 C CA . GLY B 1 175 ? -20.734 -10.367 13.359 1 96.31 175 GLY B CA 1
ATOM 3881 C C . GLY B 1 175 ? -20.5 -11.867 13.367 1 96.31 175 GLY B C 1
ATOM 3882 O O . GLY B 1 175 ? -21.406 -12.641 13.711 1 96.31 175 GLY B O 1
ATOM 3883 N N . TYR B 1 176 ? -19.359 -12.289 12.922 1 96.25 176 TYR B N 1
ATOM 3884 C CA . TYR B 1 176 ? -18.984 -13.703 12.922 1 96.25 176 TYR B CA 1
ATOM 3885 C C . TYR B 1 176 ? -18.562 -14.164 14.312 1 96.25 176 TYR B C 1
ATOM 3887 O O . TYR B 1 176 ? -18.266 -15.344 14.516 1 96.25 176 TYR B O 1
ATOM 3895 N N . GLY B 1 177 ? -18.453 -13.242 15.289 1 96.19 177 GLY B N 1
ATOM 3896 C CA . GLY B 1 177 ? -18.172 -13.609 16.672 1 96.19 177 GLY B CA 1
ATOM 3897 C C . GLY B 1 177 ? -16.75 -13.273 17.094 1 96.19 177 GLY B C 1
ATOM 3898 O O . GLY B 1 177 ? -16.328 -13.617 18.188 1 96.19 177 GLY B O 1
ATOM 3899 N N . MET B 1 178 ? -16.016 -12.586 16.312 1 96.75 178 MET B N 1
ATOM 3900 C CA . MET B 1 178 ? -14.641 -12.25 16.656 1 96.75 178 MET B CA 1
ATOM 3901 C C . MET B 1 178 ? -14.586 -11.016 17.547 1 96.75 178 MET B C 1
ATOM 3903 O O . MET B 1 178 ? -15.336 -10.062 17.328 1 96.75 178 MET B O 1
ATOM 3907 N N . GLU B 1 179 ? -13.633 -11.047 18.422 1 97.75 179 GLU B N 1
ATOM 3908 C CA . GLU B 1 179 ? -13.406 -9.898 19.297 1 97.75 179 GLU B CA 1
ATOM 3909 C C . GLU B 1 179 ? -12.414 -8.922 18.672 1 97.75 179 GLU B C 1
ATOM 3911 O O . GLU B 1 179 ? -11.703 -9.273 17.719 1 97.75 179 GLU B O 1
ATOM 3916 N N . ILE B 1 180 ? -12.375 -7.773 19.234 1 97.75 180 ILE B N 1
ATOM 3917 C CA . ILE B 1 180 ? -11.586 -6.668 18.688 1 97.75 180 ILE B CA 1
ATOM 3918 C C . ILE B 1 180 ? -10.125 -7.082 18.578 1 97.75 180 ILE B C 1
ATOM 3920 O O . ILE B 1 180 ? -9.492 -6.879 17.547 1 97.75 180 ILE B O 1
ATOM 3924 N N . ASP B 1 181 ? -9.617 -7.734 19.547 1 96.56 181 ASP B N 1
ATOM 3925 C CA . ASP B 1 181 ? -8.203 -8.109 19.562 1 96.56 181 ASP B CA 1
ATOM 3926 C C . ASP B 1 181 ? -7.906 -9.156 18.484 1 96.56 181 ASP B C 1
ATOM 3928 O O . ASP B 1 181 ? -6.848 -9.125 17.859 1 96.56 181 ASP B O 1
ATOM 3932 N N . GLU B 1 182 ? -8.805 -10.039 18.328 1 95.88 182 GLU B N 1
ATOM 3933 C CA . GLU B 1 182 ? -8.648 -11.055 17.297 1 95.88 182 GLU B CA 1
ATOM 3934 C C . GLU B 1 182 ? -8.688 -10.438 15.906 1 95.88 182 GLU B C 1
ATOM 3936 O O . GLU B 1 182 ? -7.863 -10.766 15.047 1 95.88 182 GLU B O 1
ATOM 3941 N N . ILE B 1 183 ? -9.641 -9.508 15.688 1 97.44 183 ILE B N 1
ATOM 3942 C CA . ILE B 1 183 ? -9.742 -8.805 14.414 1 97.44 183 ILE B CA 1
ATOM 3943 C C . ILE B 1 183 ? -8.453 -8.039 14.141 1 97.44 183 ILE B C 1
ATOM 3945 O O . ILE B 1 183 ? -7.902 -8.109 13.039 1 97.44 183 ILE B O 1
ATOM 3949 N N . ALA B 1 184 ? -7.957 -7.34 15.156 1 95.56 184 ALA B N 1
ATOM 3950 C CA . ALA B 1 184 ? -6.723 -6.562 15.055 1 95.56 184 ALA B CA 1
ATOM 3951 C C . ALA B 1 184 ? -5.551 -7.445 14.633 1 95.56 184 ALA B C 1
ATOM 3953 O O . ALA B 1 184 ? -4.812 -7.109 13.703 1 95.56 184 ALA B O 1
ATOM 3954 N N . SER B 1 185 ? -5.461 -8.57 15.227 1 90.44 185 SER B N 1
ATOM 3955 C CA . SER B 1 185 ? -4.371 -9.5 14.953 1 90.44 185 SER B CA 1
ATOM 3956 C C . SER B 1 185 ? -4.465 -10.062 13.531 1 90.44 185 SER B C 1
ATOM 3958 O O . SER B 1 185 ? -3.473 -10.094 12.805 1 90.44 185 SER B O 1
ATOM 3960 N N . ARG B 1 186 ? -5.668 -10.406 13.117 1 90.81 186 ARG B N 1
ATOM 3961 C CA . ARG B 1 186 ? -5.855 -11.055 11.828 1 90.81 186 ARG B CA 1
ATOM 3962 C C . ARG B 1 186 ? -5.715 -10.055 10.688 1 90.81 186 ARG B C 1
ATOM 3964 O O . ARG B 1 186 ? -5.215 -10.391 9.609 1 90.81 186 ARG B O 1
ATOM 3971 N N . LEU B 1 187 ? -6.121 -8.805 10.93 1 92.69 187 LEU B N 1
ATOM 3972 C CA . LEU B 1 187 ? -6.051 -7.785 9.891 1 92.69 187 LEU B CA 1
ATOM 3973 C C . LEU B 1 187 ? -4.723 -7.043 9.945 1 92.69 187 LEU B C 1
ATOM 3975 O O . LEU B 1 187 ? -4.41 -6.25 9.047 1 92.69 187 LEU B O 1
ATOM 3979 N N . LYS B 1 188 ? -3.98 -7.203 10.875 1 84.44 188 LYS B N 1
ATOM 3980 C CA . LYS B 1 188 ? -2.682 -6.559 11.062 1 84.44 188 LYS B CA 1
ATOM 3981 C C . LYS B 1 188 ? -2.836 -5.051 11.227 1 84.44 188 LYS B C 1
ATOM 3983 O O . LYS B 1 188 ? -2.129 -4.273 10.578 1 84.44 188 LYS B O 1
ATOM 3988 N N . ILE B 1 189 ? -3.832 -4.707 12.047 1 89.12 189 ILE B N 1
ATOM 3989 C CA . ILE B 1 189 ? -4.023 -3.312 12.43 1 89.12 189 ILE B CA 1
ATOM 3990 C C . ILE B 1 189 ? -4.219 -3.217 13.945 1 89.12 189 ILE B C 1
ATOM 3992 O O . ILE B 1 189 ? -4.363 -4.234 14.625 1 89.12 189 ILE B O 1
ATOM 3996 N N . SER B 1 190 ? -4.152 -2.074 14.477 1 92.25 190 SER B N 1
ATOM 3997 C CA . SER B 1 190 ? -4.227 -1.906 15.93 1 92.25 190 SER B CA 1
ATOM 3998 C C . SER B 1 190 ? -5.652 -2.102 16.438 1 92.25 190 SER B C 1
ATOM 4000 O O . SER B 1 190 ? -6.617 -1.823 15.719 1 92.25 190 SER B O 1
ATOM 4002 N N . ALA B 1 191 ? -5.723 -2.557 17.688 1 95.81 191 ALA B N 1
ATOM 4003 C CA . ALA B 1 191 ? -7.027 -2.689 18.328 1 95.81 191 ALA B CA 1
ATOM 4004 C C . ALA B 1 191 ? -7.734 -1.341 18.406 1 95.81 191 ALA B C 1
ATOM 4006 O O . ALA B 1 191 ? -8.953 -1.261 18.234 1 95.81 191 ALA B O 1
ATOM 4007 N N . LEU B 1 192 ? -6.965 -0.308 18.641 1 93.88 192 LEU B N 1
ATOM 4008 C CA . LEU B 1 192 ? -7.52 1.04 18.703 1 93.88 192 LEU B CA 1
ATOM 4009 C C . LEU B 1 192 ? -8.164 1.42 17.375 1 93.88 192 LEU B C 1
ATOM 4011 O O . LEU B 1 192 ? -9.273 1.959 17.344 1 93.88 192 LEU B O 1
ATOM 4015 N N . TYR B 1 193 ? -7.52 1.111 16.312 1 94.81 193 TYR B N 1
ATOM 4016 C CA . TYR B 1 193 ? -8.039 1.425 14.992 1 94.81 193 TYR B CA 1
ATOM 4017 C C . TYR B 1 193 ? -9.266 0.581 14.672 1 94.81 193 TYR B C 1
ATOM 4019 O O . TYR B 1 193 ? -10.234 1.073 14.078 1 94.81 193 TYR B O 1
ATOM 4027 N N . VAL B 1 194 ? -9.258 -0.697 15.031 1 97.81 194 VAL B N 1
ATOM 4028 C CA . VAL B 1 194 ? -10.438 -1.539 14.867 1 97.81 194 VAL B CA 1
ATOM 4029 C C . VAL B 1 194 ? -11.625 -0.909 15.594 1 97.81 194 VAL B C 1
ATOM 4031 O O . VAL B 1 194 ? -12.727 -0.832 15.039 1 97.81 194 VAL B O 1
ATOM 4034 N N . GLY B 1 195 ? -11.344 -0.467 16.828 1 97.31 195 GLY B N 1
ATOM 4035 C CA . GLY B 1 195 ? -12.398 0.208 17.562 1 97.31 195 GLY B CA 1
ATOM 4036 C C . GLY B 1 195 ? -12.953 1.417 16.828 1 97.31 195 GLY B C 1
ATOM 4037 O O . GLY B 1 195 ? -14.172 1.615 16.797 1 97.31 195 GLY B O 1
ATOM 4038 N N . GLN B 1 196 ? -12.094 2.158 16.25 1 95.69 196 GLN B N 1
ATOM 4039 C CA . GLN B 1 196 ? -12.508 3.334 15.484 1 95.69 196 GLN B CA 1
ATOM 4040 C C . GLN B 1 196 ? -13.352 2.939 14.273 1 95.69 196 GLN B C 1
ATOM 4042 O O . GLN B 1 196 ? -14.359 3.588 13.977 1 95.69 196 GLN B O 1
ATOM 4047 N N . LEU B 1 197 ? -12.961 1.941 13.641 1 97.81 197 LEU B N 1
ATOM 4048 C CA . LEU B 1 197 ? -13.664 1.487 12.445 1 97.81 197 LEU B CA 1
ATOM 4049 C C . LEU B 1 197 ? -15.055 0.973 12.805 1 97.81 197 LEU B C 1
ATOM 4051 O O . LEU B 1 197 ? -16.016 1.228 12.078 1 97.81 197 LEU B O 1
ATOM 4055 N N . LEU B 1 198 ? -15.133 0.26 13.914 1 97.94 198 LEU B N 1
ATOM 4056 C CA . LEU B 1 198 ? -16.422 -0.245 14.359 1 97.94 198 LEU B CA 1
ATOM 4057 C C . LEU B 1 198 ? -17.344 0.9 14.781 1 97.94 198 LEU B C 1
ATOM 4059 O O . LEU B 1 198 ? -18.547 0.872 14.5 1 97.94 198 LEU B O 1
ATOM 4063 N N . ARG B 1 199 ? -16.75 1.884 15.398 1 97.56 199 ARG B N 1
ATOM 4064 C CA . ARG B 1 199 ? -17.531 3.064 15.758 1 97.56 199 ARG B CA 1
ATOM 4065 C C . ARG B 1 199 ? -18.031 3.791 14.508 1 97.56 199 ARG B C 1
ATOM 4067 O O . ARG B 1 199 ? -19.156 4.293 14.477 1 97.56 199 ARG B O 1
ATOM 4074 N N . LEU B 1 200 ? -17.219 3.832 13.531 1 97.69 200 LEU B N 1
ATOM 4075 C CA . LEU B 1 200 ? -17.609 4.441 12.266 1 97.69 200 LEU B CA 1
ATOM 4076 C C . LEU B 1 200 ? -18.844 3.77 11.688 1 97.69 200 LEU B C 1
ATOM 4078 O O . LEU B 1 200 ? -19.75 4.445 11.18 1 97.69 200 LEU B O 1
ATOM 4082 N N . MET B 1 201 ? -18.891 2.422 11.797 1 97.06 201 MET B N 1
ATOM 4083 C CA . MET B 1 201 ? -20.016 1.661 11.258 1 97.06 201 MET B CA 1
ATOM 4084 C C . MET B 1 201 ? -21.266 1.867 12.102 1 97.06 201 MET B C 1
ATOM 4086 O O . MET B 1 201 ? -22.375 1.527 11.672 1 97.06 201 MET B O 1
ATOM 4090 N N . GLY B 1 202 ? -21.094 2.459 13.234 1 95.25 202 GLY B N 1
ATOM 4091 C CA . GLY B 1 202 ? -22.219 2.738 14.102 1 95.25 202 GLY B CA 1
ATOM 4092 C C . GLY B 1 202 ? -22.75 4.152 13.961 1 95.25 202 GLY B C 1
ATOM 4093 O O . GLY B 1 202 ? -23.766 4.508 14.57 1 95.25 202 GLY B O 1
ATOM 4094 N N . LEU B 1 203 ? -22.156 4.934 13.18 1 96.31 203 LEU B N 1
ATOM 4095 C CA . LEU B 1 203 ? -22.594 6.309 12.969 1 96.31 203 LEU B CA 1
ATOM 4096 C C . LEU B 1 203 ? -23.906 6.352 12.188 1 96.31 203 LEU B C 1
ATOM 4098 O O . LEU B 1 203 ? -24.266 5.375 11.531 1 96.31 203 LEU B O 1
ATOM 4102 N N . PRO B 1 204 ? -24.531 7.477 12.273 1 94.88 204 PRO B N 1
ATOM 4103 C CA . PRO B 1 204 ? -25.719 7.629 11.438 1 94.88 204 PRO B CA 1
ATOM 4104 C C . PRO B 1 204 ? -25.438 7.414 9.953 1 94.88 204 PRO B C 1
ATOM 4106 O O . PRO B 1 204 ? -24.359 7.781 9.469 1 94.88 204 PRO B O 1
ATOM 4109 N N . GLY B 1 205 ? -26.391 6.852 9.258 1 93.94 205 GLY B N 1
ATOM 4110 C CA . GLY B 1 205 ? -26.25 6.469 7.867 1 93.94 205 GLY B CA 1
ATOM 4111 C C . GLY B 1 205 ? -25.766 7.602 6.984 1 93.94 205 GLY B C 1
ATOM 4112 O O . GLY B 1 205 ? -24.906 7.398 6.113 1 93.94 205 GLY B O 1
ATOM 4113 N N . LYS B 1 206 ? -26.297 8.688 7.266 1 93.56 206 LYS B N 1
ATOM 4114 C CA . LYS B 1 206 ? -25.938 9.852 6.449 1 93.56 206 LYS B CA 1
ATOM 4115 C C . LYS B 1 206 ? -24.469 10.195 6.598 1 93.56 206 LYS B C 1
ATOM 4117 O O . LYS B 1 206 ? -23.812 10.578 5.625 1 93.56 206 LYS B O 1
ATOM 4122 N N . ILE B 1 207 ? -23.938 10.039 7.734 1 94.81 207 ILE B N 1
ATOM 4123 C CA . ILE B 1 207 ? -22.531 10.32 7.977 1 94.81 207 ILE B CA 1
ATOM 4124 C C . ILE B 1 207 ? -21.672 9.258 7.309 1 94.81 207 ILE B C 1
ATOM 4126 O O . ILE B 1 207 ? -20.656 9.57 6.672 1 94.81 207 ILE B O 1
ATOM 4130 N N . ARG B 1 208 ? -22.031 8 7.465 1 95.81 208 ARG B N 1
ATOM 4131 C CA . ARG B 1 208 ? -21.312 6.922 6.809 1 95.81 208 ARG B CA 1
ATOM 4132 C C . ARG B 1 208 ? -21.266 7.125 5.297 1 95.81 208 ARG B C 1
ATOM 4134 O O . ARG B 1 208 ? -20.234 6.883 4.66 1 95.81 208 ARG B O 1
ATOM 4141 N N . LYS B 1 209 ? -22.359 7.609 4.773 1 94 209 LYS B N 1
ATOM 4142 C CA . LYS B 1 209 ? -22.422 7.883 3.34 1 94 209 LYS B CA 1
ATOM 4143 C C . LYS B 1 209 ? -21.438 8.992 2.955 1 94 209 LYS B C 1
ATOM 4145 O O . LYS B 1 209 ? -20.75 8.898 1.934 1 94 209 LYS B O 1
ATOM 4150 N N . MET B 1 210 ? -21.359 10.039 3.766 1 92.5 210 MET B N 1
ATOM 4151 C CA . MET B 1 210 ? -20.422 11.133 3.516 1 92.5 210 MET B CA 1
ATOM 4152 C C . MET B 1 210 ? -18.984 10.625 3.518 1 92.5 210 MET B C 1
ATOM 4154 O O . MET B 1 210 ? -18.156 11.07 2.715 1 92.5 210 MET B O 1
ATOM 4158 N N . VAL B 1 211 ? -18.719 9.711 4.406 1 94 211 VAL B N 1
ATOM 4159 C CA . VAL B 1 211 ? -17.375 9.133 4.492 1 94 211 VAL B CA 1
ATOM 4160 C C . VAL B 1 211 ? -17.094 8.289 3.25 1 94 211 VAL B C 1
ATOM 4162 O O . VAL B 1 211 ? -16.016 8.383 2.656 1 94 211 VAL B O 1
ATOM 4165 N N . GLN B 1 212 ? -18.078 7.512 2.893 1 93.75 212 GLN B N 1
ATOM 4166 C CA . GLN B 1 212 ? -17.938 6.68 1.702 1 93.75 212 GLN B CA 1
ATOM 4167 C C . GLN B 1 212 ? -17.656 7.531 0.467 1 93.75 212 GLN B C 1
ATOM 4169 O O . GLN B 1 212 ? -16.859 7.148 -0.386 1 93.75 212 GLN B O 1
ATOM 4174 N N . GLU B 1 213 ? -18.25 8.68 0.417 1 91.06 213 GLU B N 1
ATOM 4175 C CA . GLU B 1 213 ? -18.141 9.562 -0.742 1 91.06 213 GLU B CA 1
ATOM 4176 C C . GLU B 1 213 ? -16.875 10.422 -0.66 1 91.06 213 GLU B C 1
ATOM 4178 O O . GLU B 1 213 ? -16.594 11.211 -1.57 1 91.06 213 GLU B O 1
ATOM 4183 N N . GLY B 1 214 ? -16.234 10.352 0.42 1 89.06 214 GLY B N 1
ATOM 4184 C CA . GLY B 1 214 ? -15.008 11.117 0.577 1 89.06 214 GLY B CA 1
ATOM 4185 C C . GLY B 1 214 ? -15.25 12.562 0.96 1 89.06 214 GLY B C 1
ATOM 4186 O O . GLY B 1 214 ? -14.344 13.391 0.904 1 89.06 214 GLY B O 1
ATOM 4187 N N . LYS B 1 215 ? -16.422 12.898 1.328 1 88.44 215 LYS B N 1
ATOM 4188 C CA . LYS B 1 215 ? -16.766 14.266 1.705 1 88.44 215 LYS B CA 1
ATOM 4189 C C . LYS B 1 215 ? -16.172 14.625 3.064 1 88.44 215 LYS B C 1
ATOM 4191 O O . LYS B 1 215 ? -15.961 15.805 3.365 1 88.44 215 LYS B O 1
ATOM 4196 N N . ILE B 1 216 ? -15.977 13.578 3.875 1 90.38 216 ILE B N 1
ATOM 4197 C CA . ILE B 1 216 ? -15.359 13.75 5.184 1 90.38 216 ILE B CA 1
ATOM 4198 C C . ILE B 1 216 ? -14.531 12.516 5.535 1 90.38 216 ILE B C 1
ATOM 4200 O O . ILE B 1 216 ? -14.875 11.398 5.137 1 90.38 216 ILE B O 1
ATOM 4204 N N . SER B 1 217 ? -13.445 12.766 6.188 1 91.75 217 SER B N 1
ATOM 4205 C CA . SER B 1 217 ? -12.625 11.641 6.609 1 91.75 217 SER B CA 1
ATOM 4206 C C . SER B 1 217 ? -13.273 10.875 7.762 1 91.75 217 SER B C 1
ATOM 4208 O O . SER B 1 217 ? -14.109 11.43 8.484 1 91.75 217 SER B O 1
ATOM 4210 N N . ALA B 1 218 ? -12.852 9.672 7.902 1 92.69 218 ALA B N 1
ATOM 4211 C CA . ALA B 1 218 ? -13.344 8.859 9.008 1 92.69 218 ALA B CA 1
ATOM 4212 C C . ALA B 1 218 ? -13.016 9.508 10.352 1 92.69 218 ALA B C 1
ATOM 4214 O O . ALA B 1 218 ? -13.867 9.547 11.25 1 92.69 218 ALA B O 1
ATOM 4215 N N . GLU B 1 219 ? -11.836 10.008 10.453 1 89.56 219 GLU B N 1
ATOM 4216 C CA . GLU B 1 219 ? -11.391 10.633 11.695 1 89.56 219 GLU B CA 1
ATOM 4217 C C . GLU B 1 219 ? -12.242 11.859 12.031 1 89.56 219 GLU B C 1
ATOM 4219 O O . GLU B 1 219 ? -12.703 12.008 13.164 1 89.56 219 GLU B O 1
ATOM 4224 N N . ASN B 1 220 ? -12.469 12.633 11.062 1 89.31 220 ASN B N 1
ATOM 4225 C CA . ASN B 1 220 ? -13.258 13.844 11.281 1 89.31 220 ASN B CA 1
ATOM 4226 C C . ASN B 1 220 ? -14.727 13.508 11.555 1 89.31 220 ASN B C 1
ATOM 4228 O O . ASN B 1 220 ? -15.383 14.203 12.336 1 89.31 220 ASN B O 1
ATOM 4232 N N . ALA B 1 221 ? -15.242 12.531 10.906 1 94.12 221 ALA B N 1
ATOM 4233 C CA . ALA B 1 221 ? -16.609 12.086 11.141 1 94.12 221 ALA B CA 1
ATOM 4234 C C . ALA B 1 221 ? -16.797 11.641 12.586 1 94.12 221 ALA B C 1
ATOM 4236 O O . ALA B 1 221 ? -17.766 12.031 13.242 1 94.12 221 ALA B O 1
ATOM 4237 N N . LEU B 1 222 ? -15.875 10.859 13.047 1 93.19 222 LEU B N 1
ATOM 4238 C CA . LEU B 1 222 ? -15.93 10.375 14.422 1 93.19 222 LEU B CA 1
ATOM 4239 C C . LEU B 1 222 ? -15.812 11.531 15.406 1 93.19 222 LEU B C 1
ATOM 4241 O O . LEU B 1 222 ? -16.531 11.57 16.406 1 93.19 222 LEU B O 1
ATOM 4245 N N . ALA B 1 223 ? -14.922 12.422 15.094 1 90.56 223 ALA B N 1
ATOM 4246 C CA . ALA B 1 223 ? -14.742 13.594 15.945 1 90.56 223 ALA B CA 1
ATOM 4247 C C . ALA B 1 223 ? -16.016 14.43 16 1 90.56 223 ALA B C 1
ATOM 4249 O O . ALA B 1 223 ? -16.406 14.906 17.078 1 90.56 223 ALA B O 1
ATOM 4250 N N . ALA B 1 224 ? -16.656 14.594 14.891 1 90.56 224 ALA B N 1
ATOM 4251 C CA . ALA B 1 224 ? -17.891 15.375 14.828 1 90.56 224 ALA B CA 1
ATOM 4252 C C . ALA B 1 224 ? -19 14.719 15.641 1 90.56 224 ALA B C 1
ATOM 4254 O O . ALA B 1 224 ? -19.734 15.398 16.344 1 90.56 224 ALA B O 1
ATOM 4255 N N . GLN B 1 225 ? -19.094 13.43 15.492 1 93.31 225 GLN B N 1
ATOM 4256 C CA . GLN B 1 225 ? -20.109 12.711 16.25 1 93.31 225 GLN B CA 1
ATOM 4257 C C . GLN B 1 225 ? -19.875 12.852 17.75 1 93.31 225 GLN B C 1
ATOM 4259 O O . GLN B 1 225 ? -20.828 13.023 18.516 1 93.31 225 GLN B O 1
ATOM 4264 N N . LYS B 1 226 ? -18.672 12.703 18.109 1 92.12 226 LYS B N 1
ATOM 4265 C CA . LYS B 1 226 ? -18.312 12.844 19.516 1 92.12 226 LYS B CA 1
ATOM 4266 C C . LYS B 1 226 ? -18.641 14.25 20.016 1 92.12 226 LYS B C 1
ATOM 4268 O O . LYS B 1 226 ? -19.188 14.406 21.109 1 92.12 226 LYS B O 1
ATOM 4273 N N . LYS B 1 227 ? -18.406 15.242 19.234 1 89.31 227 LYS B N 1
ATOM 4274 C CA . LYS B 1 227 ? -18.531 16.641 19.641 1 89.31 227 LYS B CA 1
ATOM 4275 C C . LYS B 1 227 ? -20 17.094 19.594 1 89.31 227 LYS B C 1
ATOM 4277 O O . LYS B 1 227 ? -20.453 17.828 20.453 1 89.31 227 LYS B O 1
ATOM 4282 N N . HIS B 1 228 ? -20.75 16.625 18.609 1 91.62 228 HIS B N 1
ATOM 4283 C CA . HIS B 1 228 ? -22.047 17.219 18.344 1 91.62 228 HIS B CA 1
ATOM 4284 C C . HIS B 1 228 ? -23.188 16.234 18.609 1 91.62 228 HIS B C 1
ATOM 4286 O O . HIS B 1 228 ? -24.359 16.594 18.531 1 91.62 228 HIS B O 1
ATOM 4292 N N . GLY B 1 229 ? -22.875 14.992 18.812 1 92.31 229 GLY B N 1
ATOM 4293 C CA . GLY B 1 229 ? -23.875 13.992 19.109 1 92.31 229 GLY B CA 1
ATOM 4294 C C . GLY B 1 229 ? -24.969 13.906 18.062 1 92.31 229 GLY B C 1
ATOM 4295 O O . GLY B 1 229 ? -24.672 13.766 16.875 1 92.31 229 GLY B O 1
ATOM 4296 N N . ASP B 1 230 ? -26.172 14.211 18.5 1 92.44 230 ASP B N 1
ATOM 4297 C CA . ASP B 1 230 ? -27.328 14.055 17.625 1 92.44 230 ASP B CA 1
ATOM 4298 C C . ASP B 1 230 ? -27.344 15.133 16.547 1 92.44 230 ASP B C 1
ATOM 4300 O O . ASP B 1 230 ? -28.047 14.992 15.539 1 92.44 230 ASP B O 1
ATOM 4304 N N . GLN B 1 231 ? -26.625 16.109 16.75 1 93.31 231 GLN B N 1
ATOM 4305 C CA . GLN B 1 231 ? -26.609 17.219 15.797 1 93.31 231 GLN B CA 1
ATOM 4306 C C . GLN B 1 231 ? -25.516 17.031 14.75 1 93.31 231 GLN B C 1
ATOM 4308 O O . GLN B 1 231 ? -25.406 17.828 13.82 1 93.31 231 GLN B O 1
ATOM 4313 N N . ALA B 1 232 ? -24.797 16 14.828 1 92.56 232 ALA B N 1
ATOM 4314 C CA . ALA B 1 232 ? -23.625 15.789 13.977 1 92.56 232 ALA B CA 1
ATOM 4315 C C . ALA B 1 232 ? -24.031 15.742 12.508 1 92.56 232 ALA B C 1
ATOM 4317 O O . ALA B 1 232 ? -23.344 16.312 11.656 1 92.56 232 ALA B O 1
ATOM 4318 N N . VAL B 1 233 ? -25.062 15.148 12.234 1 93.31 233 VAL B N 1
ATOM 4319 C CA . VAL B 1 233 ? -25.516 15.016 10.852 1 93.31 233 VAL B CA 1
ATOM 4320 C C . VAL B 1 233 ? -25.75 16.406 10.25 1 93.31 233 VAL B C 1
ATOM 4322 O O . VAL B 1 233 ? -25.234 16.719 9.18 1 93.31 233 VAL B O 1
ATOM 4325 N N . THR B 1 234 ? -26.5 17.141 11 1 92.19 234 THR B N 1
ATOM 4326 C CA . THR B 1 234 ? -26.859 18.469 10.523 1 92.19 234 THR B CA 1
ATOM 4327 C C . THR B 1 234 ? -25.625 19.328 10.359 1 92.19 234 THR B C 1
ATOM 4329 O O . THR B 1 234 ? -25.484 20.047 9.359 1 92.19 234 THR B O 1
ATOM 4332 N N . VAL B 1 235 ? -24.797 19.25 11.305 1 89.44 235 VAL B N 1
ATOM 4333 C CA . VAL B 1 235 ? -23.578 20.047 11.289 1 89.44 235 VAL B CA 1
ATOM 4334 C C . VAL B 1 235 ? -22.734 19.656 10.078 1 89.44 235 VAL B C 1
ATOM 4336 O O . VAL B 1 235 ? -22.25 20.531 9.352 1 89.44 235 VAL B O 1
ATOM 4339 N N . LEU B 1 236 ? -22.609 18.422 9.82 1 90.5 236 LEU B N 1
ATOM 4340 C CA . LEU B 1 236 ? -21.75 17.938 8.75 1 90.5 236 LEU B CA 1
ATOM 4341 C C . LEU B 1 236 ? -22.375 18.203 7.387 1 90.5 236 LEU B C 1
ATOM 4343 O O . LEU B 1 236 ? -21.672 18.484 6.414 1 90.5 236 LEU B O 1
ATOM 4347 N N . GLU B 1 237 ? -23.672 18.078 7.316 1 88.44 237 GLU B N 1
ATOM 4348 C CA . GLU B 1 237 ? -24.359 18.406 6.07 1 88.44 237 GLU B CA 1
ATOM 4349 C C . GLU B 1 237 ? -24.172 19.875 5.699 1 88.44 237 GLU B C 1
ATOM 4351 O O . GLU B 1 237 ? -23.938 20.188 4.531 1 88.44 237 GLU B O 1
ATOM 4356 N N . THR B 1 238 ? -24.281 20.656 6.66 1 85.75 238 THR B N 1
ATOM 4357 C CA . THR B 1 238 ? -24.078 22.078 6.445 1 85.75 238 THR B CA 1
ATOM 4358 C C . THR B 1 238 ? -22.641 22.375 6.016 1 85.75 238 THR B C 1
ATOM 4360 O O . THR B 1 238 ? -22.406 23.141 5.078 1 85.75 238 THR B O 1
ATOM 4363 N N . ALA B 1 239 ? -21.75 21.75 6.711 1 83.25 239 ALA B N 1
ATOM 4364 C CA . ALA B 1 239 ? -20.328 21.938 6.395 1 83.25 239 ALA B CA 1
ATOM 4365 C C . ALA B 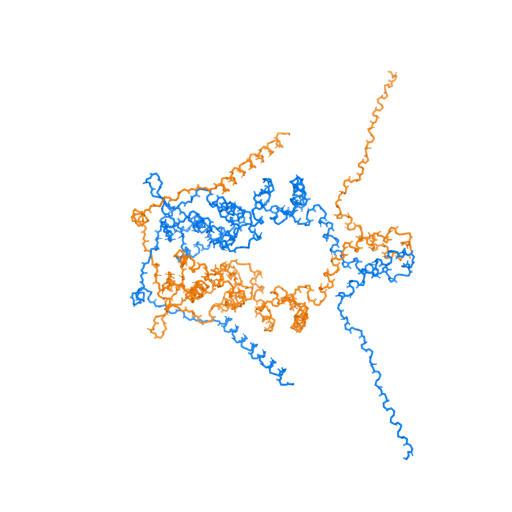1 239 ? -20.031 21.453 4.98 1 83.25 239 ALA B C 1
ATOM 4367 O O . ALA B 1 239 ? -19.25 22.094 4.258 1 83.25 239 ALA B O 1
ATOM 4368 N N . SER B 1 240 ? -20.609 20.359 4.602 1 84 240 SER B N 1
ATOM 4369 C CA . SER B 1 240 ? -20.406 19.797 3.271 1 84 240 SER B CA 1
ATOM 4370 C C . SER B 1 240 ? -20.969 20.703 2.186 1 84 240 SER B C 1
ATOM 4372 O O . SER B 1 240 ? -20.359 20.859 1.129 1 84 240 SER B O 1
ATOM 4374 N N . ALA B 1 241 ? -22.078 21.219 2.475 1 80.44 241 ALA B N 1
ATOM 4375 C CA . ALA B 1 241 ? -22.688 22.141 1.529 1 80.44 241 ALA B CA 1
ATOM 4376 C C . ALA B 1 241 ? -21.844 23.406 1.354 1 80.44 241 ALA B C 1
ATOM 4378 O O . ALA B 1 241 ? -21.688 23.906 0.237 1 80.44 241 ALA B O 1
ATOM 4379 N N . LEU B 1 242 ? -21.328 23.875 2.375 1 75.88 242 LEU B N 1
ATOM 4380 C CA . LEU B 1 242 ? -20.469 25.047 2.334 1 75.88 242 LEU B CA 1
ATOM 4381 C C . LEU B 1 242 ? -19.172 24.75 1.585 1 75.88 242 LEU B C 1
ATOM 4383 O O . LEU B 1 242 ? -18.703 25.578 0.814 1 75.88 242 LEU B O 1
ATOM 4387 N N . ALA B 1 243 ? -18.703 23.625 1.879 1 76.12 243 ALA B N 1
ATOM 4388 C CA . ALA B 1 243 ? -17.484 23.203 1.192 1 76.12 243 ALA B CA 1
ATOM 4389 C C . ALA B 1 243 ? -17.703 23.109 -0.314 1 76.12 243 ALA B C 1
ATOM 4391 O O . ALA B 1 243 ? -16.891 23.594 -1.103 1 76.12 243 ALA B O 1
ATOM 4392 N N . LYS B 1 244 ? -18.766 22.547 -0.678 1 75.25 244 LYS B N 1
ATOM 4393 C CA . LYS B 1 244 ? -19.109 22.406 -2.094 1 75.25 244 LYS B CA 1
ATOM 4394 C C . LYS B 1 244 ? -19.266 23.781 -2.758 1 75.25 244 LYS B C 1
ATOM 4396 O O . LYS B 1 244 ? -18.797 23.984 -3.881 1 75.25 244 LYS B O 1
ATOM 4401 N N . ALA B 1 245 ? -19.828 24.594 -2.053 1 68.19 245 ALA B N 1
ATOM 4402 C CA . ALA B 1 245 ? -20.062 25.953 -2.564 1 68.19 245 ALA B CA 1
ATOM 4403 C C . ALA B 1 245 ? -18.734 26.688 -2.748 1 68.19 245 ALA B C 1
ATOM 4405 O O . ALA B 1 245 ? -18.609 27.547 -3.639 1 68.19 245 ALA B O 1
ATOM 4406 N N . SER B 1 246 ? -17.781 26.344 -1.998 1 69.12 246 SER B N 1
ATOM 4407 C CA . SER B 1 246 ? -16.484 27 -2.076 1 69.12 246 SER B CA 1
ATOM 4408 C C . SER B 1 246 ? -15.539 26.234 -3.006 1 69.12 246 SER B C 1
ATOM 4410 O O . SER B 1 246 ? -14.344 26.516 -3.049 1 69.12 246 SER B O 1
ATOM 4412 N N . GLY B 1 247 ? -16.047 25.203 -3.635 1 70.38 247 GLY B N 1
ATOM 4413 C CA . GLY B 1 247 ? -15.266 24.453 -4.609 1 70.38 247 GLY B CA 1
ATOM 4414 C C . GLY B 1 247 ? -14.414 23.359 -3.986 1 70.38 247 GLY B C 1
ATOM 4415 O O . GLY B 1 247 ? -13.555 22.781 -4.648 1 70.38 247 GLY B O 1
ATOM 4416 N N . LYS B 1 248 ? -14.703 23.188 -2.713 1 65.5 248 LYS B N 1
ATOM 4417 C CA . LYS B 1 248 ? -13.938 22.141 -2.049 1 65.5 248 LYS B CA 1
ATOM 4418 C C . LYS B 1 248 ? -14.688 20.812 -2.074 1 65.5 248 LYS B C 1
ATOM 4420 O O . LYS B 1 248 ? -15.922 20.781 -2.055 1 65.5 248 LYS B O 1
ATOM 4425 N N . THR B 1 249 ? -13.922 19.734 -2.09 1 67.94 249 THR B N 1
ATOM 4426 C CA . THR B 1 249 ? -14.57 18.438 -2.209 1 67.94 249 THR B CA 1
ATOM 4427 C C . THR B 1 249 ? -14.617 17.719 -0.859 1 67.94 249 THR B C 1
ATOM 4429 O O . THR B 1 249 ? -15.352 16.75 -0.687 1 67.94 249 THR B O 1
ATOM 4432 N N . ARG B 1 250 ? -13.797 18.25 0.093 1 71 250 ARG B N 1
ATOM 4433 C CA . ARG B 1 250 ? -13.742 17.516 1.35 1 71 250 ARG B CA 1
ATOM 4434 C C . ARG B 1 250 ? -13.898 18.453 2.543 1 71 250 ARG B C 1
ATOM 4436 O O . ARG B 1 250 ? -13.414 19.578 2.518 1 71 250 ARG B O 1
ATOM 4443 N N . VAL B 1 251 ? -14.758 18.062 3.5 1 68.88 251 VAL B N 1
ATOM 4444 C CA . VAL B 1 251 ? -14.875 18.766 4.777 1 68.88 251 VAL B CA 1
ATOM 4445 C C . VAL B 1 251 ? -13.633 18.5 5.621 1 68.88 251 VAL B C 1
ATOM 4447 O O . VAL B 1 251 ? -13.266 17.344 5.863 1 68.88 251 VAL B O 1
ATOM 4450 N N . THR B 1 252 ? -12.75 19.359 5.664 1 61.66 252 THR B N 1
ATOM 4451 C CA . THR B 1 252 ? -11.586 19.219 6.535 1 61.66 252 THR B CA 1
ATOM 4452 C C . THR B 1 252 ? -11.867 19.812 7.91 1 61.66 252 THR B C 1
ATOM 4454 O O . THR B 1 252 ? -12.906 20.453 8.117 1 61.66 252 THR B O 1
ATOM 4457 N N . GLY B 1 253 ? -11.047 19.219 8.945 1 57.44 253 GLY B N 1
ATOM 4458 C CA . GLY B 1 253 ? -11.203 19.828 10.258 1 57.44 253 GLY B CA 1
ATOM 4459 C C . GLY B 1 253 ? -11.312 21.344 10.203 1 57.44 253 GLY B C 1
ATOM 4460 O O . GLY B 1 253 ? -11.992 21.953 11.023 1 57.44 253 GLY B O 1
ATOM 4461 N N . LYS B 1 254 ? -10.641 21.828 9.125 1 53.44 254 LYS B N 1
ATOM 4462 C CA . LYS B 1 254 ? -10.594 23.281 8.992 1 53.44 254 LYS B CA 1
ATOM 4463 C C . LYS B 1 254 ? -11.945 23.828 8.547 1 53.44 254 LYS B C 1
ATOM 4465 O O . LYS B 1 254 ? -12.242 25 8.758 1 53.44 254 LYS B O 1
ATOM 4470 N N . ASN B 1 255 ? -12.664 22.938 7.875 1 51.22 255 ASN B N 1
ATOM 4471 C CA . ASN B 1 255 ? -13.938 23.406 7.332 1 51.22 255 ASN B CA 1
ATOM 4472 C C . ASN B 1 255 ? -15.094 23.125 8.297 1 51.22 255 ASN B C 1
ATOM 4474 O O . ASN B 1 255 ? -16.266 23.344 7.949 1 51.22 255 ASN B O 1
ATOM 4478 N N . LEU B 1 256 ? -14.75 22.516 9.336 1 49.44 256 LEU B N 1
ATOM 4479 C CA . LEU B 1 256 ? -15.789 22.438 10.359 1 49.44 256 LEU B CA 1
ATOM 4480 C C . LEU B 1 256 ? -16.141 23.812 10.883 1 49.44 256 LEU B C 1
ATOM 4482 O O . LEU B 1 256 ? -15.312 24.719 10.875 1 49.44 256 LEU B O 1
ATOM 4486 N N . PRO B 1 257 ? -17.297 24.125 11.078 1 42.44 257 PRO B N 1
ATOM 4487 C CA . PRO B 1 257 ? -17.594 25.453 11.633 1 42.44 257 PRO B CA 1
ATOM 4488 C C . PRO B 1 257 ? -16.609 25.875 12.719 1 42.44 257 PRO B C 1
ATOM 4490 O O . PRO B 1 257 ? -16.328 25.109 13.641 1 42.44 257 PRO B O 1
ATOM 4493 N N . GLY B 1 258 ? -15.711 26.953 12.469 1 46.66 258 GLY B N 1
ATOM 4494 C CA . GLY B 1 258 ? -14.672 27.453 13.352 1 46.66 258 GLY B CA 1
ATOM 4495 C C . GLY B 1 258 ? -13.273 27.141 12.867 1 46.66 258 GLY B C 1
ATOM 4496 O O . GLY B 1 258 ? -12.297 27.75 13.336 1 46.66 258 GLY B O 1
ATOM 4497 N N . ALA B 1 259 ? -13.133 26.203 12.016 1 51.16 259 ALA B N 1
ATOM 4498 C CA . ALA B 1 259 ? -11.805 25.766 11.586 1 51.16 259 ALA B CA 1
ATOM 4499 C C . ALA B 1 259 ? -11.18 26.766 10.625 1 51.16 259 ALA B C 1
ATOM 4501 O O . ALA B 1 259 ? -9.961 26.984 10.641 1 51.16 259 ALA B O 1
ATOM 4502 N N . GLN B 1 260 ? -11.93 27.266 9.766 1 51.28 260 GLN B N 1
ATOM 4503 C CA . GLN B 1 260 ? -11.398 28.281 8.867 1 51.28 260 GLN B CA 1
ATOM 4504 C C . GLN B 1 260 ? -10.797 29.438 9.656 1 51.28 260 GLN B C 1
ATOM 4506 O O . GLN B 1 260 ? -9.758 29.984 9.281 1 51.28 260 GLN B O 1
ATOM 4511 N N . LEU B 1 261 ? -11.523 29.766 10.688 1 53.41 261 LEU B N 1
ATOM 4512 C CA . LEU B 1 261 ? -10.984 30.797 11.578 1 53.41 261 LEU B CA 1
ATOM 4513 C C . LEU B 1 261 ? -9.594 30.391 12.078 1 53.41 261 LEU B C 1
ATOM 4515 O O . LEU B 1 261 ? -8.672 31.219 12.078 1 53.41 261 LEU B O 1
ATOM 4519 N N . ASP B 1 262 ? -9.492 29.203 12.359 1 59.47 262 ASP B N 1
ATOM 4520 C CA . ASP B 1 262 ? -8.227 28.719 12.906 1 59.47 262 ASP B CA 1
ATOM 4521 C C . ASP B 1 262 ? -7.133 28.734 11.844 1 59.47 262 ASP B C 1
ATOM 4523 O O . ASP B 1 262 ? -5.992 29.109 12.125 1 59.47 262 ASP B O 1
ATOM 4527 N N . LYS B 1 263 ? -7.438 28.453 10.711 1 62.72 263 LYS B N 1
ATOM 4528 C CA . LYS B 1 263 ? -6.477 28.438 9.617 1 62.72 263 LYS B CA 1
ATOM 4529 C C . LYS B 1 263 ? -5.992 29.859 9.289 1 62.72 263 LYS B C 1
ATOM 4531 O O . LYS B 1 263 ? -4.797 30.078 9.109 1 62.72 263 LYS B O 1
ATOM 4536 N N . VAL B 1 264 ? -6.922 30.781 9.164 1 60.12 264 VAL B N 1
ATOM 4537 C CA . VAL B 1 264 ? -6.566 32.156 8.852 1 60.12 264 VAL B CA 1
ATOM 4538 C C . VAL B 1 264 ? -5.758 32.75 9.992 1 60.12 264 VAL B C 1
ATOM 4540 O O . VAL B 1 264 ? -4.773 33.469 9.766 1 60.12 264 VAL B O 1
ATOM 4543 N N . VAL B 1 265 ? -6.125 32.406 11.18 1 64.75 265 VAL B N 1
ATOM 4544 C CA . VAL B 1 265 ? -5.414 32.906 12.352 1 64.75 265 VAL B CA 1
ATOM 4545 C C . VAL B 1 265 ? -3.992 32.344 12.367 1 64.75 265 VAL B C 1
ATOM 4547 O O . VAL B 1 265 ? -3.033 33.062 12.625 1 64.75 265 VAL B O 1
ATOM 4550 N N . LYS B 1 266 ? -3.898 31.156 11.93 1 71.06 266 LYS B N 1
ATOM 4551 C CA . LYS B 1 266 ? -2.578 30.531 11.938 1 71.06 266 LYS B CA 1
ATOM 4552 C C . LYS B 1 266 ? -1.718 31.047 10.789 1 71.06 266 LYS B C 1
ATOM 4554 O O . LYS B 1 266 ? -0.514 31.266 10.953 1 71.06 266 LYS B O 1
ATOM 4559 N N . LYS B 1 267 ? -2.312 31.328 9.734 1 70.25 267 LYS B N 1
ATOM 4560 C CA . LYS B 1 267 ? -1.587 31.859 8.586 1 70.25 267 LYS B CA 1
ATOM 4561 C C . LYS B 1 267 ? -1.045 33.25 8.875 1 70.25 267 LYS B C 1
ATOM 4563 O O . LYS B 1 267 ? 0.04 33.625 8.414 1 70.25 267 LYS B O 1
ATOM 4568 N N . GLN B 1 268 ? -1.742 33.969 9.641 1 70.75 268 GLN B N 1
ATOM 4569 C CA . GLN B 1 268 ? -1.364 35.344 9.922 1 70.75 268 GLN B CA 1
ATOM 4570 C C . GLN B 1 268 ? -0.505 35.438 11.188 1 70.75 268 GLN B C 1
ATOM 4572 O O . GLN B 1 268 ? -0.186 36.531 11.648 1 70.75 268 GLN B O 1
ATOM 4577 N N . ALA B 1 269 ? -0.127 34.25 11.594 1 78.56 269 ALA B N 1
ATOM 4578 C CA . ALA B 1 269 ? 0.556 34.219 12.883 1 78.56 269 ALA B CA 1
ATOM 4579 C C . ALA B 1 269 ? 1.856 35 12.852 1 78.56 269 ALA B C 1
ATOM 4581 O O . ALA B 1 269 ? 2.127 35.812 13.75 1 78.56 269 ALA B O 1
ATOM 4582 N N . PRO B 1 270 ? 2.605 34.906 11.766 1 76.38 270 PRO B N 1
ATOM 4583 C CA . PRO B 1 270 ? 3.832 35.719 11.742 1 76.38 270 PRO B CA 1
ATOM 4584 C C . PRO B 1 270 ? 3.557 37.219 11.703 1 76.38 270 PRO B C 1
ATOM 4586 O O . PRO B 1 270 ? 4.234 38 12.383 1 76.38 270 PRO B O 1
ATOM 4589 N N . ALA B 1 271 ? 2.588 37.594 10.977 1 78.81 271 ALA B N 1
ATOM 4590 C CA . ALA B 1 271 ? 2.229 39 10.898 1 78.81 271 ALA B CA 1
ATOM 4591 C C . ALA B 1 271 ? 1.695 39.5 12.234 1 78.81 271 ALA B C 1
ATOM 4593 O O . ALA B 1 271 ? 1.974 40.656 12.633 1 78.81 271 ALA B O 1
ATOM 4594 N N . MET B 1 272 ? 1.035 38.688 12.906 1 83.5 272 MET B N 1
ATOM 4595 C CA . MET B 1 272 ? 0.495 39.031 14.211 1 83.5 272 MET B CA 1
ATOM 4596 C C . MET B 1 272 ? 1.613 39.219 15.234 1 83.5 272 MET B C 1
ATOM 4598 O O . MET B 1 272 ? 1.594 40.156 16.031 1 83.5 272 MET B O 1
ATOM 4602 N N . ALA B 1 273 ? 2.551 38.344 15.133 1 82.12 273 ALA B N 1
ATOM 4603 C CA . ALA B 1 273 ? 3.693 38.438 16.031 1 82.12 273 ALA B CA 1
ATOM 4604 C C . ALA B 1 273 ? 4.473 39.719 15.789 1 82.12 273 ALA B C 1
ATOM 4606 O O . ALA B 1 273 ? 4.852 40.406 16.734 1 82.12 273 ALA B O 1
ATOM 4607 N N . ASP B 1 274 ? 4.652 40 14.57 1 83.31 274 ASP B N 1
ATOM 4608 C CA . ASP B 1 274 ? 5.352 41.219 14.188 1 83.31 274 ASP B CA 1
ATOM 4609 C C . ASP B 1 274 ? 4.594 42.469 14.664 1 83.31 274 ASP B C 1
ATOM 4611 O O . ASP B 1 274 ? 5.199 43.406 15.141 1 83.31 274 ASP B O 1
ATOM 4615 N N . THR B 1 275 ? 3.318 42.438 14.531 1 85.88 275 THR B N 1
ATOM 4616 C CA . THR B 1 275 ? 2.496 43.562 14.953 1 85.88 275 THR B CA 1
ATOM 4617 C C . THR B 1 275 ? 2.543 43.719 16.469 1 85.88 275 THR B C 1
ATOM 4619 O O . THR B 1 275 ? 2.646 44.844 16.969 1 85.88 275 THR B O 1
ATOM 4622 N N . LEU B 1 276 ? 2.498 42.688 17.125 1 87.44 276 LEU B N 1
ATOM 4623 C CA . LEU B 1 276 ? 2.564 42.75 18.578 1 87.44 276 LEU B CA 1
ATOM 4624 C C . LEU B 1 276 ? 3.908 43.281 19.047 1 87.44 276 LEU B C 1
ATOM 4626 O O . LEU B 1 276 ? 3.973 44.062 20 1 87.44 276 LEU B O 1
ATOM 4630 N N . ARG B 1 277 ? 4.922 42.938 18.344 1 86.31 277 ARG B N 1
ATOM 4631 C CA . ARG B 1 277 ? 6.242 43.469 18.641 1 86.31 277 ARG B CA 1
ATOM 4632 C C . ARG B 1 277 ? 6.289 44.969 18.391 1 86.31 277 ARG B C 1
ATOM 4634 O O . ARG B 1 277 ? 6.891 45.719 19.156 1 86.31 277 ARG B O 1
ATOM 4641 N N . SER B 1 278 ? 5.68 45.344 17.344 1 87.44 278 SER B N 1
ATOM 4642 C CA . SER B 1 278 ? 5.617 46.781 17.016 1 87.44 278 SER B CA 1
ATOM 4643 C C . SER B 1 278 ? 4.832 47.531 18.062 1 87.44 278 SER B C 1
ATOM 4645 O O . SER B 1 278 ? 5.191 48.688 18.406 1 87.44 278 SER B O 1
ATOM 4647 N N . VAL B 1 279 ? 3.824 46.938 18.547 1 88.56 279 VAL B N 1
ATOM 4648 C CA . VAL B 1 279 ? 3.02 47.562 19.594 1 88.56 279 VAL B CA 1
ATOM 4649 C C . VAL B 1 279 ? 3.861 47.719 20.844 1 88.56 279 VAL B C 1
ATOM 4651 O O . VAL B 1 279 ? 3.846 48.812 21.469 1 88.56 279 VAL B O 1
ATOM 4654 N N . LYS B 1 280 ? 4.598 46.781 21.141 1 90.19 280 LYS B N 1
ATOM 4655 C CA . LYS B 1 280 ? 5.43 46.844 22.344 1 90.19 280 LYS B CA 1
ATOM 4656 C C . LYS B 1 280 ? 6.516 47.906 22.203 1 90.19 280 LYS B C 1
ATOM 4658 O O . LYS B 1 280 ? 6.848 48.594 23.172 1 90.19 280 LYS B O 1
ATOM 4663 N N . ALA B 1 281 ? 6.965 48.094 21.047 1 88.56 281 ALA B N 1
ATOM 4664 C CA . ALA B 1 281 ? 8.07 49 20.797 1 88.56 281 ALA B CA 1
ATOM 4665 C C . ALA B 1 281 ? 7.582 50.438 20.656 1 88.56 281 ALA B C 1
ATOM 4667 O O . ALA B 1 281 ? 8.375 51.375 20.719 1 88.56 281 ALA B O 1
ATOM 4668 N N . ASP B 1 282 ? 6.297 50.594 20.609 1 90.75 282 ASP B N 1
ATOM 4669 C CA . ASP B 1 282 ? 5.727 51.938 20.391 1 90.75 282 ASP B CA 1
ATOM 4670 C C . ASP B 1 282 ? 5.668 52.719 21.703 1 90.75 282 ASP B C 1
ATOM 4672 O O . ASP B 1 282 ? 5.355 52.156 22.75 1 90.75 282 ASP B O 1
ATOM 4676 N N . PRO B 1 283 ? 5.969 53.969 21.656 1 89.5 283 PRO B N 1
ATOM 4677 C CA . PRO B 1 283 ? 5.867 54.812 22.844 1 89.5 283 PRO B CA 1
ATOM 4678 C C . PRO B 1 283 ? 4.465 54.812 23.453 1 89.5 283 PRO B C 1
ATOM 4680 O O . PRO B 1 283 ? 4.309 54.969 24.656 1 89.5 283 PRO B O 1
ATOM 4683 N N . GLY B 1 284 ? 3.457 54.625 22.688 1 88.25 284 GLY B N 1
ATOM 4684 C CA . GLY B 1 284 ? 2.076 54.625 23.141 1 88.25 284 GLY B CA 1
ATOM 4685 C C . GLY B 1 284 ? 1.71 53.344 23.875 1 88.25 284 GLY B C 1
ATOM 4686 O O . GLY B 1 284 ? 0.602 53.219 24.406 1 88.25 284 GLY B O 1
ATOM 4687 N N . TYR B 1 285 ? 2.65 52.406 23.859 1 92.31 285 TYR B N 1
ATOM 4688 C CA . TYR B 1 285 ? 2.439 51.094 24.484 1 92.31 285 TYR B CA 1
ATOM 4689 C C . TYR B 1 285 ? 2.061 51.281 25.953 1 92.31 285 TYR B C 1
ATOM 4691 O O . TYR B 1 285 ? 1.204 50.531 26.469 1 92.31 285 TYR B O 1
ATOM 4699 N N . THR B 1 286 ? 2.564 52.25 26.609 1 91.06 286 THR B N 1
ATOM 4700 C CA . THR B 1 286 ? 2.377 52.469 28.047 1 91.06 286 THR B CA 1
ATOM 4701 C C . THR B 1 286 ? 0.957 52.938 28.344 1 91.06 286 THR B C 1
ATOM 4703 O O . THR B 1 286 ? 0.505 52.875 29.484 1 91.06 286 THR B O 1
ATOM 4706 N N . ALA B 1 287 ? 0.242 53.344 27.344 1 90.25 287 ALA B N 1
ATOM 4707 C CA . ALA B 1 287 ? -1.12 53.844 27.516 1 90.25 287 ALA B CA 1
ATOM 4708 C C . ALA B 1 287 ? -2.121 52.688 27.547 1 90.25 287 ALA B C 1
ATOM 4710 O O . ALA B 1 287 ? -3.275 52.875 27.953 1 90.25 287 ALA B O 1
ATOM 4711 N N . LEU B 1 288 ? -1.655 51.531 27.234 1 91.62 288 LEU B N 1
ATOM 4712 C CA . LEU B 1 288 ? -2.539 50.375 27.25 1 91.62 288 LEU B CA 1
ATOM 4713 C C . LEU B 1 288 ? -2.734 49.844 28.672 1 91.62 288 LEU B C 1
ATOM 4715 O O . LEU B 1 288 ? -1.862 50.031 29.516 1 91.62 288 LEU B O 1
ATOM 4719 N N . ALA B 1 289 ? -3.887 49.219 28.875 1 91.5 289 ALA B N 1
ATOM 4720 C CA . ALA B 1 289 ? -4.203 48.656 30.188 1 91.5 289 ALA B CA 1
ATOM 4721 C C . ALA B 1 289 ? -3.139 47.656 30.625 1 91.5 289 ALA B C 1
ATOM 4723 O O . ALA B 1 289 ? -2.631 46.875 29.812 1 91.5 289 ALA B O 1
ATOM 4724 N N . PRO B 1 290 ? -2.836 47.75 31.891 1 90.88 290 PRO B N 1
ATOM 4725 C CA . PRO B 1 290 ? -1.803 46.844 32.406 1 90.88 290 PRO B CA 1
ATOM 4726 C C . PRO B 1 290 ? -2.088 45.375 32.094 1 90.88 290 PRO B C 1
ATOM 4728 O O . PRO B 1 290 ? -1.16 44.594 31.844 1 90.88 290 PRO B O 1
ATOM 4731 N N . GLU B 1 291 ? -3.305 45 32.094 1 88.25 291 GLU B N 1
ATOM 4732 C CA . GLU B 1 291 ? -3.66 43.625 31.844 1 88.25 291 GLU B CA 1
ATOM 4733 C C . GLU B 1 291 ? -3.316 43.219 30.406 1 88.25 291 GLU B C 1
ATOM 4735 O O . GLU B 1 291 ? -2.865 42.125 30.156 1 88.25 291 GLU B O 1
ATOM 4740 N N . ILE B 1 292 ? -3.482 44.094 29.516 1 89.5 292 ILE B N 1
ATOM 4741 C CA . ILE B 1 292 ? -3.205 43.875 28.094 1 89.5 292 ILE B CA 1
ATOM 4742 C C . ILE B 1 292 ? -1.697 43.812 27.875 1 89.5 292 ILE B C 1
ATOM 4744 O O . ILE B 1 292 ? -1.208 42.938 27.141 1 89.5 292 ILE B O 1
ATOM 4748 N N . ARG B 1 293 ? -1.019 44.719 28.531 1 91.12 293 ARG B N 1
ATOM 4749 C CA . ARG B 1 293 ? 0.435 44.75 28.406 1 91.12 293 ARG B CA 1
ATOM 4750 C C . ARG B 1 293 ? 1.06 43.469 28.938 1 91.12 293 ARG B C 1
ATOM 4752 O O . ARG B 1 293 ? 1.98 42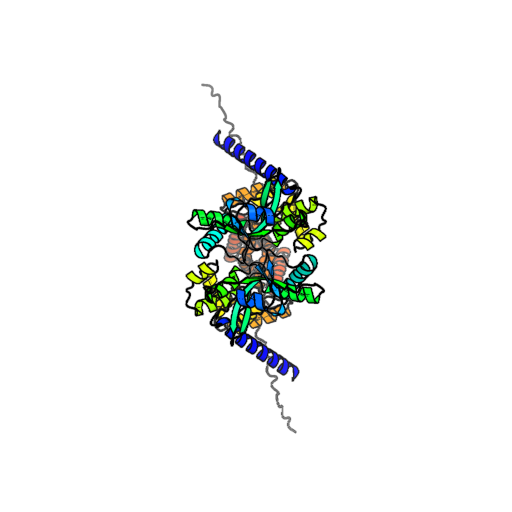.906 28.328 1 91.12 293 ARG B O 1
ATOM 4759 N N . GLU B 1 294 ? 0.542 43 30.047 1 87.5 294 GLU B N 1
ATOM 4760 C CA . GLU B 1 294 ? 1.033 41.75 30.625 1 87.5 294 GLU B CA 1
ATOM 4761 C C . GLU B 1 294 ? 0.79 40.562 29.688 1 87.5 294 GLU B C 1
ATOM 4763 O O . GLU B 1 294 ? 1.659 39.719 29.516 1 87.5 294 GLU B O 1
ATOM 4768 N N . LYS B 1 295 ? -0.378 40.531 29.156 1 86.81 295 LYS B N 1
ATOM 4769 C CA . LYS B 1 295 ? -0.727 39.469 28.219 1 86.81 295 LYS B CA 1
ATOM 4770 C C . LYS B 1 295 ? 0.178 39.5 27 1 86.81 295 LYS B C 1
ATOM 4772 O O . LYS B 1 295 ? 0.667 38.469 26.547 1 86.81 295 LYS B O 1
ATOM 4777 N N . LEU B 1 296 ? 0.371 40.656 26.453 1 89 296 LEU B N 1
ATOM 4778 C CA . LEU B 1 296 ? 1.207 40.844 25.281 1 89 296 LEU B CA 1
ATOM 4779 C C . LEU B 1 296 ? 2.646 40.438 25.562 1 89 296 LEU B C 1
ATOM 4781 O O . LEU B 1 296 ? 3.26 39.719 24.75 1 89 296 LEU B O 1
ATOM 4785 N N . GLU B 1 297 ? 3.188 40.812 26.656 1 87 297 GLU B N 1
ATOM 4786 C CA . GLU B 1 297 ? 4.562 40.5 27.031 1 87 297 GLU B CA 1
ATOM 4787 C C . GLU B 1 297 ? 4.738 39 27.234 1 87 297 GLU B C 1
ATOM 4789 O O . GLU B 1 297 ? 5.75 38.438 26.828 1 87 297 GLU B O 1
ATOM 4794 N N . SER B 1 298 ? 3.791 38.375 27.906 1 85 298 SER B N 1
ATOM 4795 C CA . SER B 1 298 ? 3.838 36.938 28.125 1 85 298 SER B CA 1
ATOM 4796 C C . SER B 1 298 ? 3.85 36.156 26.797 1 85 298 SER B C 1
ATOM 4798 O O . SER B 1 298 ? 4.613 35.219 26.641 1 85 298 SER B O 1
ATOM 4800 N N . LEU B 1 299 ? 3.047 36.625 25.906 1 84.5 299 LEU B N 1
ATOM 4801 C CA . LEU B 1 299 ? 2.943 35.969 24.594 1 84.5 299 LEU B CA 1
ATOM 4802 C C . LEU B 1 299 ? 4.242 36.125 23.812 1 84.5 299 LEU B C 1
ATOM 4804 O O . LEU B 1 299 ? 4.742 35.156 23.25 1 84.5 299 LEU B O 1
ATOM 4808 N N . LEU B 1 300 ? 4.836 37.312 23.828 1 84 300 LEU B N 1
ATOM 4809 C CA . LEU B 1 300 ? 6.062 37.594 23.078 1 84 300 LEU B CA 1
ATOM 4810 C C . LEU B 1 300 ? 7.242 36.844 23.688 1 84 300 LEU B C 1
ATOM 4812 O O . LEU B 1 300 ? 8.133 36.375 22.969 1 84 300 LEU B O 1
ATOM 4816 N N . THR B 1 301 ? 7.219 36.688 24.984 1 79.56 301 THR B N 1
ATOM 4817 C CA . THR B 1 301 ? 8.258 35.938 25.672 1 79.56 301 THR B CA 1
ATOM 4818 C C . THR B 1 301 ? 8.195 34.469 25.25 1 79.56 301 THR B C 1
ATOM 4820 O O . THR B 1 301 ? 9.234 33.844 25.016 1 79.56 301 THR B O 1
ATOM 4823 N N . ALA B 1 302 ? 7.051 33.969 25.172 1 75.44 302 ALA B N 1
ATOM 4824 C CA . ALA B 1 302 ? 6.871 32.594 24.75 1 75.44 302 ALA B CA 1
ATOM 4825 C C . ALA B 1 302 ? 7.355 32.375 23.328 1 75.44 302 ALA B C 1
ATOM 4827 O O . ALA B 1 302 ? 7.984 31.359 23.016 1 75.44 302 ALA B O 1
ATOM 4828 N N . ILE B 1 303 ? 7.102 33.281 22.516 1 75.5 303 ILE B N 1
ATOM 4829 C CA . ILE B 1 303 ? 7.484 33.219 21.109 1 75.5 303 ILE B CA 1
ATOM 4830 C C . ILE B 1 303 ? 9 33.344 20.969 1 75.5 303 ILE B C 1
ATOM 4832 O O . ILE B 1 303 ? 9.633 32.594 20.219 1 75.5 303 ILE B O 1
ATOM 4836 N N . ASP B 1 304 ? 9.578 34.25 21.734 1 72.06 304 ASP B N 1
ATOM 4837 C CA . ASP B 1 304 ? 11.016 34.531 21.672 1 72.06 304 ASP B CA 1
ATOM 4838 C C . ASP B 1 304 ? 11.812 33.375 22.281 1 72.06 304 ASP B C 1
ATOM 4840 O O . ASP B 1 304 ? 12.938 33.094 21.859 1 72.06 304 ASP B O 1
ATOM 4844 N N . ALA B 1 305 ? 11.242 32.812 23.281 1 63.78 305 ALA B N 1
ATOM 4845 C CA . ALA B 1 305 ? 11.875 31.641 23.875 1 63.78 305 ALA B CA 1
ATOM 4846 C C . ALA B 1 305 ? 12.031 30.516 22.859 1 63.78 305 ALA B C 1
ATOM 4848 O O . ALA B 1 305 ? 12.953 29.703 22.953 1 63.78 305 ALA B O 1
ATOM 4849 N N . ALA B 1 306 ? 11.172 30.625 22 1 58.59 306 ALA B N 1
ATOM 4850 C CA . ALA B 1 306 ? 11.219 29.578 20.984 1 58.59 306 ALA B CA 1
ATOM 4851 C C . ALA B 1 306 ? 12.234 29.906 19.891 1 58.59 306 ALA B C 1
ATOM 4853 O O . ALA B 1 306 ? 12.594 29.047 19.094 1 58.59 306 ALA B O 1
ATOM 4854 N N . LYS B 1 307 ? 12.648 31.25 19.625 1 54.66 307 LYS B N 1
ATOM 4855 C CA . LYS B 1 307 ? 13.648 31.672 18.656 1 54.66 307 LYS B CA 1
ATOM 4856 C C . LYS B 1 307 ? 15.023 31.094 19 1 54.66 307 LYS B C 1
ATOM 4858 O O . LYS B 1 307 ? 15.867 30.938 18.109 1 54.66 307 LYS B O 1
ATOM 4863 N N . GLY B 1 308 ? 15.242 30.109 19.625 1 47.22 308 GLY B N 1
ATOM 4864 C CA . GLY B 1 308 ? 16.547 29.562 19.969 1 47.22 308 GLY B CA 1
ATOM 4865 C C . GLY B 1 308 ? 17.625 30.641 20.094 1 47.22 308 GLY B C 1
ATOM 4866 O O . GLY B 1 308 ? 17.391 31.797 19.766 1 47.22 308 GLY B O 1
ATOM 4867 N N . PRO B 1 309 ? 18.797 30.484 20.812 1 39.19 309 PRO B N 1
ATOM 4868 C CA . PRO B 1 309 ? 19.875 31.453 21.016 1 39.19 309 PRO B CA 1
ATOM 4869 C C . PRO B 1 309 ? 20.312 32.156 19.719 1 39.19 309 PRO B C 1
ATOM 4871 O O . PRO B 1 309 ? 20.594 31.469 18.734 1 39.19 309 PRO B O 1
ATOM 4874 N N . SER B 1 310 ? 19.75 33.188 19.328 1 36.34 310 SER B N 1
ATOM 4875 C CA . SER B 1 310 ? 20.312 33.969 18.234 1 36.34 310 SER B CA 1
ATOM 4876 C C . SER B 1 310 ? 21.812 34.188 18.422 1 36.34 310 SER B C 1
ATOM 4878 O O . SER B 1 310 ? 22.266 34.469 19.531 1 36.34 310 SER B O 1
ATOM 4880 N N . ARG B 1 311 ? 22.688 33.719 17.562 1 36.09 311 ARG B N 1
ATOM 4881 C CA . ARG B 1 311 ? 24.125 33.906 17.625 1 36.09 311 ARG B CA 1
ATOM 4882 C C . ARG B 1 311 ? 24.469 35.344 18 1 36.09 311 ARG B C 1
ATOM 4884 O O . ARG B 1 311 ? 25.609 35.625 18.375 1 36.09 311 ARG B O 1
ATOM 4891 N N . ASP B 1 312 ? 23.719 36.281 17.531 1 33.94 312 ASP B N 1
ATOM 4892 C CA . ASP B 1 312 ? 24.359 37.594 17.594 1 33.94 312 ASP B CA 1
ATOM 4893 C C . ASP B 1 312 ? 24.391 38.094 19.031 1 33.94 312 ASP B C 1
ATOM 4895 O O . ASP B 1 312 ? 24.531 39.312 19.25 1 33.94 312 ASP B O 1
ATOM 4899 N N . ASP B 1 313 ? 23.938 37.375 20 1 32.53 313 ASP B N 1
ATOM 4900 C CA . ASP B 1 313 ? 24.312 38.031 21.25 1 32.53 313 ASP B CA 1
ATOM 4901 C C . ASP B 1 313 ? 25.828 38.094 21.406 1 32.53 313 ASP B C 1
ATOM 4903 O O . ASP B 1 313 ? 26.516 37.062 21.375 1 32.53 313 ASP B O 1
ATOM 4907 N N . PRO B 1 314 ? 26.391 39.188 21.031 1 32.62 314 PRO B N 1
ATOM 4908 C CA . PRO B 1 314 ? 27.844 39.312 21.25 1 32.62 314 PRO B CA 1
ATOM 4909 C C . PRO B 1 314 ? 28.297 38.688 22.562 1 32.62 314 PRO B C 1
ATOM 4911 O O . PRO B 1 314 ? 27.656 38.875 23.594 1 32.62 314 PRO B O 1
ATOM 4914 N N . GLN B 1 315 ? 28.688 37.406 22.516 1 32.34 315 GLN B N 1
ATOM 4915 C CA . GLN B 1 315 ? 29.438 36.938 23.672 1 32.34 315 GLN B CA 1
ATOM 4916 C C . GLN B 1 315 ? 30.266 38.062 24.281 1 32.34 315 GLN B C 1
ATOM 4918 O O . GLN B 1 315 ? 31.062 38.719 23.609 1 32.34 315 GLN B O 1
ATOM 4923 N N . ASP B 1 316 ? 29.719 38.781 25.25 1 31.34 316 ASP B N 1
ATOM 4924 C CA . ASP B 1 316 ? 30.562 39.594 26.109 1 31.34 316 ASP B CA 1
ATOM 4925 C C . ASP B 1 316 ? 31.938 38.969 26.312 1 31.34 316 ASP B C 1
ATOM 4927 O O . ASP B 1 316 ? 32.031 37.875 26.844 1 31.34 316 ASP B O 1
ATOM 4931 N N . ALA B 1 317 ? 32.875 39.219 25.359 1 33.16 317 ALA B N 1
ATOM 4932 C CA . ALA B 1 317 ? 34.281 38.938 25.547 1 33.16 317 ALA B CA 1
ATOM 4933 C C . ALA B 1 317 ? 34.688 39.125 27.016 1 33.16 317 ALA B C 1
ATOM 4935 O O . ALA B 1 317 ? 34.594 40.219 27.562 1 33.16 317 ALA B O 1
ATOM 4936 N N . ALA B 1 318 ? 34.469 38.062 27.75 1 33.12 318 ALA B N 1
ATOM 4937 C CA . ALA B 1 318 ? 35.125 38.062 29.047 1 33.12 318 ALA B CA 1
ATOM 4938 C C . ALA B 1 318 ? 36.531 38.688 28.953 1 33.12 318 ALA B C 1
ATOM 4940 O O . ALA B 1 318 ? 37.312 38.312 28.078 1 33.12 318 ALA B O 1
ATOM 4941 N N . GLU B 1 319 ? 36.656 39.906 29.359 1 31.97 319 GLU B N 1
ATOM 4942 C CA . GLU B 1 319 ? 37.906 40.656 29.547 1 31.97 319 GLU B CA 1
ATOM 4943 C C . GLU B 1 319 ? 39 39.719 30.094 1 31.97 319 GLU B C 1
ATOM 4945 O O . GLU B 1 319 ? 38.75 38.969 31.016 1 31.97 319 GLU B O 1
ATOM 4950 N N . PRO B 1 320 ? 39.906 39.281 29.156 1 32.09 320 PRO B N 1
ATOM 4951 C CA . PRO B 1 320 ? 41.031 38.531 29.703 1 32.09 320 PRO B CA 1
ATOM 4952 C C . PRO B 1 320 ? 41.438 39 31.078 1 32.09 320 PRO B C 1
ATOM 4954 O O . PRO B 1 320 ? 41.531 40.219 31.312 1 32.09 320 PRO B O 1
ATOM 4957 N N . ALA B 1 321 ? 41 38.281 32.125 1 31.83 321 ALA B N 1
ATOM 4958 C CA . ALA B 1 321 ? 41.5 38.625 33.438 1 31.83 321 ALA B CA 1
ATOM 4959 C C . ALA B 1 321 ? 43 38.906 33.406 1 31.83 321 ALA B C 1
ATOM 4961 O O . ALA B 1 321 ? 43.781 38.094 32.938 1 31.83 321 ALA B O 1
ATOM 4962 N N . THR B 1 322 ? 43.344 40.156 33.062 1 32.19 322 THR B N 1
ATOM 4963 C CA . THR B 1 322 ? 44.719 40.656 33.281 1 32.19 322 THR B CA 1
ATOM 4964 C C . THR B 1 322 ? 45.281 40.156 34.594 1 32.19 322 THR B C 1
ATOM 4966 O O . THR B 1 322 ? 44.719 40.469 35.656 1 32.19 322 THR B O 1
ATOM 4969 N N . THR B 1 323 ? 45.594 38.781 34.656 1 31.08 323 THR B N 1
ATOM 4970 C CA . THR B 1 323 ? 46.406 38.344 35.781 1 31.08 323 THR B CA 1
ATOM 4971 C C . THR B 1 323 ? 47.531 39.344 36.062 1 31.08 323 THR B C 1
ATOM 4973 O O . THR B 1 323 ? 48.406 39.562 35.25 1 31.08 323 THR B O 1
ATOM 4976 N N . THR B 1 324 ? 47.125 40.5 36.625 1 30.58 324 THR B N 1
ATOM 4977 C CA . THR B 1 324 ? 48.125 41.438 37.156 1 30.58 324 THR B CA 1
ATOM 4978 C C . THR B 1 324 ? 49.094 40.719 38.094 1 30.58 324 THR B C 1
ATOM 4980 O O . THR B 1 324 ? 48.719 40.219 39.156 1 30.58 324 THR B O 1
ATOM 4983 N N . GLY B 1 325 ? 49.844 39.719 37.5 1 27.22 325 GLY B N 1
ATOM 4984 C CA . GLY B 1 325 ? 51 39.25 38.25 1 27.22 325 GLY B CA 1
ATOM 4985 C C . GLY B 1 325 ? 51.812 40.375 38.875 1 27.22 325 GLY B C 1
ATOM 4986 O O . GLY B 1 325 ? 52.438 41.125 38.156 1 27.22 325 GLY B O 1
ATOM 4987 N N . GLU B 1 326 ? 51.188 41.125 39.812 1 26.12 326 GLU B N 1
ATOM 4988 C CA . GLU B 1 326 ? 52 42.062 40.562 1 26.12 326 GLU B CA 1
ATOM 4989 C C . GLU B 1 326 ? 53.25 41.375 41.094 1 26.12 326 GLU B C 1
ATOM 4991 O O . GLU B 1 326 ? 53.188 40.375 41.781 1 26.12 326 GLU B O 1
ATOM 4996 N N . ALA B 1 327 ? 54.312 41.375 40.281 1 29.3 327 ALA B N 1
ATOM 4997 C CA . ALA B 1 327 ? 55.688 41.156 40.719 1 29.3 327 ALA B CA 1
ATOM 4998 C C . ALA B 1 327 ? 56 41.938 41.969 1 29.3 327 ALA B C 1
ATOM 5000 O O . ALA B 1 327 ? 56.188 43.156 41.906 1 29.3 327 ALA B O 1
ATOM 5001 N N . SER B 1 328 ? 55.062 41.844 43.031 1 23.5 328 SER B N 1
ATOM 5002 C CA . SER B 1 328 ? 55.5 42.625 44.188 1 23.5 328 SER B CA 1
ATOM 5003 C C . SER B 1 328 ? 56.938 42.344 44.531 1 23.5 328 SER B C 1
ATOM 5005 O O . SER B 1 328 ? 57.469 41.25 44.25 1 23.5 328 SER B O 1
ATOM 5007 N N . ALA B 1 329 ? 57.5 43.406 45 1 28.81 329 ALA B N 1
ATOM 5008 C CA . ALA B 1 329 ? 58.75 43.844 45.625 1 28.81 329 ALA B CA 1
ATOM 5009 C C . ALA B 1 329 ? 59.125 42.969 46.812 1 28.81 329 ALA B C 1
ATOM 5011 O O . ALA B 1 329 ? 60.188 43.156 47.406 1 28.81 329 ALA B O 1
ATOM 5012 N N . ALA B 1 330 ? 58.344 41.812 47.188 1 24.23 330 ALA B N 1
ATOM 5013 C CA . ALA B 1 330 ? 59.094 41.5 48.406 1 24.23 330 ALA B CA 1
ATOM 5014 C C . ALA B 1 330 ? 60.438 40.875 48.062 1 24.23 330 ALA B C 1
ATOM 5016 O O . ALA B 1 330 ? 60.562 40.125 47.094 1 24.23 330 ALA B O 1
#

Solvent-accessible surface area (backbone atoms only — not comparable to full-atom values): 36241 Å² total; per-residue (Å²): 118,66,64,63,52,48,52,51,48,54,48,50,52,51,49,49,51,48,52,52,52,49,50,48,40,36,65,58,78,79,82,88,41,67,39,61,56,69,63,48,34,62,74,71,68,35,46,76,42,79,25,28,35,38,51,55,89,56,60,38,73,56,82,61,64,71,62,78,73,88,44,71,69,47,49,52,51,33,50,50,46,11,51,50,31,51,75,70,44,79,60,71,50,62,34,28,25,25,36,33,28,47,54,96,89,36,78,42,37,31,55,66,42,49,66,62,59,53,53,7,50,55,50,14,38,73,73,66,36,91,75,63,54,41,44,33,22,69,58,61,86,83,65,47,70,67,56,54,53,41,36,60,58,66,68,24,45,84,66,59,70,48,70,59,38,46,13,37,49,50,41,27,43,41,70,74,69,48,50,63,63,55,50,14,63,70,55,72,48,52,48,67,54,49,51,50,26,45,51,50,68,65,45,58,66,69,53,45,50,34,34,66,71,50,32,27,48,67,68,55,50,52,51,39,36,71,75,42,48,90,47,24,57,61,53,49,51,51,27,41,52,51,26,48,74,70,73,38,73,49,39,40,80,43,48,36,93,67,18,45,34,49,50,49,31,33,69,41,11,65,60,47,51,52,48,52,50,51,46,64,72,31,85,23,41,77,54,39,52,68,69,56,52,51,52,52,50,54,52,52,48,58,39,54,68,44,56,53,89,65,77,77,60,70,70,74,72,72,69,76,76,74,76,74,75,72,75,67,82,123,118,66,64,65,53,48,51,53,48,52,49,50,53,50,50,50,53,48,54,53,51,48,50,49,39,37,65,57,78,78,82,87,42,69,39,63,55,71,62,48,33,61,71,71,66,33,46,78,42,77,25,28,34,37,49,54,89,57,61,38,74,55,83,62,66,72,65,76,73,88,45,72,69,48,49,51,52,33,49,50,44,11,51,49,32,51,75,71,44,79,61,71,52,62,34,28,25,25,37,34,29,48,55,96,88,36,78,40,37,30,54,68,44,49,68,61,59,53,52,7,49,54,51,14,40,75,71,65,35,92,74,63,54,41,44,32,23,69,58,63,83,86,66,47,69,66,56,53,52,42,37,63,59,68,68,25,45,84,66,61,70,48,68,61,39,47,14,37,49,51,41,28,44,41,71,72,68,49,50,62,63,56,49,13,64,70,55,71,47,52,47,68,54,49,51,50,25,44,51,50,68,65,44,58,66,70,53,43,49,35,34,67,70,49,34,27,48,66,68,54,50,52,49,38,37,71,74,42,48,91,48,24,58,62,54,49,51,52,28,41,52,51,26,48,74,72,72,37,73,49,41,40,80,42,48,36,92,67,20,46,35,51,52,48,32,33,69,41,11,64,59,49,53,53,49,52,50,51,45,65,70,32,85,23,42,75,53,39,52,66,70,56,51,51,53,51,51,53,52,51,48,58,39,53,66,45,56,52,90,62,78,76,59,71,70,76,71,72,68,74,75,74,75,73,72,70,76,65,82,122

Secondary structure (DSSP, 8-state):
-HHHHHHHHHHHHHHHHHHHHHHHHHT------B--HHHHHHHTTPEEEEEEEEEGGGEEEPTTT------HHHHHHHHHHHHHHHHH---TTS-EEEEEEEETTEEEEEEEE-HHHHHHHHHHHHTT----EEEEEE--TT--HHHHHHHHHHT--SSPPPHHHHHHHHHHHHHTT--HHHHHHHHTS-HHHHHHHHHHHTS-HHHHHHHHTTSB-HHHHHHHHHHHGGGHHHHHHHHHHHHHHTT-SSB-GGGSTTHHHHHHHHHTHHHHHHHHHHHHHSGGGGGS-HHHHHHHHHHHHHHHHTS---TTS-----------------/-HHHHHHHHHHHHHHHHHHHHHHHHHT------B--HHHHHHHTTPEEEEEEEEEGGGEEEPTTT------HHHHHHHHHHHHHHHHH---TTS-EEEEEEEETTEEEEEEEE-HHHHHHHHHHHHTT----EEEEEE--TT--HHHHHHHHHHT--SSPPPHHHHHHHHHHHHHTT--HHHHHHHHTS-HHHHHHHHHHHTS-HHHHHHHHTTSB-HHHHHHHHHHHGGGHHHHHHHHHHHHHHTT-SSB-GGGSTTHHHHHHHHHTHHHHHHHHHHHHHSGGGGGS-HHHHHHHHHHHHHHHHTS---TTS-----------------

Sequence (660 aa):
MNATAQATENSDKDEERFFQMLEKMLTFETTLDFGGSKALMNEIGAKSRDLYQVPIAYIKELPDFNVRVHDEAYDQHIDFLAESIRLNGFYQDKPLAGYVASVGGKNVIYLTDGYSRFKGVKRAIERGANITTLPMVFKPASTSLEDLTVALVTSNEGKPLTPFEKGIVCKRLEGYGMEIDEIASRLKISALYVGQLLRLMGLPGKIRKMVQEGKISAENALAAQKKHGDQAVTVLETASALAKASGKTRVTGKNLPGAQLDKVVKKQAPAMADTLRSVKADPGYTALAPEIREKLESLLTAIDAAKGPSRDDPQDAAEPATTTGEASAAMNATAQATENSDKDEERFFQMLEKMLTFETTLDFGGSKALMNEIGAKSRDLYQVPIAYIKELPDFNVRVHDEAYDQHIDFLAESIRLNGFYQDKPLAGYVASVGGKNVIYLTDGYSRFKGVKRAIERGANITTLPMVFKPASTSLEDLTVALVTSNEGKPLTPFEKGIVCKRLEGYGMEIDEIASRLKISALYVGQLLRLMGLPGKIRKMVQEGKISAENALAAQKKHGDQAVTVLETASALAKASGKTRVTGKNLPGAQLDKVVKKQAPAMADTLRSVKADPGYTALAPEIREKLESLLTAIDAAKGPSRDDPQDAAEPATTTGEASAA

Organism: NCBI:txid488447

Nearest PDB structures (foldseek):
  7bnr-assembly1_A  TM=4.489E-01  e=3.253E-09  Myxococcus xanthus DK 1622
  1vz0-assembly3_D  TM=6.565E-01  e=4.015E-07  Thermus thermophilus HB27
  8qa8-assembly3_E  TM=4.439E-01  e=1.001E-08  Escherichia coli
  7ng0-assembly1_A-2  TM=4.588E-01  e=2.116E-08  Geobacillus thermoleovorans CCB_US3_UF5
  1r71-assembly2_D  TM=6.561E-01  e=8.895E-03  Escherichia coli

pLDDT: mean 82.94, std 17.83, range [23.5, 98.25]